Protein AF-0000000079917950 (afdb_homodimer)

Radius of gyration: 27.53 Å; Cα contacts (8 Å, |Δi|>4): 1557; chains: 2; bounding box: 59×82×68 Å

InterPro domains:
  IPR011251 Luciferase-like domain [PF00296] (41-325)
  IPR036661 Luciferase-like domain superfamily [G3DSA:3.20.20.30] (2-355)
  IPR036661 Luciferase-like domain superfamily [SSF51679] (33-352)
  IPR050172 SsuD/RutA monooxygenase [PTHR42847] (47-354)

Organism: NCBI:txid1990687

Foldseek 3Di:
DAAEEAEFDQLAFDLALDSLPHPGAPNHDPPDCDPVNPPPCPVPHNLNRSLLLLVLQVVLPHQAYEQEDDPNGDAQLVSQLSSLQSDQGHAYEGEDECVVDALQVVLLSVLVSCVNRVQRYAYEYDLDADCVVCVVVVHRQHDLVSLVSVLVSLVQNVQQQALAQFDPDDDAGCQGFDDDPNDGDGRGHDHGSRYNHDDHQYEYEDQDPSRLLSCLVRHQEYEYEQDPVGRVVSLVVSQVSNVVVVHDHAYAYEAEEQADQWLVVQVVSVVVNLCSLCVVCPVDDQCVQDDPQQKGQPVVSSVDPGRIHGGTYLLSNLVSLLVDPRHRYYHYYDGPSSVVSNCCSPRHVCSNPVPPNPPDPPPPPD/DAAEEAEFDQLAFDLALDSLPHPGQPNHDPDDCDPVNPPPCCVPHNLNRSLLLLVLQVVLPHQAYEQEDDPNGDQQLVSQLSSLQSDQGHAYEGEDECVVDALQVVLLSVLVSCVNRVQRYAYEYDLDAPCVRCVVVVHNQDDLVSLVSVLVSLVQNVQQQALAQFDPDDDAGCQGFDDDPNDGDGRGHDHGSRYNHDDHQYEYEDQDPSRLLSCLVRHQEYEYEQDPVGRVVSLVVSQVSNVVVVHDHAYAYEAEEQADQWLVVQVVSVVVNLCSLCVVCPVDDQCVQDDPQQKGQPVVSSVDPGRIHGGTYLLSNLVSLLVDPRHRYYHYYDGPSSVVSNCCSPRHVCSNPVPPNPPDPPPPPD

Nearest PDB structures (foldseek):
  7k64-assembly2_H  TM=8.954E-01  e=4.873E-28  Pseudomonas fluorescens Pf0-1
  7jv3-assembly2_E  TM=9.020E-01  e=1.172E-27  Pseudomonas fluorescens Pf0-1
  7jw9-assembly1_B  TM=8.111E-01  e=8.429E-29  Pseudomonas fluorescens Pf0-1
  7jv3-assembly2_H  TM=8.960E-01  e=1.105E-27  Pseudomonas fluorescens Pf0-1
  7k64-assembly2_F  TM=8.873E-01  e=3.166E-27  Pseudomonas fluorescens Pf0-1

Solvent-accessible surface area (backbone atoms only — not comparable to full-atom values): 37640 Å² total; per-residue (Å²): 123,69,45,36,30,36,56,53,61,46,61,33,40,29,87,48,60,51,60,65,65,9,63,42,23,63,62,21,64,87,64,78,82,44,91,81,38,68,72,62,73,70,70,54,37,39,60,51,46,45,50,51,41,50,50,39,38,47,74,29,63,37,52,23,35,30,25,45,65,40,78,58,22,41,35,14,67,63,48,31,52,51,46,40,72,74,45,87,74,41,26,35,27,29,24,44,45,69,73,48,31,32,37,47,47,54,41,43,49,43,30,41,46,23,63,71,40,73,59,32,44,27,36,27,56,42,74,75,80,54,60,66,61,32,24,14,51,44,35,83,74,51,76,72,50,33,56,55,41,49,52,52,37,54,50,48,26,56,57,33,44,30,61,58,71,38,66,74,68,76,88,61,33,69,66,32,67,45,84,57,97,81,50,47,25,47,29,12,38,40,31,28,53,38,29,55,46,79,77,57,53,31,32,31,56,54,70,46,70,68,40,32,55,50,28,33,74,65,25,46,28,36,35,31,51,51,47,98,86,45,46,60,70,47,50,51,50,28,53,53,52,7,46,76,69,77,40,76,60,45,33,29,39,41,32,44,48,43,66,28,92,37,43,67,57,21,48,51,52,50,52,53,51,46,44,68,62,33,72,82,55,78,77,60,62,75,71,76,41,53,53,73,77,34,26,31,57,50,34,43,73,55,69,42,93,46,41,28,26,36,43,15,14,31,67,52,38,22,52,40,64,61,63,58,72,92,52,45,29,34,35,34,38,46,75,31,48,55,63,43,32,46,48,37,36,74,59,24,51,43,70,54,32,47,81,74,58,47,79,62,82,71,72,74,78,125,126,70,45,35,28,36,58,53,62,45,59,33,39,31,89,48,60,51,57,64,65,8,62,41,23,63,60,20,66,85,64,79,84,44,88,80,38,66,72,59,71,72,69,52,39,40,60,51,48,45,49,51,40,51,51,39,39,47,74,28,62,35,51,25,34,32,24,45,65,40,78,58,22,42,36,13,66,62,49,30,52,51,46,41,70,74,45,89,75,42,26,36,27,29,25,44,46,70,72,49,32,32,37,46,47,54,42,43,49,44,32,39,45,23,62,71,40,74,58,33,44,27,36,27,54,48,71,75,57,56,72,66,57,28,24,14,50,45,36,83,73,50,78,72,49,29,55,54,40,49,52,52,38,54,51,49,26,56,57,33,45,30,60,57,71,39,65,72,68,75,88,62,32,69,66,32,68,45,84,58,97,81,51,48,26,48,30,12,36,40,30,28,51,38,28,58,45,81,78,57,52,30,33,31,58,52,70,48,70,68,40,31,53,50,30,33,76,64,25,46,30,36,37,32,51,52,48,98,86,46,45,60,68,46,51,51,52,29,53,52,53,7,46,77,68,76,40,76,59,46,30,29,40,41,32,42,48,42,68,27,93,37,44,67,57,20,47,51,50,48,53,53,51,46,46,67,62,32,73,81,55,78,78,62,64,76,71,75,39,54,53,73,77,36,28,31,58,51,34,42,73,56,69,42,94,46,40,30,26,36,41,15,15,32,66,50,39,22,53,40,64,62,61,56,73,92,52,45,29,34,36,35,39,45,76,30,49,54,61,41,34,47,49,36,36,74,58,25,52,43,69,54,33,47,82,75,57,49,79,62,83,72,71,74,79,123

pLDDT: mean 84.69, std 17.54, range [25.69, 98.75]

Structure (mmCIF, N/CA/C/O backbone):
data_AF-0000000079917950-model_v1
#
loop_
_entity.id
_entity.type
_entity.pdbx_description
1 polymer 'Alkanesulfonate monooxygenase'
#
loop_
_atom_site.group_PDB
_atom_site.id
_atom_site.type_symbol
_atom_site.label_atom_id
_atom_site.label_alt_id
_atom_site.label_comp_id
_atom_site.label_asym_id
_atom_site.label_entity_id
_atom_site.label_seq_id
_atom_site.pdbx_PDB_ins_code
_atom_site.Cartn_x
_atom_s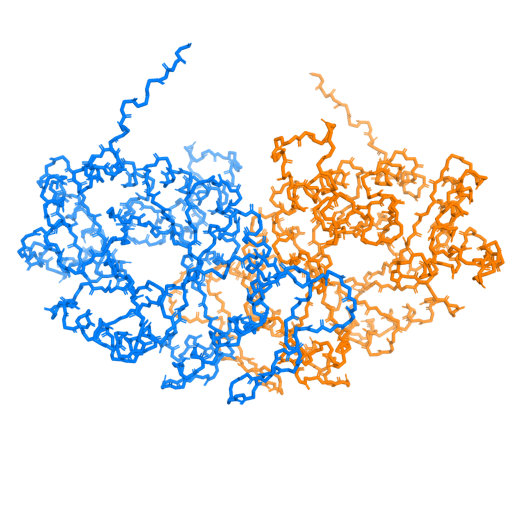ite.Cartn_y
_atom_site.Cartn_z
_atom_site.occupancy
_atom_site.B_iso_or_equiv
_atom_site.auth_seq_id
_atom_site.auth_comp_id
_atom_site.auth_asym_id
_atom_site.auth_atom_id
_atom_site.pdbx_PDB_model_num
ATOM 1 N N . MET A 1 1 ? 18.656 -26.391 -5.789 1 76.75 1 MET A N 1
ATOM 2 C CA . MET A 1 1 ? 17.656 -26.172 -4.746 1 76.75 1 MET A CA 1
ATOM 3 C C . MET A 1 1 ? 16.328 -25.734 -5.348 1 76.75 1 MET A C 1
ATOM 5 O O . MET A 1 1 ? 16.297 -24.891 -6.25 1 76.75 1 MET A O 1
ATOM 9 N N . THR A 1 2 ? 15.188 -26.438 -5.035 1 88.81 2 THR A N 1
ATOM 10 C CA . THR A 1 2 ? 13.844 -26.203 -5.547 1 88.81 2 THR A CA 1
ATOM 11 C C . THR A 1 2 ? 13.141 -25.109 -4.742 1 88.81 2 THR A C 1
ATOM 13 O O . THR A 1 2 ? 13.086 -25.172 -3.512 1 88.81 2 THR A O 1
ATOM 16 N N . ASP A 1 3 ? 12.742 -24.094 -5.391 1 94.31 3 ASP A N 1
ATOM 17 C CA . ASP A 1 3 ? 12.008 -23 -4.75 1 94.31 3 ASP A CA 1
ATOM 18 C C . ASP A 1 3 ? 10.523 -23.344 -4.625 1 94.31 3 ASP A C 1
ATOM 20 O O . ASP A 1 3 ? 9.898 -23.797 -5.59 1 94.31 3 ASP A O 1
ATOM 24 N N . PHE A 1 4 ? 10.039 -23.219 -3.414 1 96.69 4 PHE A N 1
ATOM 25 C CA . PHE A 1 4 ? 8.617 -23.453 -3.193 1 96.69 4 PHE A CA 1
ATOM 26 C C . PHE A 1 4 ? 7.918 -22.172 -2.746 1 96.69 4 PHE A C 1
ATOM 28 O O . PHE A 1 4 ? 8.289 -21.578 -1.734 1 96.69 4 PHE A O 1
ATOM 35 N N . TYR A 1 5 ? 6.945 -21.766 -3.5 1 97.94 5 TYR A N 1
ATOM 36 C CA . TYR A 1 5 ? 6.051 -20.672 -3.133 1 97.94 5 TYR A CA 1
ATOM 37 C C . TYR A 1 5 ? 4.652 -21.203 -2.826 1 97.94 5 TYR A C 1
ATOM 39 O O . TYR A 1 5 ? 4.258 -22.266 -3.311 1 97.94 5 TYR A O 1
ATOM 47 N N . TRP A 1 6 ? 3.961 -20.484 -2.018 1 97.12 6 TRP A N 1
ATOM 48 C CA . TRP A 1 6 ? 2.553 -20.766 -1.753 1 97.12 6 TRP A CA 1
ATOM 49 C C . TRP A 1 6 ? 1.69 -19.547 -2.08 1 97.12 6 TRP A C 1
ATOM 51 O O . TRP A 1 6 ? 2.006 -18.422 -1.677 1 97.12 6 TRP A O 1
ATOM 61 N N . GLU A 1 7 ? 0.696 -19.719 -2.807 1 94.75 7 GLU A N 1
ATOM 62 C CA . GLU A 1 7 ? -0.226 -18.625 -3.123 1 94.75 7 GLU A CA 1
ATOM 63 C C . GLU A 1 7 ? -1.218 -18.406 -1.986 1 94.75 7 GLU A C 1
ATOM 65 O O . GLU A 1 7 ? -1.92 -19.328 -1.572 1 94.75 7 GLU A O 1
ATOM 70 N N . LEU A 1 8 ? -1.348 -17.188 -1.521 1 90.44 8 LEU A N 1
ATOM 71 C CA . LEU A 1 8 ? -2.193 -16.859 -0.38 1 90.44 8 LEU A CA 1
ATOM 72 C C . LEU A 1 8 ? -3.65 -16.703 -0.807 1 90.44 8 LEU A C 1
ATOM 74 O O . LEU A 1 8 ? -3.934 -16.297 -1.935 1 90.44 8 LEU A O 1
ATOM 78 N N . PRO A 1 9 ? -4.551 -17.016 0.158 1 82.81 9 PRO A N 1
ATOM 79 C CA . PRO A 1 9 ? -5.977 -16.812 -0.12 1 82.81 9 PRO A CA 1
ATOM 80 C C . PRO A 1 9 ? -6.43 -15.375 0.115 1 82.81 9 PRO A C 1
ATOM 82 O O . PRO A 1 9 ? -6.812 -15.023 1.232 1 82.81 9 PRO A O 1
ATOM 85 N N . SER A 1 10 ? -6.566 -14.586 -0.843 1 71.56 10 SER A N 1
ATOM 86 C CA . SER A 1 10 ? -6.914 -13.188 -0.625 1 71.56 10 SER A CA 1
ATOM 87 C C . SER A 1 10 ? -8.422 -13.016 -0.449 1 71.56 10 SER A C 1
ATOM 89 O O . SER A 1 10 ? -8.883 -11.953 -0.034 1 71.56 10 SER A O 1
ATOM 91 N N . ARG A 1 11 ? -9.203 -14.078 -0.792 1 71.31 11 ARG A N 1
ATOM 92 C CA . ARG A 1 11 ? -10.656 -14.023 -0.654 1 71.31 11 ARG A CA 1
ATOM 93 C C . ARG A 1 11 ? -11.133 -14.93 0.476 1 71.31 11 ARG A C 1
ATOM 95 O O . ARG A 1 11 ? -12.227 -15.5 0.403 1 71.31 11 ARG A O 1
ATOM 102 N N . GLY A 1 12 ? -10.328 -15.117 1.297 1 65.44 12 GLY A N 1
ATOM 103 C CA . GLY A 1 12 ? -10.727 -16.031 2.357 1 65.44 12 GLY A CA 1
ATOM 104 C C . GLY A 1 12 ? -10.422 -17.484 2.043 1 65.44 12 GLY A C 1
ATOM 105 O O . GLY A 1 12 ? -9.781 -17.781 1.036 1 65.44 12 GLY A O 1
ATOM 106 N N . ASP A 1 13 ? -10.672 -18.312 3.008 1 66.62 13 ASP A N 1
ATOM 107 C CA . ASP A 1 13 ? -10.32 -19.719 2.902 1 66.62 13 ASP A CA 1
ATOM 108 C C . ASP A 1 13 ? -11.422 -20.609 3.48 1 66.62 13 ASP A C 1
ATOM 110 O O . ASP A 1 13 ? -12.352 -20.109 4.133 1 66.62 13 ASP A O 1
ATOM 114 N N . GLY A 1 14 ? -11.5 -21.703 2.943 1 58.06 14 GLY A N 1
ATOM 115 C CA . GLY A 1 14 ? -12.414 -22.672 3.527 1 58.06 14 GLY A CA 1
ATOM 116 C C . GLY A 1 14 ? -12.242 -24.062 2.965 1 58.06 14 GLY A C 1
ATOM 117 O O . GLY A 1 14 ? -11.414 -24.281 2.084 1 58.06 14 GLY A O 1
ATOM 118 N N . ARG A 1 15 ? -12.93 -24.922 3.586 1 52.91 15 ARG A N 1
ATOM 119 C CA . ARG A 1 15 ? -12.867 -26.328 3.205 1 52.91 15 ARG A CA 1
ATOM 120 C C . ARG A 1 15 ? -13.789 -26.609 2.025 1 52.91 15 ARG A C 1
ATOM 122 O O . ARG A 1 15 ? -13.68 -27.656 1.388 1 52.91 15 ARG A O 1
ATOM 129 N N . ARG A 1 16 ? -14.5 -25.469 1.722 1 54.5 16 ARG A N 1
ATOM 130 C CA . ARG A 1 16 ? -15.531 -25.688 0.707 1 54.5 16 ARG A CA 1
ATOM 131 C C . ARG A 1 16 ? -15.148 -25.016 -0.605 1 54.5 16 ARG A C 1
ATOM 133 O O . ARG A 1 16 ? -14.312 -24.109 -0.624 1 54.5 16 ARG A O 1
ATOM 140 N N . VAL A 1 17 ? -15.68 -25.469 -1.674 1 56.62 17 VAL A N 1
ATOM 141 C CA . VAL A 1 17 ? -15.391 -24.938 -3.004 1 56.62 17 VAL A CA 1
ATOM 142 C C . VAL A 1 17 ? -16.094 -23.594 -3.184 1 56.62 17 VAL A C 1
ATOM 144 O O . VAL A 1 17 ? -15.5 -22.656 -3.73 1 56.62 17 VAL A O 1
ATOM 147 N N . ALA A 1 18 ? -17.266 -23.578 -2.701 1 53.53 18 ALA A N 1
ATOM 148 C CA . ALA A 1 18 ? -18.062 -22.375 -2.877 1 53.53 18 ALA A CA 1
ATOM 149 C C . ALA A 1 18 ? -17.578 -21.25 -1.953 1 53.53 18 ALA A C 1
ATOM 151 O O . ALA A 1 18 ? -17.625 -21.391 -0.728 1 53.53 18 ALA A O 1
ATOM 152 N N . SER A 1 19 ? -17.062 -20.266 -2.525 1 55.78 19 SER A N 1
ATOM 153 C CA . SER A 1 19 ? -16.484 -19.156 -1.768 1 55.78 19 SER A CA 1
ATOM 154 C C . SER A 1 19 ? -17.469 -18.641 -0.72 1 55.78 19 SER A C 1
ATOM 156 O O . SER A 1 19 ? -17.062 -18.266 0.382 1 55.78 19 SER A O 1
ATOM 158 N N . GLY A 1 20 ? -18.703 -18.641 -1.132 1 53.09 20 GLY A N 1
ATOM 159 C CA . GLY A 1 20 ? -19.719 -18.172 -0.212 1 53.09 20 GLY A CA 1
ATOM 160 C C . GLY A 1 20 ? -19.812 -19 1.054 1 53.09 20 GLY A C 1
ATOM 161 O O . GLY A 1 20 ? -20.391 -18.547 2.053 1 53.09 20 GLY A O 1
ATOM 162 N N . LEU A 1 21 ? -19.172 -20.172 0.965 1 48.75 21 LEU A N 1
ATOM 163 C CA . LEU A 1 21 ? -19.25 -21.078 2.115 1 48.75 21 LEU A CA 1
ATOM 164 C C . LEU A 1 21 ? -17.984 -21 2.957 1 48.75 21 LEU A C 1
ATOM 166 O O . LEU A 1 21 ? -17.906 -21.625 4.016 1 48.75 21 LEU A O 1
ATOM 170 N N . ASN A 1 22 ? -17.156 -20.234 2.383 1 51.09 22 ASN A N 1
ATOM 171 C CA . ASN A 1 22 ? -15.906 -20.125 3.123 1 51.09 22 ASN A CA 1
ATOM 172 C C . ASN A 1 22 ? -16.031 -19.156 4.297 1 51.09 22 ASN A C 1
ATOM 174 O O . ASN A 1 22 ? -16.438 -18 4.113 1 51.09 22 ASN A O 1
ATOM 178 N N . THR A 1 23 ? -15.953 -19.609 5.492 1 50.75 23 THR A N 1
ATOM 179 C CA . THR A 1 23 ? -16.234 -18.812 6.684 1 50.75 23 THR A CA 1
ATOM 180 C C . THR A 1 23 ? -14.938 -18.312 7.309 1 50.75 23 THR A C 1
ATOM 182 O O . THR A 1 23 ? -14.961 -17.5 8.242 1 50.75 23 THR A O 1
ATOM 185 N N . ARG A 1 24 ? -13.961 -18.891 6.738 1 46.59 24 ARG A N 1
ATOM 186 C CA . ARG A 1 24 ? -12.734 -18.391 7.359 1 46.59 24 ARG A CA 1
ATOM 187 C C . ARG A 1 24 ? -12.273 -17.094 6.715 1 46.59 24 ARG A C 1
ATOM 189 O O . ARG A 1 24 ? -12.203 -17 5.488 1 46.59 24 ARG A O 1
ATOM 196 N N . GLY A 1 25 ? -12.133 -16.109 7.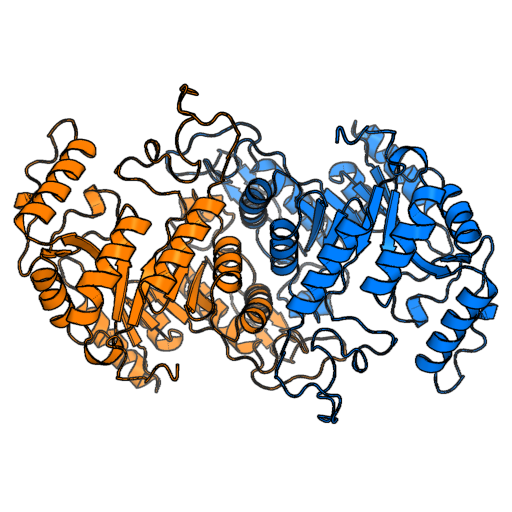438 1 47.72 25 GLY A N 1
ATOM 197 C CA . GLY A 1 25 ? -11.594 -14.836 6.988 1 47.72 25 GLY A CA 1
ATOM 198 C C . GLY A 1 25 ? -12.664 -13.805 6.688 1 47.72 25 GLY A C 1
ATOM 199 O O . GLY A 1 25 ? -12.375 -12.742 6.129 1 47.72 25 GLY A O 1
ATOM 200 N N . GLY A 1 26 ? -13.891 -14.055 7.129 1 47.03 26 GLY A N 1
ATOM 201 C CA . GLY A 1 26 ? -14.961 -13.062 7.16 1 47.03 26 GLY A CA 1
ATOM 202 C C . GLY A 1 26 ? -15.562 -12.789 5.793 1 47.03 26 GLY A C 1
ATOM 203 O O . GLY A 1 26 ? -16.203 -11.766 5.59 1 47.03 26 GLY A O 1
ATOM 204 N N . PHE A 1 27 ? -15.211 -13.469 4.723 1 42.38 27 PHE A N 1
ATOM 205 C CA . PHE A 1 27 ? -15.734 -13.188 3.391 1 42.38 27 PHE A CA 1
ATOM 206 C C . PHE A 1 27 ? -17.031 -13.953 3.143 1 42.38 27 PHE A C 1
ATOM 208 O O . PHE A 1 27 ? -17.703 -13.734 2.139 1 42.38 27 PHE A O 1
ATOM 215 N N . GLY A 1 28 ? -17.391 -14.852 3.934 1 46.38 28 GLY A N 1
ATOM 216 C CA . GLY A 1 28 ? -18.594 -15.641 3.707 1 46.38 28 GLY A CA 1
ATOM 217 C C . GLY A 1 28 ? -19.844 -14.984 4.246 1 46.38 28 GLY A C 1
ATOM 218 O O . GLY A 1 28 ? -19.781 -13.938 4.891 1 46.38 28 GLY A O 1
ATOM 219 N N . ALA A 1 29 ? -21.062 -15.32 3.645 1 46.97 29 ALA A N 1
ATOM 220 C CA . ALA A 1 29 ? -22.359 -14.836 4.109 1 46.97 29 ALA A CA 1
ATOM 221 C C . ALA A 1 29 ? -22.469 -14.922 5.629 1 46.97 29 ALA A C 1
ATOM 223 O O . ALA A 1 29 ? -21.812 -15.758 6.258 1 46.97 29 ALA A O 1
ATOM 224 N N . ASP A 1 30 ? -23.062 -13.836 6.242 1 45.75 30 ASP A N 1
ATOM 225 C CA . ASP A 1 30 ? -23.391 -13.805 7.668 1 45.75 30 ASP A CA 1
ATOM 226 C C . ASP A 1 30 ? -23.891 -15.164 8.148 1 45.75 30 ASP A C 1
ATOM 228 O O . ASP A 1 30 ? -24.859 -15.695 7.594 1 45.75 30 ASP A O 1
ATOM 232 N N . ARG A 1 31 ? -23.141 -15.961 8.617 1 42.53 31 ARG A N 1
ATOM 233 C CA . ARG A 1 31 ? -23.672 -17.172 9.219 1 42.53 31 ARG A CA 1
ATOM 234 C C . ARG A 1 31 ? -24.562 -16.859 10.414 1 42.53 31 ARG A C 1
ATOM 236 O O . ARG A 1 31 ? -24.328 -15.859 11.109 1 42.53 31 ARG A O 1
ATOM 243 N N . PRO A 1 32 ? -25.672 -17.547 10.445 1 40.41 32 PRO A N 1
ATOM 244 C CA . PRO A 1 32 ? -26.438 -17.469 11.695 1 40.41 32 PRO A CA 1
ATOM 245 C C . PRO A 1 32 ? -25.562 -17.703 12.93 1 40.41 32 PRO A C 1
ATOM 247 O O . PRO A 1 32 ? -24.609 -18.5 12.867 1 40.41 32 PRO A O 1
ATOM 250 N N . VAL A 1 33 ? -25.453 -16.75 13.844 1 38.66 33 VAL A N 1
ATOM 251 C CA . VAL A 1 33 ? -24.828 -16.906 15.156 1 38.66 33 VAL A CA 1
ATOM 252 C C . VAL A 1 33 ? -25.219 -18.234 15.773 1 38.66 33 VAL A C 1
ATOM 254 O O . VAL A 1 33 ? -26.406 -18.547 15.898 1 38.66 33 VAL A O 1
ATOM 257 N N . THR A 1 34 ? -24.531 -19.266 15.547 1 36.53 34 THR A N 1
ATOM 258 C CA . THR A 1 34 ? -24.797 -20.453 16.359 1 36.53 34 THR A CA 1
ATOM 259 C C . THR A 1 34 ? -24 -20.406 17.656 1 36.53 34 THR A C 1
ATOM 261 O O . THR A 1 34 ? -23.156 -19.516 17.844 1 36.53 34 THR A O 1
ATOM 264 N N . VAL A 1 35 ? -24.328 -21.344 18.734 1 36.53 35 VAL A N 1
ATOM 265 C CA . VAL A 1 35 ? -23.688 -21.469 20.047 1 36.53 35 VAL A CA 1
ATOM 266 C C . VAL A 1 35 ? -22.172 -21.531 19.859 1 36.53 35 VAL A C 1
ATOM 268 O O . VAL A 1 35 ? -21.422 -21.172 20.766 1 36.53 35 VAL A O 1
ATOM 271 N N . ALA A 1 36 ? -21.938 -22.234 18.969 1 35.25 36 ALA A N 1
ATOM 272 C CA . ALA A 1 36 ? -20.516 -22.453 18.719 1 35.25 36 ALA A CA 1
ATOM 273 C C . ALA A 1 36 ? -19.891 -21.25 18.062 1 35.25 36 ALA A C 1
ATOM 275 O O . ALA A 1 36 ? -18.672 -21.203 17.844 1 35.25 36 ALA A O 1
ATOM 276 N N . THR A 1 37 ? -20.828 -20.469 17.656 1 35.47 37 THR A N 1
ATOM 277 C CA . THR A 1 37 ? -20.344 -19.219 17.109 1 35.47 37 THR A CA 1
ATOM 278 C C . THR A 1 37 ? -19.719 -18.344 18.203 1 35.47 37 THR A C 1
ATOM 280 O O . THR A 1 37 ? -20.375 -18.016 19.188 1 35.47 37 THR A O 1
ATOM 283 N N . ASP A 1 38 ? -18.578 -18.703 18.656 1 35.53 38 ASP A N 1
ATOM 284 C CA . ASP A 1 38 ? -18 -17.75 19.594 1 35.53 38 ASP A CA 1
ATOM 285 C C . ASP A 1 38 ? -18.484 -16.328 19.297 1 35.53 38 ASP A C 1
ATOM 287 O O . ASP A 1 38 ? -18.25 -15.812 18.188 1 35.53 38 ASP A O 1
ATOM 291 N N . PRO A 1 39 ? -19.578 -16.031 20.125 1 33.56 39 PRO A N 1
ATOM 292 C CA . PRO A 1 39 ? -20.141 -14.688 19.969 1 33.56 39 PRO A CA 1
ATOM 293 C C . PRO A 1 39 ? -19.078 -13.586 20.047 1 33.56 39 PRO A C 1
ATOM 295 O O . PRO A 1 39 ? -19.375 -12.422 19.781 1 33.56 39 PRO A O 1
ATOM 298 N N . ARG A 1 40 ? -18.156 -13.961 21 1 34.28 40 ARG A N 1
ATOM 299 C CA . ARG A 1 40 ? -17.188 -12.875 21.094 1 34.28 40 ARG A CA 1
ATOM 300 C C . ARG A 1 40 ? -16.797 -12.367 19.703 1 34.28 40 ARG A C 1
ATOM 302 O O . ARG A 1 40 ? -16.547 -13.156 18.797 1 34.28 40 ARG A O 1
ATOM 309 N N . PRO A 1 41 ? -17.297 -11.367 19.375 1 33.72 41 PRO A N 1
ATOM 310 C CA . PRO A 1 41 ? -16.812 -10.828 18.109 1 33.72 41 PRO A CA 1
ATOM 311 C C . PRO A 1 41 ? -15.344 -11.172 17.844 1 33.72 41 PRO A C 1
ATOM 313 O O . PRO A 1 41 ? -14.445 -10.555 18.422 1 33.72 41 PRO A O 1
ATOM 316 N N . GLY A 1 42 ? -14.883 -12.219 18.375 1 37.34 42 GLY A N 1
ATOM 317 C CA . GLY A 1 42 ? -13.477 -12.359 18.016 1 37.34 42 GLY A CA 1
ATOM 318 C C . GLY A 1 42 ? -13.203 -12.031 16.562 1 37.34 42 GLY A C 1
ATOM 319 O O . GLY A 1 42 ? -13.102 -12.93 15.727 1 37.34 42 GLY A O 1
ATOM 320 N N . LYS A 1 43 ? -13.93 -11.133 15.969 1 41.91 43 LYS A N 1
ATOM 321 C CA . LYS A 1 43 ? -14.008 -10.617 14.602 1 41.91 43 LYS A CA 1
ATOM 322 C C . LYS A 1 43 ? -12.633 -10.57 13.953 1 41.91 43 LYS A C 1
ATOM 324 O O . LYS A 1 43 ? -11.922 -9.57 14.062 1 41.91 43 LYS A O 1
ATOM 329 N N . LEU A 1 44 ? -12.062 -11.734 14.273 1 49.09 44 LEU A N 1
ATOM 330 C CA . LEU A 1 44 ? -10.875 -11.789 13.43 1 49.09 44 LEU A CA 1
ATOM 331 C C . LEU A 1 44 ? -11.234 -11.539 11.969 1 49.09 44 LEU A C 1
ATOM 333 O O . LEU A 1 44 ? -12.172 -12.148 11.445 1 49.09 44 LEU A O 1
ATOM 337 N N . GLY A 1 45 ? -10.945 -10.562 11.523 1 60.03 45 GLY A N 1
ATOM 338 C CA . GLY A 1 45 ? -11.188 -10.156 10.148 1 60.03 45 GLY A CA 1
ATOM 339 C C . GLY A 1 45 ? -10.32 -10.906 9.148 1 60.03 45 GLY A C 1
ATOM 340 O O . GLY A 1 45 ? -9.516 -11.75 9.531 1 60.03 45 GLY A O 1
ATOM 341 N N . PRO A 1 46 ? -10.695 -10.977 8.023 1 64.75 46 PRO A N 1
ATOM 342 C CA . PRO A 1 46 ? -9.969 -11.602 6.914 1 64.75 46 PRO A CA 1
ATOM 343 C C . PRO A 1 46 ? -8.453 -11.453 7.039 1 64.75 46 PRO A C 1
ATOM 345 O O . PRO A 1 46 ? -7.715 -12.383 6.703 1 64.75 46 PRO A O 1
ATOM 348 N N . PHE A 1 47 ? -8.07 -10.508 7.754 1 70.5 47 PHE A N 1
ATOM 349 C CA . PHE A 1 47 ? -6.637 -10.266 7.84 1 70.5 47 PHE A CA 1
ATOM 350 C C . PHE A 1 47 ? -6.004 -11.117 8.93 1 70.5 47 PHE A C 1
ATOM 352 O O . PHE A 1 47 ? -4.84 -11.516 8.828 1 70.5 47 PHE A O 1
ATOM 359 N N . ASP A 1 48 ? -6.812 -11.438 9.922 1 71.56 48 ASP A N 1
ATOM 360 C CA . ASP A 1 48 ? -6.293 -12.312 10.969 1 71.56 48 ASP A CA 1
ATOM 361 C C . ASP A 1 48 ? -6.062 -13.727 10.438 1 71.56 48 ASP A C 1
ATOM 363 O O . ASP A 1 48 ? -5.062 -14.367 10.773 1 71.56 48 ASP A O 1
ATOM 367 N N . GLU A 1 49 ? -6.961 -14.133 9.656 1 75.75 49 GLU A N 1
ATOM 368 C CA . GLU A 1 49 ? -6.785 -15.438 9.023 1 75.75 49 GLU A CA 1
ATOM 369 C C . GLU A 1 49 ? -5.586 -15.438 8.078 1 75.75 49 GLU A C 1
ATOM 371 O O . GLU A 1 49 ? -4.797 -16.391 8.07 1 75.75 49 GLU A O 1
ATOM 376 N N . LEU A 1 50 ? -5.512 -14.422 7.32 1 82.31 50 LEU A N 1
ATOM 377 C CA . LEU A 1 50 ? -4.395 -14.297 6.395 1 82.31 50 LEU A CA 1
ATOM 378 C C . LEU A 1 50 ? -3.062 -14.297 7.141 1 82.31 50 LEU A C 1
ATOM 380 O O . LEU A 1 50 ? -2.094 -14.914 6.688 1 82.31 50 LEU A O 1
ATOM 384 N N . ALA A 1 51 ? -3.105 -13.672 8.273 1 81.75 51 ALA A N 1
ATOM 385 C CA . ALA A 1 51 ? -1.898 -13.648 9.094 1 81.75 51 ALA A CA 1
ATOM 386 C C . ALA A 1 51 ? -1.5 -15.055 9.531 1 81.75 51 ALA A C 1
ATOM 388 O O . ALA A 1 51 ? -0.316 -15.398 9.539 1 81.75 51 ALA A O 1
ATOM 389 N N . GLN A 1 52 ? -2.455 -15.836 9.836 1 83.56 52 GLN A N 1
ATOM 390 C CA . GLN A 1 52 ? -2.188 -17.219 10.242 1 83.56 52 GLN A CA 1
ATOM 391 C C . GLN A 1 52 ? -1.639 -18.031 9.07 1 83.56 52 GLN A C 1
ATOM 393 O O . GLN A 1 52 ? -0.716 -18.828 9.25 1 83.56 52 GLN A O 1
ATOM 398 N N . VAL A 1 53 ? -2.178 -17.797 7.949 1 89.31 53 VAL A N 1
ATOM 399 C CA . VAL A 1 53 ? -1.733 -18.531 6.766 1 89.31 53 VAL A CA 1
ATOM 400 C C . VAL A 1 53 ? -0.292 -18.141 6.434 1 89.31 53 VAL A C 1
ATOM 402 O O . VAL A 1 53 ? 0.528 -19.016 6.117 1 89.31 53 VAL A O 1
ATOM 405 N N . ILE A 1 54 ? -0.004 -16.906 6.547 1 90.44 54 ILE A N 1
ATOM 406 C CA . ILE A 1 54 ? 1.333 -16.391 6.27 1 90.44 54 ILE A CA 1
ATOM 407 C C . ILE A 1 54 ? 2.34 -17.031 7.223 1 90.44 54 ILE A C 1
ATOM 409 O O . ILE A 1 54 ? 3.395 -17.5 6.797 1 90.44 54 ILE A O 1
ATOM 413 N N . HIS A 1 55 ? 1.952 -17.094 8.445 1 87.94 55 HIS A N 1
ATOM 414 C CA . HIS A 1 55 ? 2.822 -17.703 9.453 1 87.94 55 HIS A CA 1
ATOM 415 C C . HIS A 1 55 ? 2.992 -19.188 9.203 1 87.94 55 HIS A C 1
ATOM 417 O O . HIS A 1 55 ? 4.105 -19.719 9.281 1 87.94 55 HIS A O 1
ATOM 423 N N . ALA A 1 56 ? 1.938 -19.812 8.891 1 89.38 56 ALA A N 1
ATOM 424 C CA . ALA A 1 56 ? 1.983 -21.234 8.586 1 89.38 56 ALA A CA 1
ATOM 425 C C . ALA A 1 56 ? 2.887 -21.516 7.391 1 89.38 56 ALA A C 1
ATOM 427 O O . ALA A 1 56 ? 3.604 -22.516 7.367 1 89.38 56 ALA A O 1
ATOM 428 N N . ALA A 1 57 ? 2.838 -20.656 6.438 1 93.25 57 ALA A N 1
ATOM 429 C CA . ALA A 1 57 ? 3.656 -20.828 5.242 1 93.25 57 ALA A CA 1
ATOM 430 C C . ALA A 1 57 ? 5.145 -20.797 5.586 1 93.25 57 ALA A C 1
ATOM 432 O O . ALA A 1 57 ? 5.902 -21.672 5.184 1 93.25 57 ALA A O 1
ATOM 433 N N . GLU A 1 58 ? 5.539 -19.844 6.324 1 91.25 58 GLU A N 1
ATOM 434 C CA . GLU A 1 58 ? 6.945 -19.75 6.703 1 91.25 58 GLU A CA 1
ATOM 435 C C . GLU A 1 58 ? 7.359 -20.953 7.566 1 91.25 58 GLU A C 1
ATOM 437 O O . GLU A 1 58 ? 8.422 -21.531 7.355 1 91.25 58 GLU A O 1
ATOM 442 N N . LEU A 1 59 ? 6.52 -21.312 8.461 1 86.94 59 LEU A N 1
ATOM 443 C CA . LEU A 1 59 ? 6.824 -22.422 9.367 1 86.94 59 LEU A CA 1
ATOM 444 C C . LEU A 1 59 ? 6.914 -23.734 8.609 1 86.94 59 LEU A C 1
ATOM 446 O O . LEU A 1 59 ? 7.684 -24.625 8.984 1 86.94 59 LEU A O 1
ATOM 450 N N . SER A 1 60 ? 6.129 -23.812 7.559 1 91.12 60 SER A N 1
ATOM 451 C CA . SER A 1 60 ? 6.082 -25.047 6.773 1 91.12 60 SER A CA 1
ATOM 452 C C . SER A 1 60 ? 7.289 -25.156 5.852 1 91.12 60 SER A C 1
ATOM 454 O O . SER A 1 60 ? 7.469 -26.188 5.18 1 91.12 60 SER A O 1
ATOM 456 N N . GLY A 1 61 ? 8.062 -24.094 5.73 1 89.94 61 GLY A N 1
ATOM 457 C CA . GLY A 1 61 ? 9.344 -24.172 5.039 1 89.94 61 GLY A CA 1
ATOM 458 C C . GLY A 1 61 ? 9.266 -23.734 3.586 1 89.94 61 GLY A C 1
ATOM 459 O O . GLY A 1 61 ? 10.172 -24.031 2.799 1 89.94 61 GLY A O 1
ATOM 460 N N . VAL A 1 62 ? 8.203 -23.109 3.215 1 94.69 62 VAL A N 1
ATOM 461 C CA . VAL A 1 62 ? 8.195 -22.562 1.861 1 94.69 62 VAL A CA 1
ATOM 462 C C . VAL A 1 62 ? 9.18 -21.391 1.769 1 94.69 62 VAL A C 1
ATOM 464 O O . VAL A 1 62 ? 9.461 -20.734 2.77 1 94.69 62 VAL A O 1
ATOM 467 N N . ASP A 1 63 ? 9.664 -21.156 0.61 1 95 63 ASP A N 1
ATOM 468 C CA . ASP A 1 63 ? 10.664 -20.125 0.386 1 95 63 ASP A CA 1
ATOM 469 C C . ASP A 1 63 ? 10.016 -18.75 0.227 1 95 63 ASP A C 1
ATOM 471 O O . ASP A 1 63 ? 10.656 -17.719 0.452 1 95 63 ASP A O 1
ATOM 475 N N . GLY A 1 64 ? 8.742 -18.75 -0.182 1 96.69 64 GLY A N 1
ATOM 476 C CA . GLY A 1 64 ? 8.023 -17.5 -0.349 1 96.69 64 GLY A CA 1
ATOM 477 C C . GLY A 1 64 ? 6.52 -17.688 -0.486 1 96.69 64 GLY A C 1
ATOM 478 O O . GLY A 1 64 ? 6.035 -18.828 -0.558 1 96.69 64 GLY A O 1
ATOM 479 N N . VAL A 1 65 ? 5.82 -16.594 -0.411 1 97.19 65 VAL A N 1
ATOM 480 C CA . VAL A 1 65 ? 4.379 -16.594 -0.632 1 97.19 65 VAL A CA 1
ATOM 481 C C . VAL A 1 65 ? 4.023 -15.57 -1.714 1 97.19 65 VAL A C 1
ATOM 483 O O . VAL A 1 65 ? 4.781 -14.633 -1.959 1 97.19 65 VAL A O 1
ATOM 486 N N . ILE A 1 66 ? 2.92 -15.836 -2.379 1 97.44 66 ILE A N 1
ATOM 487 C CA . ILE A 1 66 ? 2.369 -14.906 -3.354 1 97.44 66 ILE A CA 1
ATOM 488 C C . ILE A 1 66 ? 1.138 -14.219 -2.768 1 97.44 66 ILE A C 1
ATOM 490 O O . ILE A 1 66 ? 0.216 -14.883 -2.289 1 97.44 66 ILE A O 1
ATOM 494 N N . ALA A 1 67 ? 1.204 -12.914 -2.721 1 95.81 67 ALA A N 1
ATOM 495 C CA . ALA A 1 67 ? 0.008 -12.125 -2.451 1 95.81 67 ALA A CA 1
ATOM 496 C C . ALA A 1 67 ? -0.712 -11.758 -3.746 1 95.81 67 ALA A C 1
ATOM 498 O O . ALA A 1 67 ? -0.369 -10.773 -4.398 1 95.81 67 ALA A O 1
ATOM 499 N N . PRO A 1 68 ? -1.771 -12.523 -4.059 1 93.06 68 PRO A N 1
ATOM 500 C CA . PRO A 1 68 ? -2.375 -12.359 -5.383 1 93.06 68 PRO A CA 1
ATOM 501 C C . PRO A 1 68 ? -3.262 -11.125 -5.477 1 93.06 68 PRO A C 1
ATOM 503 O O . PRO A 1 68 ? -3.791 -10.656 -4.465 1 93.06 68 PRO A O 1
ATOM 506 N N . TYR A 1 69 ? -3.295 -10.57 -6.625 1 89.38 69 TYR A N 1
ATOM 507 C CA . TYR A 1 69 ? -4.324 -9.586 -6.93 1 89.38 69 TYR A CA 1
ATOM 508 C C . TYR A 1 69 ? -5.66 -10.266 -7.223 1 89.38 69 TYR A C 1
ATOM 510 O O . TYR A 1 69 ? -5.781 -11.016 -8.195 1 89.38 69 TYR A O 1
ATOM 518 N N . ASP A 1 70 ? -6.574 -10.062 -6.422 1 81.56 70 ASP A N 1
ATOM 519 C CA . ASP A 1 70 ? -7.941 -10.555 -6.578 1 81.56 70 ASP A CA 1
ATOM 520 C C . ASP A 1 70 ? -8.953 -9.43 -6.426 1 81.56 70 ASP A C 1
ATOM 522 O O . ASP A 1 70 ? -9.047 -8.805 -5.363 1 81.56 70 ASP A O 1
ATOM 526 N N . PRO A 1 71 ? -9.68 -9.109 -7.465 1 78.38 71 PRO A N 1
ATOM 527 C CA . PRO A 1 71 ? -10.656 -8.016 -7.391 1 78.38 71 PRO A CA 1
ATOM 528 C C . PRO A 1 71 ? -11.648 -8.18 -6.242 1 78.38 71 PRO A C 1
ATOM 530 O O . PRO A 1 71 ? -12.172 -7.195 -5.727 1 78.38 71 PRO A O 1
ATOM 533 N N . SER A 1 72 ? -11.836 -9.406 -5.816 1 76.81 72 SER A N 1
ATOM 534 C CA . SER A 1 72 ? -12.836 -9.664 -4.785 1 76.81 72 SER A CA 1
ATOM 535 C C . SER A 1 72 ? -12.18 -9.906 -3.43 1 76.81 72 SER A C 1
ATOM 537 O O . SER A 1 72 ? -12.875 -10.156 -2.439 1 76.81 72 SER A O 1
ATOM 539 N N . GLY A 1 73 ? -10.93 -9.883 -3.451 1 80.69 73 GLY A N 1
ATOM 540 C CA . GLY A 1 73 ? -10.211 -10.164 -2.223 1 80.69 73 GLY A CA 1
ATOM 541 C C . GLY A 1 73 ? -9.5 -8.953 -1.648 1 80.69 73 GLY A C 1
ATOM 542 O O . GLY A 1 73 ? -9.695 -7.832 -2.127 1 80.69 73 GLY A O 1
ATOM 543 N N . GLU A 1 74 ? -8.766 -9.148 -0.595 1 85.44 74 GLU A N 1
ATOM 544 C CA . GLU A 1 74 ? -7.961 -8.086 0.008 1 85.44 74 GLU A CA 1
ATOM 545 C C . GLU A 1 74 ? -6.914 -7.566 -0.971 1 85.44 74 GLU A C 1
ATOM 547 O O . GLU A 1 74 ? -6.48 -8.289 -1.871 1 85.44 74 GLU A O 1
ATOM 552 N N . GLU A 1 75 ? -6.605 -6.352 -0.766 1 89.5 75 GLU A N 1
ATOM 553 C CA . GLU A 1 75 ? -5.652 -5.719 -1.674 1 89.5 75 GLU A CA 1
ATOM 554 C C . GLU A 1 75 ? -4.246 -6.27 -1.472 1 89.5 75 GLU A C 1
ATOM 556 O O . GLU A 1 75 ? -3.775 -6.391 -0.338 1 89.5 75 GLU A O 1
ATOM 561 N N . SER A 1 76 ? -3.543 -6.523 -2.496 1 93.94 76 SER A N 1
ATOM 562 C CA . SER A 1 76 ? -2.324 -7.324 -2.492 1 93.94 76 SER A CA 1
ATOM 563 C C . SER A 1 76 ? -1.164 -6.566 -1.858 1 93.94 76 SER A C 1
ATOM 565 O O . SER A 1 76 ? -0.327 -7.16 -1.176 1 93.94 76 SER A O 1
ATOM 567 N N . TRP A 1 77 ? -0.996 -5.262 -2.092 1 94.75 77 TRP A N 1
ATOM 568 C CA . TRP A 1 77 ? 0.095 -4.5 -1.495 1 94.75 77 TRP A CA 1
ATOM 569 C C . TRP A 1 77 ? -0.021 -4.48 0.026 1 94.75 77 TRP A C 1
ATOM 571 O O . TRP A 1 77 ? 0.983 -4.59 0.733 1 94.75 77 TRP A O 1
ATOM 581 N N . VAL A 1 78 ? -1.226 -4.332 0.482 1 92.38 78 VAL A N 1
ATOM 582 C CA . VAL A 1 78 ? -1.453 -4.332 1.923 1 92.38 78 VAL A CA 1
ATOM 583 C C . VAL A 1 78 ? -1.135 -5.711 2.496 1 92.38 78 VAL A C 1
ATOM 585 O O . VAL A 1 78 ? -0.461 -5.824 3.523 1 92.38 78 VAL A O 1
ATOM 588 N N . VAL A 1 79 ? -1.548 -6.73 1.8 1 91.69 79 VAL A N 1
ATOM 589 C CA . VAL A 1 79 ? -1.299 -8.102 2.232 1 91.69 79 VAL A CA 1
ATOM 590 C C . VAL A 1 79 ? 0.203 -8.375 2.232 1 91.69 79 VAL A C 1
ATOM 592 O O . VAL A 1 79 ? 0.733 -8.953 3.184 1 91.69 79 VAL A O 1
ATOM 595 N N . ALA A 1 80 ? 0.821 -7.949 1.205 1 95.12 80 ALA A N 1
ATOM 596 C CA . ALA A 1 80 ? 2.258 -8.18 1.089 1 95.12 80 ALA A CA 1
ATOM 597 C C . ALA A 1 80 ? 3.02 -7.453 2.195 1 95.12 80 ALA A C 1
ATOM 599 O O . ALA A 1 80 ? 3.945 -8.016 2.791 1 95.12 80 ALA A O 1
ATOM 600 N N . ALA A 1 81 ? 2.674 -6.227 2.424 1 92.88 81 ALA A N 1
ATOM 601 C CA . ALA A 1 81 ? 3.326 -5.465 3.486 1 92.88 81 ALA A CA 1
ATOM 602 C C . ALA A 1 81 ? 3.158 -6.156 4.84 1 92.88 81 ALA A C 1
ATOM 604 O O . ALA A 1 81 ? 4.113 -6.254 5.613 1 92.88 81 ALA A O 1
ATOM 605 N N . ALA A 1 82 ? 1.988 -6.648 5.07 1 87.69 82 ALA A N 1
ATOM 606 C CA . ALA A 1 82 ? 1.725 -7.363 6.316 1 87.69 82 ALA A CA 1
ATOM 607 C C . ALA A 1 82 ? 2.553 -8.641 6.398 1 87.69 82 ALA A C 1
ATOM 609 O O . ALA A 1 82 ? 3.129 -8.953 7.445 1 87.69 82 ALA A O 1
ATOM 610 N N . ALA A 1 83 ? 2.604 -9.328 5.312 1 92 83 ALA A N 1
ATOM 611 C CA . ALA A 1 83 ? 3.357 -10.578 5.27 1 92 83 ALA A CA 1
ATOM 612 C C . ALA A 1 83 ? 4.84 -10.336 5.52 1 92 83 ALA A C 1
ATOM 614 O O . ALA A 1 83 ? 5.477 -11.062 6.285 1 92 83 ALA A O 1
ATOM 615 N N . LEU A 1 84 ? 5.355 -9.305 4.941 1 91.62 84 LEU A N 1
ATOM 616 C CA . LEU A 1 84 ? 6.77 -8.977 5.09 1 91.62 84 LEU A CA 1
ATOM 617 C C . LEU A 1 84 ? 7.086 -8.586 6.527 1 91.62 84 LEU A C 1
ATOM 619 O O . LEU A 1 84 ? 8.164 -8.891 7.035 1 91.62 84 LEU A O 1
ATOM 623 N N . ARG A 1 85 ? 6.199 -7.926 7.113 1 85.25 85 ARG A N 1
ATOM 624 C CA . ARG A 1 85 ? 6.414 -7.48 8.484 1 85.25 85 ARG A CA 1
ATOM 625 C C . ARG A 1 85 ? 6.301 -8.648 9.461 1 85.25 85 ARG A C 1
ATOM 627 O O . ARG A 1 85 ? 6.961 -8.656 10.508 1 85.25 85 ARG A O 1
ATOM 634 N N . GLN A 1 86 ? 5.539 -9.648 9.133 1 84.75 86 GLN A N 1
ATOM 635 C CA . GLN A 1 86 ? 5.211 -10.727 10.055 1 84.75 86 GLN A CA 1
ATOM 636 C C . GLN A 1 86 ? 6.191 -11.891 9.922 1 84.75 86 GLN A C 1
ATOM 638 O O . GLN A 1 86 ? 6.234 -12.773 10.781 1 84.75 86 GLN A O 1
ATOM 643 N N . THR A 1 87 ? 6.914 -11.867 8.828 1 88.56 87 THR A N 1
ATOM 644 C CA . THR A 1 87 ? 7.812 -12.984 8.578 1 88.56 87 THR A CA 1
ATOM 645 C C . THR A 1 87 ? 9.273 -12.531 8.633 1 88.56 87 THR A C 1
ATOM 647 O O . THR A 1 87 ? 9.555 -11.336 8.602 1 88.56 87 THR A O 1
ATOM 650 N N . ARG A 1 88 ? 10.125 -13.547 8.688 1 87.38 88 ARG A N 1
ATOM 651 C CA . ARG A 1 88 ? 11.547 -13.227 8.844 1 87.38 88 ARG A CA 1
ATOM 652 C C . ARG A 1 88 ? 12.352 -13.734 7.652 1 87.38 88 ARG A C 1
ATOM 654 O O . ARG A 1 88 ? 13.422 -13.211 7.348 1 87.38 88 ARG A O 1
ATOM 661 N N . HIS A 1 89 ? 11.82 -14.781 7.008 1 89.25 89 HIS A N 1
ATOM 662 C CA . HIS A 1 89 ? 12.672 -15.43 6.016 1 89.25 89 HIS A CA 1
ATOM 663 C C . HIS A 1 89 ? 11.961 -15.531 4.668 1 89.25 89 HIS A C 1
ATOM 665 O O . HIS A 1 89 ? 12.594 -15.422 3.619 1 89.25 89 HIS A O 1
ATOM 671 N N . ALA A 1 90 ? 10.68 -15.734 4.707 1 94.06 90 ALA A N 1
ATOM 672 C CA . ALA A 1 90 ? 9.938 -15.984 3.475 1 94.06 90 ALA A CA 1
ATOM 673 C C . ALA A 1 90 ? 9.914 -14.742 2.586 1 94.06 90 ALA A C 1
ATOM 675 O O . ALA A 1 90 ? 9.727 -13.625 3.076 1 94.06 90 ALA A O 1
ATOM 676 N N . ARG A 1 91 ? 10.164 -14.922 1.369 1 96.75 91 ARG A N 1
ATOM 677 C CA . ARG A 1 91 ? 9.953 -13.859 0.391 1 96.75 91 ARG A CA 1
ATOM 678 C C . ARG A 1 91 ? 8.461 -13.664 0.113 1 96.75 91 ARG A C 1
ATOM 680 O O . ARG A 1 91 ? 7.656 -14.555 0.365 1 96.75 91 ARG A O 1
ATOM 687 N N . VAL A 1 92 ? 8.148 -12.477 -0.315 1 97.44 92 VAL A N 1
ATOM 688 C CA . VAL A 1 92 ? 6.75 -12.18 -0.613 1 97.44 92 VAL A CA 1
ATOM 689 C C . VAL A 1 92 ? 6.641 -11.547 -2 1 97.44 92 VAL A C 1
ATOM 691 O O . VAL A 1 92 ? 7.18 -10.469 -2.242 1 97.44 92 VAL A O 1
ATOM 694 N N . ALA A 1 93 ? 5.969 -12.203 -2.91 1 98.25 93 ALA A N 1
ATOM 695 C CA . ALA A 1 93 ? 5.684 -11.656 -4.234 1 98.25 93 ALA A CA 1
ATOM 696 C C . ALA A 1 93 ? 4.32 -10.977 -4.262 1 98.25 93 ALA A C 1
ATOM 698 O O . ALA A 1 93 ? 3.285 -11.633 -4.133 1 98.25 93 ALA A O 1
ATOM 699 N N . VAL A 1 94 ? 4.32 -9.695 -4.43 1 97.75 94 VAL A N 1
ATOM 700 C CA . VAL A 1 94 ? 3.072 -8.945 -4.52 1 97.75 94 VAL A CA 1
ATOM 701 C C . VAL A 1 94 ? 2.602 -8.898 -5.973 1 97.75 94 VAL A C 1
ATOM 703 O O . VAL A 1 94 ? 3.35 -8.492 -6.863 1 97.75 94 VAL A O 1
ATOM 706 N N . GLU A 1 95 ? 1.395 -9.367 -6.184 1 97 95 GLU A N 1
ATOM 707 C CA . GLU A 1 95 ? 0.821 -9.305 -7.523 1 97 95 GLU A CA 1
ATOM 708 C C . GLU A 1 95 ? 0.041 -8.008 -7.73 1 97 95 GLU A C 1
ATOM 710 O O . GLU A 1 95 ? -0.774 -7.629 -6.887 1 97 95 GLU A O 1
ATOM 715 N N . PHE A 1 96 ? 0.297 -7.316 -8.867 1 94.19 96 PHE A N 1
ATOM 716 C CA . PHE A 1 96 ? -0.426 -6.082 -9.164 1 94.19 96 PHE A CA 1
ATOM 717 C C . PHE A 1 96 ? -0.408 -5.789 -10.664 1 94.19 96 PHE A C 1
ATOM 719 O O . PHE A 1 96 ? 0.423 -6.328 -11.398 1 94.19 96 PHE A O 1
ATOM 726 N N . HIS A 1 97 ? -1.39 -4.992 -11.086 1 92.19 97 HIS A N 1
ATOM 727 C CA . HIS A 1 97 ? -1.48 -4.535 -12.469 1 92.19 97 HIS A CA 1
ATOM 728 C C . HIS A 1 97 ? -0.71 -3.236 -12.672 1 92.19 97 HIS A C 1
ATOM 730 O O . HIS A 1 97 ? -0.728 -2.357 -11.812 1 92.19 97 HIS A O 1
ATOM 736 N N . PRO A 1 98 ? -0.112 -3.082 -13.852 1 91.38 98 PRO A N 1
ATOM 737 C CA . PRO A 1 98 ? 0.562 -1.811 -14.125 1 91.38 98 PRO A CA 1
ATOM 738 C C . PRO A 1 98 ? -0.375 -0.61 -14.008 1 91.38 98 PRO A C 1
ATOM 740 O O . PRO A 1 98 ? 0.08 0.512 -13.773 1 91.38 98 PRO A O 1
ATOM 743 N N . ALA A 1 99 ? -1.655 -0.842 -14.164 1 84.81 99 ALA A N 1
ATOM 744 C CA . ALA A 1 99 ? -2.629 0.246 -14.102 1 84.81 99 ALA A CA 1
ATOM 745 C C . ALA A 1 99 ? -2.854 0.697 -12.656 1 84.81 99 ALA A C 1
ATOM 747 O O . ALA A 1 99 ? -3.525 1.701 -12.414 1 84.81 99 ALA A O 1
ATOM 748 N N . PHE A 1 100 ? -2.371 0.011 -11.75 1 80.56 100 PHE A N 1
ATOM 749 C CA . PHE A 1 100 ? -2.48 0.346 -10.336 1 80.56 100 PHE A CA 1
ATOM 750 C C . PHE A 1 100 ? -1.957 1.753 -10.07 1 80.56 100 PHE A C 1
ATOM 752 O O . PHE A 1 100 ? -2.557 2.508 -9.297 1 80.56 100 PHE A O 1
ATOM 759 N N . GLY A 1 101 ? -0.832 2.08 -10.695 1 84.69 101 GLY A N 1
ATOM 760 C CA . GLY A 1 101 ? -0.123 3.336 -10.516 1 84.69 101 GLY A CA 1
ATOM 761 C C . GLY A 1 101 ? 1.009 3.535 -11.5 1 84.69 101 GLY A C 1
ATOM 762 O O . GLY A 1 101 ? 1.085 2.836 -12.516 1 84.69 101 GLY A O 1
ATOM 763 N N . THR A 1 102 ? 1.795 4.555 -11.172 1 89.88 102 THR A N 1
ATOM 764 C CA . THR A 1 102 ? 2.965 4.77 -12.016 1 89.88 102 THR A CA 1
ATOM 765 C C . THR A 1 102 ? 4.113 3.861 -11.594 1 89.88 102 THR A C 1
ATOM 767 O O . THR A 1 102 ? 4.191 3.451 -10.438 1 89.88 102 THR A O 1
ATOM 770 N N . PRO A 1 103 ? 4.984 3.523 -12.531 1 94.38 103 PRO A N 1
ATOM 771 C CA . PRO A 1 103 ? 6.141 2.703 -12.172 1 94.38 103 PRO A CA 1
ATOM 772 C C . PRO A 1 103 ? 7.02 3.359 -11.109 1 94.38 103 PRO A C 1
ATOM 774 O O . PRO A 1 103 ? 7.648 2.664 -10.305 1 94.38 103 PRO A O 1
ATOM 777 N N . VAL A 1 104 ? 7.016 4.688 -11.055 1 91.12 104 VAL A N 1
ATOM 778 C CA . VAL A 1 104 ? 7.832 5.402 -10.078 1 91.12 104 VAL A CA 1
ATOM 779 C C . VAL A 1 104 ? 7.25 5.207 -8.68 1 91.12 104 VAL A C 1
ATOM 781 O O . VAL A 1 104 ? 7.992 4.977 -7.723 1 91.12 104 VAL A O 1
ATOM 784 N N . TYR A 1 105 ? 5.957 5.25 -8.602 1 90.25 105 TYR A N 1
ATOM 785 C CA . TYR A 1 105 ? 5.312 5.043 -7.312 1 90.25 105 TYR A CA 1
ATOM 786 C C . TYR A 1 105 ? 5.453 3.594 -6.859 1 90.25 105 TYR A C 1
ATOM 788 O O . TYR A 1 105 ? 5.656 3.324 -5.672 1 90.25 105 TYR A O 1
ATOM 796 N N . ALA A 1 106 ? 5.309 2.67 -7.77 1 93.56 106 ALA A N 1
ATOM 797 C CA . ALA A 1 106 ? 5.547 1.271 -7.43 1 93.56 106 ALA A CA 1
ATOM 798 C C . ALA A 1 106 ? 6.961 1.067 -6.895 1 93.56 106 ALA A C 1
ATOM 800 O O . ALA A 1 106 ? 7.164 0.32 -5.934 1 93.56 106 ALA A O 1
ATOM 801 N N . ALA A 1 107 ? 7.898 1.723 -7.523 1 92.38 107 ALA A N 1
ATOM 802 C CA . ALA A 1 107 ? 9.281 1.653 -7.062 1 92.38 107 ALA A CA 1
ATOM 803 C C . ALA A 1 107 ? 9.422 2.221 -5.652 1 92.38 107 ALA A C 1
ATOM 805 O O . ALA A 1 107 ? 10.125 1.652 -4.816 1 92.38 107 ALA A O 1
ATOM 806 N N . LYS A 1 108 ? 8.734 3.26 -5.398 1 89.5 108 LYS A N 1
ATOM 807 C CA . LYS A 1 108 ? 8.828 3.879 -4.078 1 89.5 108 LYS A CA 1
ATOM 808 C C . LYS A 1 108 ? 8.258 2.965 -3 1 89.5 108 LYS A C 1
ATOM 810 O O . LYS A 1 108 ? 8.883 2.76 -1.957 1 89.5 108 LYS A O 1
ATOM 815 N N . MET A 1 109 ? 7.094 2.463 -3.238 1 92.12 109 MET A N 1
ATOM 816 C CA . MET A 1 109 ? 6.5 1.508 -2.305 1 92.12 109 MET A CA 1
ATOM 817 C C . MET A 1 109 ? 7.441 0.334 -2.059 1 92.12 109 MET A C 1
ATOM 819 O O . MET A 1 109 ? 7.621 -0.094 -0.917 1 92.12 109 MET A O 1
ATOM 823 N N . SER A 1 110 ? 8.055 -0.059 -3.088 1 93.69 110 SER A N 1
ATOM 824 C CA . SER A 1 110 ? 8.938 -1.216 -3.021 1 93.69 110 SER A CA 1
ATOM 825 C C . SER A 1 110 ? 10.203 -0.9 -2.225 1 93.69 110 SER A C 1
ATOM 827 O O . SER A 1 110 ? 10.711 -1.752 -1.491 1 93.69 110 SER A O 1
ATOM 829 N N . ALA A 1 111 ? 10.688 0.263 -2.406 1 88.19 111 ALA A N 1
ATOM 830 C CA . ALA A 1 111 ? 11.875 0.652 -1.652 1 88.19 111 ALA A CA 1
ATOM 831 C C . ALA A 1 111 ? 11.625 0.574 -0.149 1 88.19 111 ALA A C 1
ATOM 833 O O . ALA A 1 111 ? 12.445 0.041 0.599 1 88.19 111 ALA A O 1
ATOM 834 N N . THR A 1 112 ? 10.516 1.102 0.256 1 87.94 112 THR A N 1
ATOM 835 C CA . THR A 1 112 ? 10.148 1.05 1.667 1 87.94 112 THR A CA 1
ATOM 836 C C . THR A 1 112 ? 10 -0.395 2.133 1 87.94 112 THR A C 1
ATOM 838 O O . THR A 1 112 ? 10.5 -0.766 3.195 1 87.94 112 THR A O 1
ATOM 841 N N . LEU A 1 113 ? 9.406 -1.23 1.354 1 92 113 LEU A N 1
ATOM 842 C CA . LEU A 1 113 ? 9.156 -2.613 1.744 1 92 113 LEU A CA 1
ATOM 843 C C . LEU A 1 113 ? 10.445 -3.432 1.7 1 92 113 LEU A C 1
ATOM 845 O O . LEU A 1 113 ? 10.633 -4.344 2.508 1 92 113 LEU A O 1
ATOM 849 N N . GLN A 1 114 ? 11.344 -3.137 0.751 1 89.69 114 GLN A N 1
ATOM 850 C CA . GLN A 1 114 ? 12.656 -3.781 0.716 1 89.69 114 GLN A CA 1
ATOM 851 C C . GLN A 1 114 ? 13.461 -3.453 1.968 1 89.69 114 GLN A C 1
ATOM 853 O O . GLN A 1 114 ? 14.086 -4.336 2.561 1 89.69 114 GLN A O 1
ATOM 858 N N . ARG A 1 115 ? 13.375 -2.268 2.316 1 82.94 115 ARG A N 1
ATOM 859 C CA . ARG A 1 115 ? 14.086 -1.853 3.521 1 82.94 115 ARG A CA 1
ATOM 860 C C . ARG A 1 115 ? 13.5 -2.512 4.762 1 82.94 115 ARG A C 1
ATOM 862 O O . ARG A 1 115 ? 14.234 -2.992 5.625 1 82.94 115 ARG A O 1
ATOM 869 N N . LEU A 1 116 ? 12.281 -2.553 4.777 1 81.62 116 LEU A N 1
ATOM 870 C CA . LEU A 1 116 ? 11.555 -3.115 5.914 1 81.62 116 LEU A CA 1
ATOM 871 C C . LEU A 1 116 ? 11.82 -4.613 6.035 1 81.62 116 LEU A C 1
ATOM 873 O O . LEU A 1 116 ? 11.883 -5.148 7.145 1 81.62 116 LEU A O 1
ATOM 877 N N . SER A 1 117 ? 12.047 -5.273 4.949 1 86.94 117 SER A N 1
ATOM 878 C CA . SER A 1 117 ? 12.062 -6.73 4.945 1 86.94 117 SER A CA 1
ATOM 879 C C . SER A 1 117 ? 13.477 -7.266 4.723 1 86.94 117 SER A C 1
ATOM 881 O O . SER A 1 117 ? 13.703 -8.477 4.75 1 86.94 117 SER A O 1
ATOM 883 N N . GLY A 1 118 ? 14.398 -6.371 4.473 1 84.06 118 GLY A N 1
ATOM 884 C CA . GLY A 1 118 ? 15.742 -6.812 4.141 1 84.06 118 GLY A CA 1
ATOM 885 C C . GLY A 1 118 ? 15.844 -7.426 2.756 1 84.06 118 GLY A C 1
ATOM 886 O O . GLY A 1 118 ? 16.578 -8.391 2.551 1 84.06 118 GLY A O 1
ATOM 887 N N . GLY A 1 119 ? 14.961 -6.961 1.866 1 89.81 119 GLY A N 1
ATOM 888 C CA . GLY A 1 119 ? 15.102 -7.344 0.47 1 89.81 119 GLY A CA 1
ATOM 889 C C . GLY A 1 119 ? 14.266 -8.547 0.095 1 89.81 119 GLY A C 1
ATOM 890 O O . GLY A 1 119 ? 14.578 -9.258 -0.867 1 89.81 119 GLY A O 1
ATOM 891 N N . ARG A 1 120 ? 13.203 -8.828 0.809 1 94.12 120 ARG A N 1
ATOM 892 C CA . ARG A 1 120 ? 12.438 -10.055 0.591 1 94.12 120 ARG A CA 1
ATOM 893 C C . ARG A 1 120 ? 11.227 -9.797 -0.291 1 94.12 120 ARG A C 1
ATOM 895 O O . ARG A 1 120 ? 10.477 -10.719 -0.624 1 94.12 120 ARG A O 1
ATOM 902 N N . LEU A 1 121 ? 11.055 -8.531 -0.717 1 96.75 121 LEU A N 1
ATOM 903 C CA . LEU A 1 121 ? 9.938 -8.227 -1.604 1 96.75 121 LEU A CA 1
ATOM 904 C C . LEU A 1 121 ? 10.234 -8.688 -3.029 1 96.75 121 LEU A C 1
ATOM 906 O O . LEU A 1 121 ? 11.344 -8.484 -3.531 1 96.75 121 LEU A O 1
ATOM 910 N N . GLU A 1 122 ? 9.266 -9.273 -3.639 1 98.12 122 GLU A N 1
ATOM 911 C CA . GLU A 1 122 ? 9.273 -9.594 -5.062 1 98.12 122 GLU A CA 1
ATOM 912 C C . GLU A 1 122 ? 8.023 -9.055 -5.758 1 98.12 122 GLU A C 1
ATOM 914 O O . GLU A 1 122 ? 7.055 -8.68 -5.098 1 98.12 122 GLU A O 1
ATOM 919 N N . TRP A 1 123 ? 8.117 -8.844 -7.055 1 98.38 123 TRP A N 1
ATOM 920 C CA . TRP A 1 123 ? 6.984 -8.414 -7.871 1 98.38 123 TRP A CA 1
ATOM 921 C C . TRP A 1 123 ? 6.426 -9.586 -8.68 1 98.38 123 TRP A C 1
ATOM 923 O O . TRP A 1 123 ? 7.18 -10.391 -9.219 1 98.38 123 TRP A O 1
ATOM 933 N N . ARG A 1 124 ? 5.156 -9.727 -8.734 1 98.19 124 ARG A N 1
ATOM 934 C CA . ARG A 1 124 ? 4.484 -10.461 -9.797 1 98.19 124 ARG A CA 1
ATOM 935 C C . ARG A 1 124 ? 3.555 -9.547 -10.586 1 98.19 124 ARG A C 1
ATOM 937 O O . ARG A 1 124 ? 2.457 -9.219 -10.133 1 98.19 124 ARG A O 1
ATOM 944 N N . LEU A 1 125 ? 4.047 -9.156 -11.727 1 97.25 125 LEU A N 1
ATOM 945 C CA . LEU A 1 125 ? 3.279 -8.219 -12.539 1 97.25 125 LEU A CA 1
ATOM 946 C C . LEU A 1 125 ? 2.191 -8.945 -13.32 1 97.25 125 LEU A C 1
ATOM 948 O O . LEU A 1 125 ? 2.486 -9.828 -14.133 1 97.25 125 LEU A O 1
ATOM 952 N N . LYS A 1 126 ? 0.988 -8.602 -13.055 1 93.94 126 LYS A N 1
ATOM 953 C CA . LYS A 1 126 ? -0.155 -9.172 -13.758 1 93.94 126 LYS A CA 1
ATOM 954 C C . LYS A 1 126 ? -0.489 -8.375 -15.008 1 93.94 126 LYS A C 1
ATOM 956 O O . LYS A 1 126 ? -0.937 -7.227 -14.922 1 93.94 126 LYS A O 1
ATOM 961 N N . VAL A 1 127 ? -0.286 -8.906 -16.188 1 91.25 127 VAL A N 1
ATOM 962 C CA . VAL A 1 127 ? -0.563 -8.203 -17.438 1 91.25 127 VAL A CA 1
ATOM 963 C C . VAL A 1 127 ? -1.968 -8.547 -17.922 1 91.25 127 VAL A C 1
ATOM 965 O O . VAL A 1 127 ? -2.252 -9.703 -18.25 1 91.25 127 VAL A O 1
ATOM 968 N N . GLY A 1 128 ? -2.994 -8.094 -17.156 1 69.88 128 GLY A N 1
ATOM 969 C CA . GLY A 1 128 ? -4.43 -8.312 -17.234 1 69.88 128 GLY A CA 1
ATOM 970 C C . GLY A 1 128 ? -4.898 -8.688 -18.625 1 69.88 128 GLY A C 1
ATOM 971 O O . GLY A 1 128 ? -4.32 -8.242 -19.625 1 69.88 128 GLY A O 1
ATOM 972 N N . THR A 1 129 ? -5.883 -9.469 -18.625 1 67.12 129 THR A N 1
ATOM 973 C CA . THR A 1 129 ? -6.344 -9.953 -19.922 1 67.12 129 THR A CA 1
ATOM 974 C C . THR A 1 129 ? -7.801 -9.57 -20.156 1 67.12 129 THR A C 1
ATOM 976 O O . THR A 1 129 ? -8.227 -9.398 -21.297 1 67.12 129 THR A O 1
ATOM 979 N N . ASP A 1 130 ? -8.555 -9.234 -19.094 1 79.5 130 ASP A N 1
ATOM 980 C CA . ASP A 1 130 ? -9.984 -9.023 -19.344 1 79.5 130 ASP A CA 1
ATOM 981 C C . ASP A 1 130 ? -10.305 -7.543 -19.516 1 79.5 130 ASP A C 1
ATOM 983 O O . ASP A 1 130 ? -10.188 -6.77 -18.562 1 79.5 130 ASP A O 1
ATOM 987 N N . PRO A 1 131 ? -10.742 -7.176 -20.719 1 83.38 131 PRO A N 1
ATOM 988 C CA . PRO A 1 131 ? -10.969 -5.754 -21 1 83.38 131 PRO A CA 1
ATOM 989 C C . PRO A 1 131 ? -12.047 -5.145 -20.109 1 83.38 131 PRO A C 1
ATOM 991 O O . PRO A 1 131 ? -11.945 -3.98 -19.719 1 83.38 131 PRO A O 1
ATOM 994 N N . ALA A 1 132 ? -13.078 -5.898 -19.859 1 83.44 132 ALA A N 1
ATOM 995 C CA . ALA A 1 132 ? -14.141 -5.383 -19.016 1 83.44 132 ALA A CA 1
ATOM 996 C C . ALA A 1 132 ? -13.633 -5.113 -17.594 1 83.44 132 ALA A C 1
ATOM 998 O O . ALA A 1 132 ? -13.969 -4.094 -16.984 1 83.44 132 ALA A O 1
ATOM 999 N N . ASP A 1 133 ? -12.852 -5.969 -17.141 1 82.25 133 ASP A N 1
ATOM 1000 C CA . ASP A 1 133 ? -12.242 -5.789 -15.82 1 82.25 133 ASP A CA 1
ATOM 1001 C C . ASP A 1 133 ? -11.336 -4.559 -15.805 1 82.25 133 ASP A C 1
ATOM 1003 O O . ASP A 1 133 ? -11.344 -3.791 -14.836 1 82.25 133 ASP A O 1
ATOM 1007 N N . ALA A 1 134 ? -10.641 -4.387 -16.844 1 85.31 134 ALA A N 1
ATOM 1008 C CA . ALA A 1 134 ? -9.734 -3.244 -16.953 1 85.31 134 ALA A CA 1
ATOM 1009 C C . ALA A 1 134 ? -10.516 -1.931 -16.953 1 85.31 134 ALA A C 1
ATOM 1011 O O . ALA A 1 134 ? -10.164 -0.991 -16.234 1 85.31 134 ALA A O 1
ATOM 1012 N N . ARG A 1 135 ? -11.547 -1.905 -17.641 1 86.69 135 ARG A N 1
ATOM 1013 C CA . ARG A 1 135 ? -12.352 -0.694 -17.734 1 86.69 135 ARG A CA 1
ATOM 1014 C C . ARG A 1 135 ? -12.992 -0.344 -16.391 1 86.69 135 ARG A C 1
ATOM 1016 O O . ARG A 1 135 ? -13.133 0.833 -16.062 1 86.69 135 ARG A O 1
ATOM 1023 N N . ALA A 1 136 ? -13.336 -1.382 -15.703 1 86.5 136 ALA A N 1
ATOM 1024 C CA . ALA A 1 136 ? -13.953 -1.191 -14.398 1 86.5 136 ALA A CA 1
ATOM 1025 C C . ALA A 1 136 ? -12.977 -0.551 -13.414 1 86.5 136 ALA A C 1
ATOM 1027 O O . ALA A 1 136 ? -13.391 0.038 -12.414 1 86.5 136 ALA A O 1
ATOM 1028 N N . ARG A 1 137 ? -11.719 -0.629 -13.781 1 86.31 137 ARG A N 1
ATOM 1029 C CA . ARG A 1 137 ? -10.688 -0.042 -12.93 1 86.31 137 ARG A CA 1
ATOM 1030 C C . ARG A 1 137 ? -10.164 1.264 -13.523 1 86.31 137 ARG A C 1
ATOM 1032 O O . ARG A 1 137 ? -9.219 1.858 -13 1 86.31 137 ARG A O 1
ATOM 1039 N N . GLY A 1 138 ? -10.711 1.633 -14.633 1 86.44 138 GLY A N 1
ATOM 1040 C CA . GLY A 1 138 ? -10.32 2.869 -15.289 1 86.44 138 GLY A CA 1
ATOM 1041 C C . GLY A 1 138 ? -9.164 2.693 -16.25 1 86.44 138 GLY A C 1
ATOM 1042 O O . GLY A 1 138 ? -8.4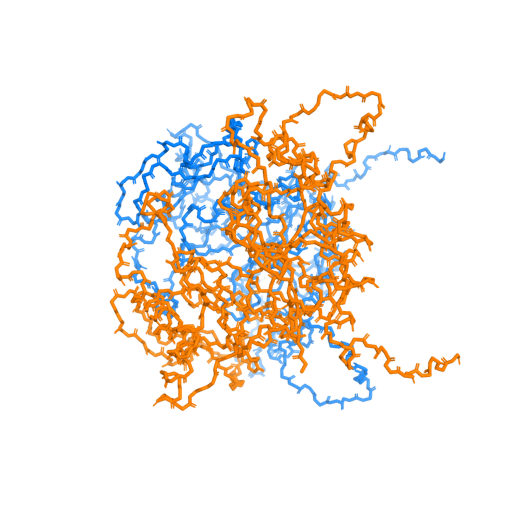53 3.65 -16.562 1 86.44 138 GLY A O 1
ATOM 1043 N N . ASP A 1 139 ? -8.922 1.487 -16.625 1 88.19 139 ASP A N 1
ATOM 1044 C CA . ASP A 1 139 ? -7.84 1.178 -17.562 1 88.19 139 ASP A CA 1
ATOM 1045 C C . ASP A 1 139 ? -8.375 0.921 -18.969 1 88.19 139 ASP A C 1
ATOM 1047 O O . ASP A 1 139 ? -9.164 -0.004 -19.172 1 88.19 139 ASP A O 1
ATOM 1051 N N . ARG A 1 140 ? -7.863 1.636 -19.922 1 86.31 140 ARG A N 1
ATOM 1052 C CA . ARG A 1 140 ? -8.375 1.531 -21.281 1 86.31 140 ARG A CA 1
ATOM 1053 C C . ARG A 1 140 ? -7.387 0.803 -22.188 1 86.31 140 ARG A C 1
ATOM 1055 O O . ARG A 1 140 ? -7.641 0.632 -23.375 1 86.31 140 ARG A O 1
ATOM 1062 N N . VAL A 1 141 ? -6.27 0.455 -21.641 1 88.88 141 VAL A N 1
ATOM 1063 C CA . VAL A 1 141 ? -5.258 -0.227 -22.453 1 88.88 141 VAL A CA 1
ATOM 1064 C C . VAL A 1 141 ? -5.668 -1.681 -22.672 1 88.88 141 VAL A C 1
ATOM 1066 O O . VAL A 1 141 ? -5.926 -2.412 -21.719 1 88.88 141 VAL A O 1
ATOM 1069 N N . THR A 1 142 ? -5.762 -2.111 -23.922 1 84.25 142 THR A N 1
ATOM 1070 C CA . THR A 1 142 ? -6.234 -3.453 -24.234 1 84.25 142 THR A CA 1
ATOM 1071 C C . THR A 1 142 ? -5.301 -4.129 -25.234 1 84.25 142 THR A C 1
ATOM 1073 O O . THR A 1 142 ? -4.375 -3.5 -25.75 1 84.25 142 THR A O 1
ATOM 1076 N N . GLY A 1 143 ? -5.531 -5.48 -25.391 1 82.56 143 GLY A N 1
ATOM 1077 C CA . GLY A 1 143 ? -4.844 -6.242 -26.406 1 82.56 143 GLY A CA 1
ATOM 1078 C C . GLY A 1 143 ? -3.336 -6.27 -26.234 1 82.56 143 GLY A C 1
ATOM 1079 O O . GLY A 1 143 ? -2.844 -6.516 -25.125 1 82.56 143 GLY A O 1
ATOM 1080 N N . ARG A 1 144 ? -2.607 -6.078 -27.328 1 84.38 144 ARG A N 1
ATOM 1081 C CA . ARG A 1 144 ? -1.151 -6.156 -27.328 1 84.38 144 ARG A CA 1
ATOM 1082 C C . ARG A 1 144 ? -0.54 -4.988 -26.562 1 84.38 144 ARG A C 1
ATOM 1084 O O . ARG A 1 144 ? 0.579 -5.086 -26.047 1 84.38 144 ARG A O 1
ATOM 1091 N N . ASN A 1 145 ? -1.281 -3.953 -26.484 1 92.06 145 ASN A N 1
ATOM 1092 C CA . ASN A 1 145 ? -0.768 -2.762 -25.812 1 92.06 145 ASN A CA 1
ATOM 1093 C C . ASN A 1 145 ? -0.55 -3.002 -24.328 1 92.06 145 ASN A C 1
ATOM 1095 O O . ASN A 1 145 ? 0.22 -2.285 -23.688 1 92.06 145 ASN A O 1
ATOM 1099 N N . ARG A 1 146 ? -1.234 -4.055 -23.797 1 93.31 146 ARG A N 1
ATOM 1100 C CA . ARG A 1 146 ? -1.025 -4.395 -22.391 1 93.31 146 ARG A CA 1
ATOM 1101 C C . ARG A 1 146 ? 0.415 -4.832 -22.156 1 93.31 146 ARG A C 1
ATOM 1103 O O . ARG A 1 146 ? 1.015 -4.461 -21.141 1 93.31 146 ARG A O 1
ATOM 1110 N N . TYR A 1 147 ? 0.947 -5.555 -23.094 1 95.19 147 TYR A N 1
ATOM 1111 C CA . TYR A 1 147 ? 2.32 -6.023 -22.953 1 95.19 147 TYR A CA 1
ATOM 1112 C C . TYR A 1 147 ? 3.314 -4.906 -23.234 1 95.19 147 TYR A C 1
ATOM 1114 O O . TYR A 1 147 ? 4.375 -4.836 -22.609 1 95.19 147 TYR A O 1
ATOM 1122 N N . ALA A 1 148 ? 2.959 -4.016 -24.203 1 96 148 ALA A N 1
ATOM 1123 C CA . ALA A 1 148 ? 3.799 -2.848 -24.453 1 96 148 ALA A CA 1
ATOM 1124 C C . ALA A 1 148 ? 3.883 -1.957 -23.203 1 96 148 ALA A C 1
ATOM 1126 O O . ALA A 1 148 ? 4.961 -1.469 -22.859 1 96 148 ALA A O 1
ATOM 1127 N N . ARG A 1 149 ? 2.77 -1.776 -22.578 1 95.75 149 ARG A N 1
ATOM 1128 C CA . ARG A 1 149 ? 2.744 -0.988 -21.359 1 95.75 149 ARG A CA 1
ATOM 1129 C C . ARG A 1 149 ? 3.568 -1.653 -20.25 1 95.75 149 ARG A C 1
ATOM 1131 O O . ARG A 1 149 ? 4.297 -0.98 -19.531 1 95.75 149 ARG A O 1
ATOM 1138 N N . ALA A 1 150 ? 3.359 -2.979 -20.109 1 97.06 150 ALA A N 1
ATOM 1139 C CA . ALA A 1 150 ? 4.125 -3.717 -19.109 1 97.06 150 ALA A CA 1
ATOM 1140 C C . ALA A 1 150 ? 5.625 -3.58 -19.359 1 97.06 150 ALA A C 1
ATOM 1142 O O . ALA A 1 150 ? 6.406 -3.434 -18.406 1 97.06 150 ALA A O 1
ATOM 1143 N N . ASP A 1 151 ? 6.027 -3.654 -20.609 1 97.75 151 ASP A N 1
ATOM 1144 C CA . ASP A 1 151 ? 7.422 -3.465 -21 1 97.75 151 ASP A CA 1
ATOM 1145 C C . ASP A 1 151 ? 7.938 -2.102 -20.531 1 97.75 151 ASP A C 1
ATOM 1147 O O . ASP A 1 151 ? 8.969 -2.014 -19.875 1 97.75 151 ASP A O 1
ATOM 1151 N N . GLU A 1 152 ? 7.223 -1.026 -20.844 1 97.5 152 GLU A N 1
ATOM 1152 C CA . GLU A 1 152 ? 7.621 0.318 -20.438 1 97.5 152 GLU A CA 1
ATOM 1153 C C . GLU A 1 152 ? 7.621 0.456 -18.922 1 97.5 152 GLU A C 1
ATOM 1155 O O . GLU A 1 152 ? 8.5 1.104 -18.344 1 97.5 152 GLU A O 1
ATOM 1160 N N . PHE A 1 153 ? 6.574 -0.121 -18.281 1 97.06 153 PHE A N 1
ATOM 1161 C CA . PHE A 1 153 ? 6.449 -0.052 -16.828 1 97.06 153 PHE A CA 1
ATOM 1162 C C . PHE A 1 153 ? 7.707 -0.588 -16.156 1 97.06 153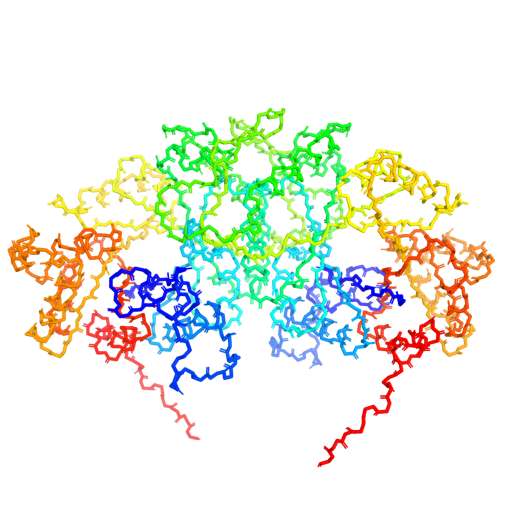 PHE A C 1
ATOM 1164 O O . PHE A 1 153 ? 8.297 0.084 -15.305 1 97.06 153 PHE A O 1
ATOM 1171 N N . LEU A 1 154 ? 8.102 -1.74 -16.547 1 98 154 LEU A N 1
ATOM 1172 C CA . LEU A 1 154 ? 9.266 -2.389 -15.945 1 98 154 LEU A CA 1
ATOM 1173 C C . LEU A 1 154 ? 10.547 -1.642 -16.297 1 98 154 LEU A C 1
ATOM 1175 O O . LEU A 1 154 ? 11.453 -1.537 -15.469 1 98 154 LEU A O 1
ATOM 1179 N N . THR A 1 155 ? 10.625 -1.129 -17.516 1 97.12 155 THR A N 1
ATOM 1180 C CA . THR A 1 155 ? 11.773 -0.336 -17.938 1 97.12 155 THR A CA 1
ATOM 1181 C C . THR A 1 155 ? 11.93 0.902 -17.047 1 97.12 155 THR A C 1
ATOM 1183 O O . THR A 1 155 ? 13.016 1.181 -16.547 1 97.12 155 THR A O 1
ATOM 1186 N N . VAL A 1 156 ? 10.867 1.599 -16.812 1 95.75 156 VAL A N 1
ATOM 1187 C CA . VAL A 1 156 ? 10.906 2.83 -16.031 1 95.75 156 VAL A CA 1
ATOM 1188 C C . VAL A 1 156 ? 11.188 2.506 -14.562 1 95.75 156 VAL A C 1
ATOM 1190 O O . VAL A 1 156 ? 12.008 3.162 -13.922 1 95.75 156 VAL A O 1
ATOM 1193 N N . ALA A 1 157 ? 10.477 1.515 -14.023 1 94.81 157 ALA A N 1
ATOM 1194 C CA . ALA A 1 157 ? 10.672 1.151 -12.625 1 94.81 157 ALA A CA 1
ATOM 1195 C C . ALA A 1 157 ? 12.133 0.816 -12.344 1 94.81 157 ALA A C 1
ATOM 1197 O O . ALA A 1 157 ? 12.703 1.272 -11.344 1 94.81 157 ALA A O 1
ATOM 1198 N N . ARG A 1 158 ? 12.781 0.03 -13.18 1 93.44 158 ARG A N 1
ATOM 1199 C CA . ARG A 1 158 ? 14.188 -0.325 -13.023 1 93.44 158 ARG A CA 1
ATOM 1200 C C . ARG A 1 158 ? 15.086 0.884 -13.258 1 93.44 158 ARG A C 1
ATOM 1202 O O . ARG A 1 158 ? 16.109 1.037 -12.594 1 93.44 158 ARG A O 1
ATOM 1209 N N . GLY A 1 159 ? 14.672 1.705 -14.164 1 91.62 159 GLY A N 1
ATOM 1210 C CA . GLY A 1 159 ? 15.461 2.881 -14.492 1 91.62 159 GLY A CA 1
ATOM 1211 C C . GLY A 1 159 ? 15.555 3.877 -13.359 1 91.62 159 GLY A C 1
ATOM 1212 O O . GLY A 1 159 ? 16.609 4.484 -13.141 1 91.62 159 GLY A O 1
ATOM 1213 N N . VAL A 1 160 ? 14.453 4 -12.68 1 89.75 160 VAL A N 1
ATOM 1214 C CA . VAL A 1 160 ? 14.438 5.004 -11.617 1 89.75 160 VAL A CA 1
ATOM 1215 C C . VAL A 1 160 ? 15.07 4.43 -10.352 1 89.75 160 VAL A C 1
ATOM 1217 O O . VAL A 1 160 ? 15.32 5.164 -9.391 1 89.75 160 VAL A O 1
ATOM 1220 N N . TRP A 1 161 ? 15.219 3.104 -10.438 1 88.06 161 TRP A N 1
ATOM 1221 C CA . TRP A 1 161 ? 15.797 2.422 -9.289 1 88.06 161 TRP A CA 1
ATOM 1222 C C . TRP A 1 161 ? 17.312 2.598 -9.25 1 88.06 161 TRP A C 1
ATOM 1224 O O . TRP A 1 161 ? 17.969 2.553 -10.289 1 88.06 161 TRP A O 1
ATOM 1234 N N . ASN A 1 162 ? 17.875 3.164 -8.156 1 72.44 162 ASN A N 1
ATOM 1235 C CA . ASN A 1 162 ? 19.312 3.369 -8.062 1 72.44 162 ASN A CA 1
ATOM 1236 C C . ASN A 1 162 ? 19.969 2.342 -7.141 1 72.44 162 ASN A C 1
ATOM 1238 O O . ASN A 1 162 ? 19.75 2.367 -5.93 1 72.44 162 ASN A O 1
ATOM 1242 N N . ASP A 1 163 ? 20.656 1.567 -7.816 1 64.38 163 ASP A N 1
ATOM 1243 C CA . ASP A 1 163 ? 21.391 0.601 -7.012 1 64.38 163 ASP A CA 1
ATOM 1244 C C . ASP A 1 163 ? 22.5 1.286 -6.211 1 64.38 163 ASP A C 1
ATOM 1246 O O . ASP A 1 163 ? 22.844 0.841 -5.117 1 64.38 163 ASP A O 1
ATOM 1250 N N . SER A 1 164 ? 22.938 2.398 -6.871 1 63.56 164 SER A N 1
ATOM 1251 C CA . SER A 1 164 ? 23.953 3.152 -6.133 1 63.56 164 SER A CA 1
ATOM 1252 C C . SER A 1 164 ? 23.312 4.191 -5.223 1 63.56 164 SER A C 1
ATOM 1254 O O . SER A 1 164 ? 22.297 4.793 -5.578 1 63.56 164 SER A O 1
ATOM 1256 N N . GLU A 1 165 ? 23.844 4.242 -4.051 1 62.81 165 GLU A N 1
ATOM 1257 C CA . GLU A 1 165 ? 23.328 5.176 -3.057 1 62.81 165 GLU A CA 1
ATOM 1258 C C . GLU A 1 165 ? 23.391 6.613 -3.562 1 62.81 165 GLU A C 1
ATOM 1260 O O . GLU A 1 165 ? 24.438 7.066 -4.031 1 62.81 165 GLU A O 1
ATOM 1265 N N . VAL A 1 166 ? 22.25 7.113 -3.811 1 62.47 166 VAL A N 1
ATOM 1266 C CA . VAL A 1 166 ? 22.156 8.547 -4.062 1 62.47 166 VAL A CA 1
ATOM 1267 C C . VAL A 1 166 ? 21.797 9.281 -2.771 1 62.47 166 VAL A C 1
ATOM 1269 O O . VAL A 1 166 ? 20.812 8.938 -2.111 1 62.47 166 VAL A O 1
ATOM 1272 N N . LEU A 1 167 ? 22.734 10.047 -2.193 1 59.41 167 LEU A N 1
ATOM 1273 C CA . LEU A 1 167 ? 22.562 10.734 -0.919 1 59.41 167 LEU A CA 1
ATOM 1274 C C . LEU A 1 167 ? 21.281 11.555 -0.902 1 59.41 167 LEU A C 1
ATOM 1276 O O . LEU A 1 167 ? 20.859 12.078 -1.937 1 59.41 167 LEU A O 1
ATOM 1280 N N . PRO A 1 168 ? 20.75 11.43 0.36 1 56.81 168 PRO A N 1
ATOM 1281 C CA . PRO A 1 168 ? 19.594 12.312 0.565 1 56.81 168 PRO A CA 1
ATOM 1282 C C . PRO A 1 168 ? 19.953 13.789 0.449 1 56.81 168 PRO A C 1
ATOM 1284 O O . PRO A 1 168 ? 21.109 14.172 0.659 1 56.81 168 PRO A O 1
ATOM 1287 N N . GLY A 1 169 ? 19.531 14.562 -0.423 1 54.16 169 GLY A N 1
ATOM 1288 C CA . GLY A 1 169 ? 19.797 15.984 -0.592 1 54.16 169 GLY A CA 1
ATOM 1289 C C . GLY A 1 169 ? 19.484 16.484 -1.989 1 54.16 169 GLY A C 1
ATOM 1290 O O . GLY A 1 169 ? 19.516 15.719 -2.953 1 54.16 169 GLY A O 1
ATOM 1291 N N . GLY A 1 170 ? 19.016 17.578 -1.962 1 54.53 170 GLY A N 1
ATOM 1292 C CA . GLY A 1 170 ? 18.641 18.266 -3.182 1 54.53 170 GLY A CA 1
ATOM 1293 C C . GLY A 1 170 ? 17.266 17.875 -3.68 1 54.53 170 GLY A C 1
ATOM 1294 O O . GLY A 1 170 ? 16.641 16.938 -3.154 1 54.53 170 GLY A O 1
ATOM 1295 N N . PHE A 1 171 ? 16.672 18.734 -4.242 1 57.25 171 PHE A N 1
ATOM 1296 C CA . PHE A 1 171 ? 15.406 18.547 -4.926 1 57.25 171 PHE A CA 1
ATOM 1297 C C . PHE A 1 171 ? 15.602 17.812 -6.246 1 57.25 171 PHE A C 1
ATOM 1299 O O . PHE A 1 171 ? 16.688 17.844 -6.824 1 57.25 171 PHE A O 1
ATOM 1306 N N . GLY A 1 172 ? 14.875 16.812 -6.48 1 63.69 172 GLY A N 1
ATOM 1307 C CA . GLY A 1 172 ? 14.867 16.203 -7.801 1 63.69 172 GLY A CA 1
ATOM 1308 C C . GLY A 1 172 ? 14.938 14.688 -7.762 1 63.69 172 GLY A C 1
ATOM 1309 O O . GLY A 1 172 ? 14.812 14.086 -6.691 1 63.69 172 GLY A O 1
ATOM 1310 N N . GLY A 1 173 ? 14.938 14.164 -8.859 1 73.75 173 GLY A N 1
ATOM 1311 C CA . GLY A 1 173 ? 15.023 12.727 -9.07 1 73.75 173 GLY A CA 1
ATOM 1312 C C . GLY A 1 173 ? 16.453 12.242 -9.305 1 73.75 173 GLY A C 1
ATOM 1313 O O . GLY A 1 173 ? 17.391 12.719 -8.672 1 73.75 173 GLY A O 1
ATOM 1314 N N . THR A 1 174 ? 16.688 11.219 -9.992 1 76.38 174 THR A N 1
ATOM 1315 C CA . THR A 1 174 ? 17.969 10.539 -10.211 1 76.38 174 THR A CA 1
ATOM 1316 C C . THR A 1 174 ? 18.547 10.914 -11.57 1 76.38 174 THR A C 1
ATOM 1318 O O . THR A 1 174 ? 19.625 10.43 -11.938 1 76.38 174 THR A O 1
ATOM 1321 N N . GLY A 1 175 ? 17.906 11.758 -12.289 1 82.88 175 GLY A N 1
ATOM 1322 C CA . GLY A 1 175 ? 18.328 12.133 -13.625 1 82.88 175 GLY A CA 1
ATOM 1323 C C . GLY A 1 175 ? 17.828 11.188 -14.695 1 82.88 175 GLY A C 1
ATOM 1324 O O . GLY A 1 175 ? 18.094 11.391 -15.883 1 82.88 175 GLY A O 1
ATOM 1325 N N . TYR A 1 176 ? 17.109 10.172 -14.328 1 90.69 176 TYR A N 1
ATOM 1326 C CA . TYR A 1 176 ? 16.578 9.211 -15.289 1 90.69 176 TYR A CA 1
ATOM 1327 C C . TYR A 1 176 ? 15.445 9.82 -16.109 1 90.69 176 TYR A C 1
ATOM 1329 O O . TYR A 1 176 ? 14.508 10.391 -15.547 1 90.69 176 TYR A O 1
ATOM 1337 N N . ASP A 1 177 ? 15.586 9.688 -17.469 1 94.5 177 ASP A N 1
ATOM 1338 C CA . ASP A 1 177 ? 14.555 10.164 -18.375 1 94.5 177 ASP A CA 1
ATOM 1339 C C . ASP A 1 177 ? 13.992 9.023 -19.219 1 94.5 177 ASP A C 1
ATOM 1341 O O . ASP A 1 177 ? 14.734 8.125 -19.625 1 94.5 177 ASP A O 1
ATOM 1345 N N . PHE A 1 178 ? 12.758 9.062 -19.438 1 96.38 178 PHE A N 1
ATOM 1346 C CA . PHE A 1 178 ? 12.078 8.102 -20.297 1 96.38 178 PHE A CA 1
ATOM 1347 C C . PHE A 1 178 ? 10.891 8.742 -21 1 96.38 178 PHE A C 1
ATOM 1349 O O . PHE A 1 178 ? 10.039 9.352 -20.359 1 96.38 178 PHE A O 1
ATOM 1356 N N . ALA A 1 179 ? 10.844 8.609 -22.281 1 96.75 179 ALA A N 1
ATOM 1357 C CA . ALA A 1 179 ? 9.734 9.094 -23.109 1 96.75 179 ALA A CA 1
ATOM 1358 C C . ALA A 1 179 ? 9.133 7.965 -23.938 1 96.75 179 ALA A C 1
ATOM 1360 O O . ALA A 1 179 ? 9.617 7.652 -25.031 1 96.75 179 ALA A O 1
ATOM 1361 N N . GLY A 1 180 ? 8.117 7.391 -23.344 1 96.25 180 GLY A N 1
ATOM 1362 C CA . GLY A 1 180 ? 7.461 6.297 -24.047 1 96.25 180 GLY A CA 1
ATOM 1363 C C . GLY A 1 180 ? 6.023 6.602 -24.422 1 96.25 180 GLY A C 1
ATOM 1364 O O . GLY A 1 180 ? 5.586 7.754 -24.344 1 96.25 180 GLY A O 1
ATOM 1365 N N . ASN A 1 181 ? 5.285 5.598 -24.922 1 94.94 181 ASN A N 1
ATOM 1366 C CA . ASN A 1 181 ? 3.881 5.727 -25.312 1 94.94 181 ASN A CA 1
ATOM 1367 C C . ASN A 1 181 ? 2.969 5.742 -24.078 1 94.94 181 ASN A C 1
ATOM 1369 O O . ASN A 1 181 ? 1.904 6.363 -24.109 1 94.94 181 ASN A O 1
ATOM 1373 N N . HIS A 1 182 ? 3.396 5.059 -22.984 1 93.56 182 HIS A N 1
ATOM 1374 C CA . HIS A 1 182 ? 2.537 4.887 -21.812 1 93.56 182 HIS A CA 1
ATOM 1375 C C . HIS A 1 182 ? 3.049 5.695 -20.625 1 93.56 182 HIS A C 1
ATOM 1377 O O . HIS A 1 182 ? 2.27 6.098 -19.766 1 93.56 182 HIS A O 1
ATOM 1383 N N . TYR A 1 183 ? 4.32 5.902 -20.609 1 94.25 183 TYR A N 1
ATOM 1384 C CA . TYR A 1 183 ? 4.918 6.625 -19.484 1 94.25 183 TYR A CA 1
ATOM 1385 C C . TYR A 1 183 ? 5.902 7.676 -19.984 1 94.25 183 TYR A C 1
ATOM 1387 O O . TYR A 1 183 ? 6.57 7.48 -21 1 94.25 183 TYR A O 1
ATOM 1395 N N . ASP A 1 184 ? 5.953 8.773 -19.25 1 93.69 184 ASP A N 1
ATOM 1396 C CA . ASP A 1 184 ? 6.859 9.891 -19.469 1 93.69 184 ASP A CA 1
ATOM 1397 C C . ASP A 1 184 ? 7.434 10.414 -18.156 1 93.69 184 ASP A C 1
ATOM 1399 O O . ASP A 1 184 ? 6.695 10.938 -17.328 1 93.69 184 ASP A O 1
ATOM 1403 N N . VAL A 1 185 ? 8.727 10.242 -18 1 92.81 185 VAL A N 1
ATOM 1404 C CA . VAL A 1 185 ? 9.391 10.594 -16.75 1 92.81 185 VAL A CA 1
ATOM 1405 C C . VAL A 1 185 ? 10.617 11.461 -17.031 1 92.81 185 VAL A C 1
ATOM 1407 O O . VAL A 1 185 ? 11.43 11.133 -17.906 1 92.81 185 VAL A O 1
ATOM 1410 N N . ILE A 1 186 ? 10.688 12.625 -16.375 1 92.12 186 ILE A N 1
ATOM 1411 C CA . ILE A 1 186 ? 11.836 13.516 -16.453 1 92.12 186 ILE A CA 1
ATOM 1412 C C . ILE A 1 186 ? 12.484 13.648 -15.078 1 92.12 186 ILE A C 1
ATOM 1414 O O . ILE A 1 186 ? 11.82 14.016 -14.102 1 92.12 186 ILE A O 1
ATOM 1418 N N . ASP A 1 187 ? 13.734 13.305 -15.008 1 89.25 187 ASP A N 1
ATOM 1419 C CA . ASP A 1 187 ? 14.43 13.297 -13.727 1 89.25 187 ASP A CA 1
ATOM 1420 C C . ASP A 1 187 ? 13.75 12.352 -12.734 1 89.25 187 ASP A C 1
ATOM 1422 O O . ASP A 1 187 ? 13.422 12.75 -11.617 1 89.25 187 ASP A O 1
ATOM 1426 N N . GLY A 1 188 ? 13.602 11.188 -13.281 1 86.12 188 GLY A N 1
ATOM 1427 C CA . GLY A 1 188 ? 12.758 10.234 -12.578 1 86.12 188 GLY A CA 1
ATOM 1428 C C . GLY A 1 188 ? 13.406 9.656 -11.336 1 86.12 188 GLY A C 1
ATOM 1429 O O . GLY A 1 188 ? 14.625 9.469 -11.305 1 86.12 188 GLY A O 1
ATOM 1430 N N . GLY A 1 189 ? 12.477 9.328 -10.344 1 80.31 189 GLY A N 1
ATOM 1431 C CA . GLY A 1 189 ? 12.922 8.617 -9.156 1 80.31 189 GLY A CA 1
ATOM 1432 C C . GLY A 1 189 ? 12.906 9.477 -7.906 1 80.31 189 GLY A C 1
ATOM 1433 O O . GLY A 1 189 ? 12.172 10.461 -7.836 1 80.31 189 GLY A O 1
ATOM 1434 N N . PHE A 1 190 ? 13.461 8.82 -6.867 1 75.5 190 PHE A N 1
ATOM 1435 C CA . PHE A 1 190 ? 13.57 9.492 -5.578 1 75.5 190 PHE A CA 1
ATOM 1436 C C . PHE A 1 190 ? 15.008 9.461 -5.07 1 75.5 190 PHE A C 1
ATOM 1438 O O . PHE A 1 190 ? 15.695 8.445 -5.211 1 75.5 190 PHE A O 1
ATOM 1445 N N . ARG A 1 191 ? 15.359 10.484 -4.598 1 72.56 191 ARG A N 1
ATOM 1446 C CA . ARG A 1 191 ? 16.688 10.516 -4.004 1 72.56 191 ARG A CA 1
ATOM 1447 C C . ARG A 1 191 ? 16.672 9.906 -2.605 1 72.56 191 ARG A C 1
ATOM 1449 O O . ARG A 1 191 ? 15.727 10.109 -1.844 1 72.56 191 ARG A O 1
ATOM 1456 N N . GLY A 1 192 ? 17.672 9.164 -2.238 1 70.75 192 GLY A N 1
ATOM 1457 C CA . GLY A 1 192 ? 17.875 8.609 -0.91 1 70.75 192 GLY A CA 1
ATOM 1458 C C . GLY A 1 192 ? 17.188 7.273 -0.712 1 70.75 192 GLY A C 1
ATOM 1459 O O . GLY A 1 192 ? 17.844 6.238 -0.603 1 70.75 192 GLY A O 1
ATOM 1460 N N . ILE A 1 193 ? 15.883 7.215 -0.828 1 65 193 ILE A N 1
ATOM 1461 C CA . ILE A 1 193 ? 15.125 6.055 -0.373 1 65 193 ILE A CA 1
ATOM 1462 C C . ILE A 1 193 ? 15.352 4.883 -1.324 1 65 193 ILE A C 1
ATOM 1464 O O . ILE A 1 193 ? 15.406 3.727 -0.894 1 65 193 ILE A O 1
ATOM 1468 N N . LEU A 1 194 ? 15.453 5.16 -2.512 1 62.66 194 LEU A N 1
ATOM 1469 C CA . LEU A 1 194 ? 15.578 4.098 -3.504 1 62.66 194 LEU A CA 1
ATOM 1470 C C . LEU A 1 194 ? 17.031 3.639 -3.635 1 62.66 194 LEU A C 1
ATOM 1472 O O . LEU A 1 194 ? 17.312 2.695 -4.371 1 62.66 194 LEU A O 1
ATOM 1476 N N . SER A 1 195 ? 17.828 4.113 -2.787 1 64.06 195 SER A N 1
ATOM 1477 C CA . SER A 1 195 ? 19.25 3.914 -3.043 1 64.06 195 SER A CA 1
ATOM 1478 C C . SER A 1 195 ? 19.797 2.742 -2.234 1 64.06 195 SER A C 1
ATOM 1480 O O . SER A 1 195 ? 19.422 2.543 -1.08 1 64.06 195 SER A O 1
ATOM 1482 N N . GLY A 1 196 ? 20.5 1.896 -2.961 1 70.19 196 GLY A N 1
ATOM 1483 C CA . GLY A 1 196 ? 21.359 0.886 -2.361 1 70.19 196 GLY A CA 1
ATOM 1484 C C . GLY A 1 196 ? 20.641 -0.425 -2.102 1 70.19 196 GLY A C 1
ATOM 1485 O O . GLY A 1 196 ? 21.219 -1.347 -1.517 1 70.19 196 GLY A O 1
ATOM 1486 N N . LEU A 1 197 ? 19.438 -0.513 -2.459 1 75.06 197 LEU A N 1
ATOM 1487 C CA . LEU A 1 197 ? 18.719 -1.766 -2.312 1 75.06 197 LEU A CA 1
ATOM 1488 C C . LEU A 1 197 ? 18.531 -2.447 -3.664 1 75.06 197 LEU A C 1
ATOM 1490 O O . LEU A 1 197 ? 18.422 -1.775 -4.695 1 75.06 197 LEU A O 1
ATOM 1494 N N . PRO A 1 198 ? 18.625 -3.721 -3.621 1 85.12 198 PRO A N 1
ATOM 1495 C CA . PRO A 1 198 ? 18.344 -4.371 -4.906 1 85.12 198 PRO A CA 1
ATOM 1496 C C . PRO A 1 198 ? 16.906 -4.18 -5.363 1 85.12 198 PRO A C 1
ATOM 1498 O O . PRO A 1 198 ? 15.992 -4.129 -4.539 1 85.12 198 PRO A O 1
ATOM 1501 N N . PHE A 1 199 ? 16.703 -4.074 -6.66 1 92.88 199 PHE A N 1
ATOM 1502 C CA . PHE A 1 199 ? 15.359 -4.078 -7.223 1 92.88 199 PHE A CA 1
ATOM 1503 C C . PHE A 1 199 ? 14.656 -5.398 -6.934 1 92.88 199 PHE A C 1
ATOM 1505 O O . PHE A 1 199 ? 15.281 -6.461 -6.973 1 92.88 199 PHE A O 1
ATOM 1512 N N . PRO A 1 200 ? 13.391 -5.359 -6.676 1 95.81 200 PRO A N 1
ATOM 1513 C CA . PRO A 1 200 ? 12.68 -6.613 -6.41 1 95.81 200 PRO A CA 1
ATOM 1514 C C . PRO A 1 200 ? 12.789 -7.609 -7.562 1 95.81 200 PRO A C 1
ATOM 1516 O O . PRO A 1 200 ? 12.758 -7.215 -8.727 1 95.81 200 PRO A O 1
ATOM 1519 N N . VAL A 1 201 ? 12.938 -8.891 -7.207 1 97.69 201 VAL A N 1
ATOM 1520 C CA . VAL A 1 201 ? 12.867 -9.953 -8.203 1 97.69 201 VAL A CA 1
ATOM 1521 C C . VAL A 1 201 ? 11.523 -9.906 -8.914 1 97.69 201 VAL A C 1
ATOM 1523 O O . VAL A 1 201 ? 10.477 -9.797 -8.273 1 97.69 201 VAL A O 1
ATOM 1526 N N . VAL A 1 202 ? 11.539 -9.961 -10.211 1 98.62 202 VAL A N 1
ATOM 1527 C CA . VAL A 1 202 ? 10.32 -9.805 -11 1 98.62 202 VAL A CA 1
ATOM 1528 C C . VAL A 1 202 ? 9.859 -11.164 -11.508 1 98.62 202 VAL A C 1
ATOM 1530 O O . VAL A 1 202 ? 10.555 -11.812 -12.289 1 98.62 202 VAL A O 1
ATOM 1533 N N . HIS A 1 203 ? 8.648 -11.531 -11.078 1 98.75 203 HIS A N 1
ATOM 1534 C CA . HIS A 1 203 ? 7.938 -12.68 -11.625 1 98.75 203 HIS A CA 1
ATOM 1535 C C . HIS A 1 203 ? 6.984 -12.258 -12.734 1 98.75 203 HIS A C 1
ATOM 1537 O O . HIS A 1 203 ? 6.297 -11.234 -12.617 1 98.75 203 HIS A O 1
ATOM 1543 N N . LEU A 1 204 ? 7.008 -12.961 -13.789 1 98.44 204 LEU A N 1
ATOM 1544 C CA . LEU A 1 204 ? 5.984 -12.875 -14.82 1 98.44 204 LEU A CA 1
ATOM 1545 C C . LEU A 1 204 ? 5.328 -14.234 -15.047 1 98.44 204 LEU A C 1
ATOM 1547 O O . LEU A 1 204 ? 5.824 -15.258 -14.562 1 98.44 204 LEU A O 1
ATOM 1551 N N . THR A 1 205 ? 4.176 -14.203 -15.672 1 97.12 205 THR A N 1
ATOM 1552 C CA . THR A 1 205 ? 3.396 -15.438 -15.781 1 97.12 205 THR A CA 1
ATOM 1553 C C . THR A 1 205 ? 2.838 -15.602 -17.188 1 97.12 205 THR A C 1
ATOM 1555 O O . THR A 1 205 ? 2.768 -14.641 -17.953 1 97.12 205 THR A O 1
ATOM 1558 N N . GLY A 1 206 ? 2.49 -16.844 -17.516 1 94.69 206 GLY A N 1
ATOM 1559 C CA . GLY A 1 206 ? 1.764 -17.141 -18.734 1 94.69 206 GLY A CA 1
ATOM 1560 C C . GLY A 1 206 ? 2.535 -18.031 -19.688 1 94.69 206 GLY A C 1
ATOM 1561 O O . GLY A 1 206 ? 3.766 -18.078 -19.641 1 94.69 206 GLY A O 1
ATOM 1562 N N . ASN A 1 207 ? 1.758 -18.672 -20.594 1 94.81 207 ASN A N 1
ATOM 1563 C CA . ASN A 1 207 ? 2.375 -19.578 -21.562 1 94.81 207 ASN A CA 1
ATOM 1564 C C . ASN A 1 207 ? 2.441 -18.953 -22.953 1 94.81 207 ASN A C 1
ATOM 1566 O O . ASN A 1 207 ? 3.102 -19.5 -23.844 1 94.81 207 ASN A O 1
ATOM 1570 N N . SER A 1 208 ? 1.839 -17.812 -23.188 1 93 208 SER A N 1
ATOM 1571 C CA . SER A 1 208 ? 1.721 -17.219 -24.516 1 93 208 SER A CA 1
ATOM 1572 C C . SER A 1 208 ? 3.061 -16.672 -25 1 93 208 SER A C 1
ATOM 1574 O O . SER A 1 208 ? 3.963 -16.422 -24.188 1 93 208 SER A O 1
ATOM 1576 N N . ASP A 1 209 ? 3.113 -16.5 -26.25 1 95.12 209 ASP A N 1
ATOM 1577 C CA . ASP A 1 209 ? 4.324 -15.953 -26.859 1 95.12 209 ASP A CA 1
ATOM 1578 C C . ASP A 1 209 ? 4.621 -14.547 -26.328 1 95.12 209 ASP A C 1
ATOM 1580 O O . ASP A 1 209 ? 5.781 -14.203 -26.094 1 95.12 209 ASP A O 1
ATOM 1584 N N . GLU A 1 210 ? 3.625 -13.734 -26.141 1 94.69 210 GLU A N 1
ATOM 1585 C CA . GLU A 1 210 ? 3.797 -12.375 -25.625 1 94.69 210 GLU A CA 1
ATOM 1586 C C . GLU A 1 210 ? 4.355 -12.383 -24.219 1 94.69 210 GLU A C 1
ATOM 1588 O O . GLU A 1 210 ? 5.238 -11.594 -23.875 1 94.69 210 GLU A O 1
ATOM 1593 N N . ALA A 1 211 ? 3.811 -13.258 -23.422 1 96 211 ALA A N 1
ATOM 1594 C CA . ALA A 1 211 ? 4.277 -13.383 -22.047 1 96 211 ALA A CA 1
ATOM 1595 C C . ALA A 1 211 ? 5.734 -13.82 -21.984 1 96 211 ALA A C 1
ATOM 1597 O O . ALA A 1 211 ? 6.531 -13.273 -21.219 1 96 211 ALA A O 1
ATOM 1598 N N . VAL A 1 212 ? 6.059 -14.773 -22.828 1 97.44 212 VAL A N 1
ATOM 1599 C CA . VAL A 1 212 ? 7.41 -15.32 -22.891 1 97.44 212 VAL A CA 1
ATOM 1600 C C . VAL A 1 212 ? 8.383 -14.25 -23.375 1 97.44 212 VAL A C 1
ATOM 1602 O O . VAL A 1 212 ? 9.477 -14.102 -22.828 1 97.44 212 VAL A O 1
ATOM 1605 N N . ARG A 1 213 ? 8 -13.516 -24.344 1 97.31 213 ARG A N 1
ATOM 1606 C CA . ARG A 1 213 ? 8.836 -12.445 -24.859 1 97.31 213 ARG A CA 1
ATOM 1607 C C . ARG A 1 213 ? 9.102 -11.383 -23.797 1 97.31 213 ARG A C 1
ATOM 1609 O O . ARG A 1 213 ? 10.234 -10.922 -23.641 1 97.31 213 ARG A O 1
ATOM 1616 N N . LEU A 1 214 ? 8.055 -10.992 -23.094 1 97.94 214 LEU A N 1
ATOM 1617 C CA . LEU A 1 214 ? 8.219 -10.016 -22.016 1 97.94 214 LEU A CA 1
ATOM 1618 C C . LEU A 1 214 ? 9.156 -10.539 -20.938 1 97.94 214 LEU A C 1
ATOM 1620 O O . LEU A 1 214 ? 10.016 -9.805 -20.438 1 97.94 214 LEU A O 1
ATOM 1624 N N . SER A 1 215 ? 8.977 -11.789 -20.594 1 98.44 215 SER A N 1
ATOM 1625 C CA . SER A 1 215 ? 9.781 -12.383 -19.547 1 98.44 215 SER A CA 1
ATOM 1626 C C . SER A 1 215 ? 11.242 -12.508 -19.969 1 98.44 215 SER A C 1
ATOM 1628 O O . SER A 1 215 ? 12.148 -12.336 -19.156 1 98.44 215 SER A O 1
ATOM 1630 N N . ALA A 1 216 ? 11.477 -12.852 -21.172 1 98.69 216 ALA A N 1
ATOM 1631 C CA . ALA A 1 216 ? 12.844 -12.938 -21.672 1 98.69 216 ALA A CA 1
ATOM 1632 C C . ALA A 1 216 ? 13.578 -11.609 -21.484 1 98.69 216 ALA A C 1
ATOM 1634 O O . ALA A 1 216 ? 14.773 -11.594 -21.188 1 98.69 216 ALA A O 1
ATOM 1635 N N . LYS A 1 217 ? 12.859 -10.578 -21.625 1 98.25 217 LYS A N 1
ATOM 1636 C CA . LYS A 1 217 ? 13.453 -9.242 -21.547 1 98.25 217 LYS A CA 1
ATOM 1637 C C . LYS A 1 217 ? 13.523 -8.758 -20.094 1 98.25 217 LYS A C 1
ATOM 1639 O O . LYS A 1 217 ? 14.5 -8.117 -19.703 1 98.25 217 LYS A O 1
ATOM 1644 N N . HIS A 1 218 ? 12.477 -9.07 -19.266 1 98.19 218 HIS A N 1
ATOM 1645 C CA . HIS A 1 218 ? 12.359 -8.383 -17.984 1 98.19 218 HIS A CA 1
ATOM 1646 C C . HIS A 1 218 ? 12.305 -9.367 -16.828 1 98.19 218 HIS A C 1
ATOM 1648 O O . HIS A 1 218 ? 12.578 -9.008 -15.68 1 98.19 218 HIS A O 1
ATOM 1654 N N . GLY A 1 219 ? 11.875 -10.57 -17.031 1 98.56 219 GLY A N 1
ATOM 1655 C CA . GLY A 1 219 ? 11.594 -11.508 -15.953 1 98.56 219 GLY A CA 1
ATOM 1656 C C . GLY A 1 219 ? 12.844 -12.055 -15.289 1 98.56 219 GLY A C 1
ATOM 1657 O O . GLY A 1 219 ? 13.836 -12.336 -15.969 1 98.56 219 GLY A O 1
ATOM 1658 N N . ASP A 1 220 ? 12.82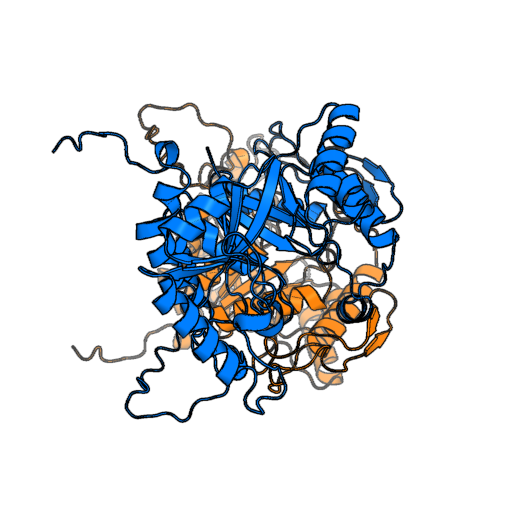 -12.102 -13.977 1 98.5 220 ASP A N 1
ATOM 1659 C CA . ASP A 1 220 ? 13.82 -12.875 -13.25 1 98.5 220 ASP A CA 1
ATOM 1660 C C . ASP A 1 220 ? 13.344 -14.305 -13.016 1 98.5 220 ASP A C 1
ATOM 1662 O O . ASP A 1 220 ? 14.156 -15.234 -12.961 1 98.5 220 ASP A O 1
ATOM 1666 N N . VAL A 1 221 ? 12.094 -14.414 -12.852 1 98.69 221 VAL A N 1
ATOM 1667 C CA . VAL A 1 221 ? 11.398 -15.688 -12.68 1 98.69 221 VAL A CA 1
ATOM 1668 C C . VAL A 1 221 ? 10.156 -15.719 -13.562 1 98.69 221 VAL A C 1
ATOM 1670 O O . VAL A 1 221 ? 9.438 -14.719 -13.68 1 98.69 221 VAL A O 1
ATOM 1673 N N . HIS A 1 222 ? 9.898 -16.797 -14.234 1 98.75 222 HIS A N 1
ATOM 1674 C CA . HIS A 1 222 ? 8.664 -16.969 -14.992 1 98.75 222 HIS A CA 1
ATOM 1675 C C . HIS A 1 222 ? 7.852 -18.156 -14.469 1 98.75 222 HIS A C 1
ATOM 1677 O O . HIS A 1 222 ? 8.398 -19.234 -14.25 1 98.75 222 HIS A O 1
ATOM 1683 N N . GLN A 1 223 ? 6.582 -17.922 -14.273 1 98.5 223 GLN A N 1
ATOM 1684 C CA . GLN A 1 223 ? 5.68 -18.953 -13.773 1 98.5 223 GLN A CA 1
ATOM 1685 C C . GLN A 1 223 ? 4.773 -19.484 -14.883 1 98.5 223 GLN A C 1
ATOM 1687 O O . GLN A 1 223 ? 3.945 -18.75 -15.414 1 98.5 223 GLN A O 1
ATOM 1692 N N . PHE A 1 224 ? 4.887 -20.75 -15.172 1 97.94 224 PHE A N 1
ATOM 1693 C CA . PHE A 1 224 ? 4.051 -21.438 -16.156 1 97.94 224 PHE A CA 1
ATOM 1694 C C . PHE A 1 224 ? 2.906 -22.172 -15.477 1 97.94 224 PHE A C 1
ATOM 1696 O O . PHE A 1 224 ? 2.926 -22.375 -14.258 1 97.94 224 PHE A O 1
ATOM 1703 N N . MET A 1 225 ? 1.952 -22.484 -16.297 1 96.94 225 MET A N 1
ATOM 1704 C CA . MET A 1 225 ? 0.918 -23.438 -15.883 1 96.94 225 MET A CA 1
ATOM 1705 C C . MET A 1 225 ? 1.013 -24.719 -16.703 1 96.94 225 MET A C 1
ATOM 1707 O O . MET A 1 225 ? 1.444 -24.703 -17.859 1 96.94 225 MET A O 1
ATOM 1711 N N . LEU A 1 226 ? 0.616 -25.781 -16.047 1 96.5 226 LEU A N 1
ATOM 1712 C CA . LEU A 1 226 ? 0.479 -27.031 -16.797 1 96.5 226 LEU A CA 1
ATOM 1713 C C . LEU A 1 226 ? -0.825 -27.047 -17.578 1 96.5 226 LEU A C 1
ATOM 1715 O O . LEU A 1 226 ? -1.9 -26.828 -17.016 1 96.5 226 LEU A O 1
ATOM 1719 N N . THR A 1 227 ? -0.678 -27.234 -18.891 1 94.69 227 THR A N 1
ATOM 1720 C CA . THR A 1 227 ? -1.841 -27.312 -19.766 1 94.69 227 THR A CA 1
ATOM 1721 C C . THR A 1 227 ? -1.882 -28.641 -20.516 1 94.69 227 THR A C 1
ATOM 1723 O O . THR A 1 227 ? -1.005 -29.484 -20.328 1 94.69 227 THR A O 1
ATOM 1726 N N . ASP A 1 228 ? -2.951 -28.766 -21.359 1 93.12 228 ASP A N 1
ATOM 1727 C CA . ASP A 1 228 ? -3.08 -30 -22.125 1 93.12 228 ASP A CA 1
ATOM 1728 C C . ASP A 1 228 ? -1.892 -30.188 -23.062 1 93.12 228 ASP A C 1
ATOM 1730 O O . ASP A 1 228 ? -1.497 -31.312 -23.359 1 93.12 228 ASP A O 1
ATOM 1734 N N . THR A 1 229 ? -1.342 -29.078 -23.453 1 93.25 229 THR A N 1
ATOM 1735 C CA . THR A 1 229 ? -0.217 -29.141 -24.391 1 93.25 229 THR A CA 1
ATOM 1736 C C . THR A 1 229 ? 1.106 -29 -23.641 1 93.25 229 THR A C 1
ATOM 1738 O O . THR A 1 229 ? 2.168 -28.906 -24.266 1 93.25 229 THR A O 1
ATOM 1741 N N . GLY A 1 230 ? 0.969 -29.016 -22.312 1 95.06 230 GLY A N 1
ATOM 1742 C CA . GLY A 1 230 ? 2.172 -28.906 -21.5 1 95.06 230 GLY A CA 1
ATOM 1743 C C . GLY A 1 230 ? 2.678 -27.484 -21.344 1 95.06 230 GLY A C 1
ATOM 1744 O O . GLY A 1 230 ? 1.904 -26.531 -21.469 1 95.06 230 GLY A O 1
ATOM 1745 N N . TYR A 1 231 ? 3.898 -27.312 -20.844 1 97.06 231 TYR A N 1
ATOM 1746 C CA . TYR A 1 231 ? 4.566 -26.031 -20.656 1 97.06 231 TYR A CA 1
ATOM 1747 C C . TYR A 1 231 ? 5.918 -26.016 -21.359 1 97.06 231 TYR A C 1
ATOM 1749 O O . TYR A 1 231 ? 6.527 -24.953 -21.531 1 97.06 231 TYR A O 1
ATOM 1757 N N . GLU A 1 232 ? 6.395 -27.125 -21.875 1 97.5 232 GLU A N 1
ATOM 1758 C CA . GLU A 1 232 ? 7.785 -27.359 -22.25 1 97.5 232 GLU A CA 1
ATOM 1759 C C . GLU A 1 232 ? 8.18 -26.5 -23.453 1 97.5 232 GLU A C 1
ATOM 1761 O O . GLU A 1 232 ? 9.281 -25.953 -23.484 1 97.5 232 GLU A O 1
ATOM 1766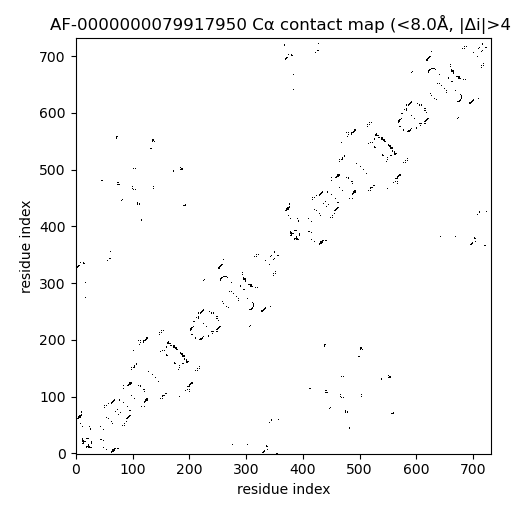 N N . THR A 1 233 ? 7.34 -26.438 -24.422 1 97.44 233 THR A N 1
ATOM 1767 C CA . THR A 1 233 ? 7.652 -25.641 -25.594 1 97.44 233 THR A CA 1
ATOM 1768 C C . THR A 1 233 ? 7.855 -24.172 -25.219 1 97.44 233 THR A C 1
ATOM 1770 O O . THR A 1 233 ? 8.82 -23.547 -25.656 1 97.44 233 THR A O 1
ATOM 1773 N N . SER A 1 234 ? 6.898 -23.641 -24.406 1 97.69 234 SER A N 1
ATOM 1774 C CA . SER A 1 234 ? 7.016 -22.266 -23.938 1 97.69 234 SER A CA 1
ATOM 1775 C C . SER A 1 234 ? 8.273 -22.062 -23.109 1 97.69 234 SER A C 1
ATOM 1777 O O . SER A 1 234 ? 8.953 -21.047 -23.234 1 97.69 234 SER A O 1
ATOM 1779 N N . ALA A 1 235 ? 8.609 -23.031 -22.281 1 98.31 235 ALA A N 1
ATOM 1780 C CA . ALA A 1 235 ? 9.789 -22.969 -21.422 1 98.31 235 ALA A CA 1
ATOM 1781 C C . ALA A 1 235 ? 11.07 -22.922 -22.266 1 98.31 235 ALA A C 1
ATOM 1783 O O . ALA A 1 235 ? 11.984 -22.156 -21.984 1 98.31 235 ALA A O 1
ATOM 1784 N N . ARG A 1 236 ? 11.133 -23.766 -23.25 1 97.75 236 ARG A N 1
ATOM 1785 C CA . ARG A 1 236 ? 12.297 -23.781 -24.141 1 97.75 236 ARG A CA 1
ATOM 1786 C C . ARG A 1 236 ? 12.422 -22.469 -24.906 1 97.75 236 ARG A C 1
ATOM 1788 O O . ARG A 1 236 ? 13.523 -21.922 -25.047 1 97.75 236 ARG A O 1
ATOM 1795 N N . THR A 1 237 ? 11.32 -22.016 -25.406 1 98.25 237 THR A N 1
ATOM 1796 C CA . THR A 1 237 ? 11.32 -20.75 -26.109 1 98.25 237 THR A CA 1
ATOM 1797 C C . THR A 1 237 ? 11.828 -19.625 -25.219 1 98.25 237 THR A C 1
ATOM 1799 O O . THR A 1 237 ? 12.602 -18.766 -25.656 1 98.25 237 THR A O 1
ATOM 1802 N N . LEU A 1 238 ? 11.375 -19.625 -23.969 1 98.69 238 LEU A N 1
ATOM 1803 C CA . LEU A 1 238 ? 11.828 -18.625 -23 1 98.69 238 LEU A CA 1
ATOM 1804 C C . LEU A 1 238 ? 13.344 -18.688 -22.828 1 98.69 238 LEU A C 1
ATOM 1806 O O . LEU A 1 238 ? 14.023 -17.672 -22.859 1 98.69 238 LEU A O 1
ATOM 1810 N N . ALA A 1 239 ? 13.867 -19.875 -22.641 1 98.38 239 ALA A N 1
ATOM 1811 C CA . ALA A 1 239 ? 15.305 -20.062 -22.453 1 98.38 239 ALA A CA 1
ATOM 1812 C C . ALA A 1 239 ? 16.094 -19.531 -23.641 1 98.38 239 ALA A C 1
ATOM 1814 O O . ALA A 1 239 ? 17.078 -18.812 -23.484 1 98.38 239 ALA A O 1
ATOM 1815 N N . ASP A 1 240 ? 15.633 -19.844 -24.797 1 98.25 240 ASP A N 1
ATOM 1816 C CA . ASP A 1 240 ? 16.297 -19.438 -26.016 1 98.25 240 ASP A CA 1
ATOM 1817 C C . ASP A 1 240 ? 16.281 -17.906 -26.172 1 98.25 240 ASP A C 1
ATOM 1819 O O . ASP A 1 240 ? 17.312 -17.297 -26.453 1 98.25 240 ASP A O 1
ATOM 1823 N N . ARG A 1 241 ? 15.141 -17.344 -25.969 1 98.31 241 ARG A N 1
ATOM 1824 C CA . ARG A 1 241 ? 14.992 -15.906 -26.141 1 98.31 241 ARG A CA 1
ATOM 1825 C C . ARG A 1 241 ? 15.797 -15.148 -25.078 1 98.31 241 ARG A C 1
ATOM 1827 O O . ARG A 1 241 ? 16.375 -14.094 -25.375 1 98.31 241 ARG A O 1
ATOM 1834 N N . ALA A 1 242 ? 15.727 -15.617 -23.875 1 98.56 242 ALA A N 1
ATOM 1835 C CA . ALA A 1 242 ? 16.516 -14.992 -22.812 1 98.56 242 ALA A CA 1
ATOM 1836 C C . ALA A 1 242 ? 18 -15.062 -23.109 1 98.56 242 ALA A C 1
ATOM 1838 O O . ALA A 1 242 ? 18.734 -14.078 -22.938 1 98.56 242 ALA A O 1
ATOM 1839 N N . LEU A 1 243 ? 18.469 -16.203 -23.562 1 97.88 243 LEU A N 1
ATOM 1840 C CA . LEU A 1 243 ? 19.859 -16.406 -23.922 1 97.88 243 LEU A CA 1
ATOM 1841 C C . LEU A 1 243 ? 20.297 -15.422 -25 1 97.88 243 LEU A C 1
ATOM 1843 O O . LEU A 1 243 ? 21.422 -14.898 -24.953 1 97.88 243 LEU A O 1
ATOM 1847 N N . GLU A 1 244 ? 19.484 -15.188 -25.969 1 97.81 244 GLU A N 1
ATOM 1848 C CA . GLU A 1 244 ? 19.766 -14.227 -27.031 1 97.81 244 GLU A CA 1
ATOM 1849 C C . GLU A 1 244 ? 20.031 -12.836 -26.469 1 97.81 244 GLU A C 1
ATOM 1851 O O . GLU A 1 244 ? 20.75 -12.039 -27.078 1 97.81 244 GLU A O 1
ATOM 1856 N N . GLN A 1 245 ? 19.484 -12.578 -25.328 1 97 245 GLN A N 1
ATOM 1857 C CA . GLN A 1 245 ? 19.641 -11.273 -24.703 1 97 245 GLN A CA 1
ATOM 1858 C C . GLN A 1 245 ? 20.703 -11.305 -23.609 1 97 245 GLN A C 1
ATOM 1860 O O . GLN A 1 245 ? 20.844 -10.352 -22.844 1 97 245 GLN A O 1
ATOM 1865 N N . GLY A 1 246 ? 21.359 -12.43 -23.391 1 97.88 246 GLY A N 1
ATOM 1866 C CA . GLY A 1 246 ? 22.391 -12.586 -22.375 1 97.88 246 GLY A CA 1
ATOM 1867 C C . GLY A 1 246 ? 21.844 -12.742 -20.984 1 97.88 246 GLY A C 1
ATOM 1868 O O . GLY A 1 246 ? 22.5 -12.398 -20 1 97.88 246 GLY A O 1
ATOM 1869 N N . ARG A 1 247 ? 20.562 -13.195 -20.953 1 98.06 247 ARG A N 1
ATOM 1870 C CA . ARG A 1 247 ? 19.906 -13.336 -19.656 1 98.06 247 ARG A CA 1
ATOM 1871 C C . ARG A 1 247 ? 19.547 -14.789 -19.391 1 98.06 247 ARG A C 1
ATOM 1873 O O . ARG A 1 247 ? 19.594 -15.625 -20.297 1 98.06 247 ARG A O 1
ATOM 1880 N N . SER A 1 248 ? 19.312 -15.062 -18.109 1 98 248 SER A N 1
ATOM 1881 C CA . SER A 1 248 ? 18.703 -16.312 -17.656 1 98 248 SER A CA 1
ATOM 1882 C C . SER A 1 248 ? 17.484 -16.062 -16.781 1 98 248 SER A C 1
ATOM 1884 O O . SER A 1 248 ? 17.5 -15.148 -15.953 1 98 248 SER A O 1
ATOM 1886 N N . VAL A 1 249 ? 16.438 -16.766 -17.031 1 98.62 249 VAL A N 1
ATOM 1887 C CA . VAL A 1 249 ? 15.195 -16.625 -16.297 1 98.62 249 VAL A CA 1
ATOM 1888 C C . VAL A 1 249 ? 14.859 -17.922 -15.578 1 98.62 249 VAL A C 1
ATOM 1890 O O . VAL A 1 249 ? 14.812 -18.984 -16.203 1 98.62 249 VAL A O 1
ATOM 1893 N N . ARG A 1 250 ? 14.711 -17.844 -14.336 1 98.5 250 ARG A N 1
ATOM 1894 C CA . ARG A 1 250 ? 14.266 -19.031 -13.594 1 98.5 250 ARG A CA 1
ATOM 1895 C C . ARG A 1 250 ? 12.82 -19.375 -13.93 1 98.5 250 ARG A C 1
ATOM 1897 O O . ARG A 1 250 ? 12.023 -18.5 -14.266 1 98.5 250 ARG A O 1
ATOM 1904 N N . LYS A 1 251 ? 12.508 -20.625 -13.852 1 98.69 251 LYS A N 1
ATOM 1905 C CA . LYS A 1 251 ? 11.188 -21.109 -14.266 1 98.69 251 LYS A CA 1
ATOM 1906 C C . LYS A 1 251 ? 10.492 -21.844 -13.125 1 98.69 251 LYS A C 1
ATOM 1908 O O . LYS A 1 251 ? 11.094 -22.703 -12.477 1 98.69 251 LYS A O 1
ATOM 1913 N N . LEU A 1 252 ? 9.258 -21.453 -12.875 1 98.69 252 LEU A N 1
ATOM 1914 C CA . LEU A 1 252 ? 8.422 -22.125 -11.898 1 98.69 252 LEU A CA 1
ATOM 1915 C C . LEU A 1 252 ? 7.16 -22.688 -12.562 1 98.69 252 LEU A C 1
ATOM 1917 O O . LEU A 1 252 ? 6.734 -22.188 -13.609 1 98.69 252 LEU A O 1
ATOM 1921 N N . LEU A 1 253 ? 6.629 -23.688 -11.961 1 98.38 253 LEU A N 1
ATOM 1922 C CA . LEU A 1 253 ? 5.355 -24.266 -12.391 1 98.38 253 LEU A CA 1
ATOM 1923 C C . LEU A 1 253 ? 4.293 -24.109 -11.312 1 98.38 253 LEU A C 1
ATOM 1925 O O . LEU A 1 253 ? 4.535 -24.438 -10.148 1 98.38 253 LEU A O 1
ATOM 1929 N N . ARG A 1 254 ? 3.197 -23.531 -11.656 1 98.31 254 ARG A N 1
ATOM 1930 C CA . ARG A 1 254 ? 2.088 -23.359 -10.727 1 98.31 254 ARG A CA 1
ATOM 1931 C C . ARG A 1 254 ? 1.19 -24.578 -10.703 1 98.31 254 ARG A C 1
ATOM 1933 O O . ARG A 1 254 ? 0.62 -24.969 -11.734 1 98.31 254 ARG A O 1
ATOM 1940 N N . LEU A 1 255 ? 0.962 -25.156 -9.453 1 97.88 255 LEU A N 1
ATOM 1941 C CA . LEU A 1 255 ? 0.236 -26.422 -9.367 1 97.88 255 LEU A CA 1
ATOM 1942 C C . LEU A 1 255 ? -0.593 -26.484 -8.086 1 97.88 255 LEU A C 1
ATOM 1944 O O . LEU A 1 255 ? -0.045 -26.422 -6.988 1 97.88 255 LEU A O 1
ATOM 1948 N N . PRO A 1 256 ? -1.923 -26.578 -8.234 1 97.69 256 PRO A N 1
ATOM 1949 C CA . PRO A 1 256 ? -2.67 -27.047 -7.066 1 97.69 256 PRO A CA 1
ATOM 1950 C C . PRO A 1 256 ? -2.379 -28.516 -6.734 1 97.69 256 PRO A C 1
ATOM 1952 O O . PRO A 1 256 ? -2.143 -29.312 -7.633 1 97.69 256 PRO A O 1
ATOM 1955 N N . ILE A 1 257 ? -2.4 -28.797 -5.465 1 97.94 257 ILE A N 1
ATOM 1956 C CA . ILE A 1 257 ? -2.109 -30.172 -5.062 1 97.94 257 ILE A CA 1
ATOM 1957 C C . ILE A 1 257 ? -3.137 -30.641 -4.027 1 97.94 257 ILE A C 1
ATOM 1959 O O . ILE A 1 257 ? -3.594 -29.844 -3.201 1 97.94 257 ILE A O 1
ATOM 1963 N N . ILE A 1 258 ? -3.529 -31.812 -4.082 1 97.5 258 ILE A N 1
ATOM 1964 C CA . ILE A 1 258 ? -4.242 -32.562 -3.051 1 97.5 258 ILE A CA 1
ATOM 1965 C C . ILE A 1 258 ? -3.479 -33.844 -2.725 1 97.5 258 ILE A C 1
ATOM 1967 O O . ILE A 1 258 ? -3.658 -34.875 -3.391 1 97.5 258 ILE A O 1
ATOM 1971 N N . ALA A 1 259 ? -2.658 -33.781 -1.702 1 97.94 259 ALA A N 1
ATOM 1972 C CA . ALA A 1 259 ? -1.796 -34.875 -1.292 1 97.94 259 ALA A CA 1
ATOM 1973 C C . ALA A 1 259 ? -2.199 -35.406 0.081 1 97.94 259 ALA A C 1
ATOM 1975 O O . ALA A 1 259 ? -2.559 -34.656 0.971 1 97.94 259 ALA A O 1
ATOM 1976 N N . ARG A 1 260 ? -2.141 -36.688 0.217 1 97.5 260 ARG A N 1
ATOM 1977 C CA . ARG A 1 260 ? -2.471 -37.375 1.463 1 97.5 260 ARG A CA 1
ATOM 1978 C C . ARG A 1 260 ? -1.513 -38.531 1.724 1 97.5 260 ARG A C 1
ATOM 1980 O O . ARG A 1 260 ? -0.587 -38.75 0.943 1 97.5 260 ARG A O 1
ATOM 1987 N N . GLU A 1 261 ? -1.768 -39.219 2.828 1 96.06 261 GLU A N 1
ATOM 1988 C CA . GLU A 1 261 ? -0.937 -40.375 3.16 1 96.06 261 GLU A CA 1
ATOM 1989 C C . GLU A 1 261 ? -1.062 -41.469 2.102 1 96.06 261 GLU A C 1
ATOM 1991 O O . GLU A 1 261 ? -0.084 -42.125 1.782 1 96.06 261 GLU A O 1
ATOM 1996 N N . THR A 1 262 ? -2.295 -41.594 1.599 1 97.44 262 THR A N 1
ATOM 1997 C CA . THR A 1 262 ? -2.51 -42.562 0.528 1 97.44 262 THR A CA 1
ATOM 1998 C C . THR A 1 262 ? -3.232 -41.938 -0.648 1 97.44 262 THR A C 1
ATOM 2000 O O . THR A 1 262 ? -3.951 -40.938 -0.476 1 97.44 262 THR A O 1
ATOM 2003 N N . THR A 1 263 ? -3.086 -42.531 -1.778 1 97.62 263 THR A N 1
ATOM 2004 C CA . THR A 1 263 ? -3.766 -42.062 -2.98 1 97.62 263 THR A CA 1
ATOM 2005 C C . THR A 1 263 ? -5.281 -42.156 -2.814 1 97.62 263 THR A C 1
ATOM 2007 O O . THR A 1 263 ? -6.008 -41.25 -3.244 1 97.62 263 THR A O 1
ATOM 2010 N N . ASP A 1 264 ? -5.75 -43.188 -2.178 1 97.38 264 ASP A N 1
ATOM 2011 C CA . ASP A 1 264 ? -7.184 -43.344 -1.952 1 97.38 264 ASP A CA 1
ATOM 2012 C C . ASP A 1 264 ? -7.75 -42.188 -1.121 1 97.38 264 ASP A C 1
ATOM 2014 O O . ASP A 1 264 ? -8.844 -41.719 -1.399 1 97.38 264 ASP A O 1
ATOM 2018 N N . GLU A 1 265 ? -7.023 -41.844 -0.122 1 96.06 265 GLU A N 1
ATOM 2019 C CA . GLU A 1 265 ? -7.457 -40.719 0.715 1 96.06 265 GLU A CA 1
ATOM 2020 C C . GLU A 1 265 ? -7.52 -39.438 -0.085 1 96.06 265 GLU A C 1
ATOM 2022 O O . GLU A 1 265 ? -8.438 -38.625 0.104 1 96.06 265 GLU A O 1
ATOM 2027 N N . ALA A 1 266 ? -6.535 -39.188 -0.913 1 97.5 266 ALA A N 1
ATOM 2028 C CA . ALA A 1 266 ? -6.516 -38 -1.749 1 97.5 266 ALA A CA 1
ATOM 2029 C C . ALA A 1 266 ? -7.727 -37.938 -2.674 1 97.5 266 ALA A C 1
ATOM 2031 O O . ALA A 1 266 ? -8.391 -36.906 -2.793 1 97.5 266 ALA A O 1
ATOM 2032 N N . TRP A 1 267 ? -8.055 -39.094 -3.262 1 97 267 TRP A N 1
ATOM 2033 C CA . TRP A 1 267 ? -9.195 -39.156 -4.168 1 97 267 TRP A CA 1
ATOM 2034 C C . TRP A 1 267 ? -10.508 -38.969 -3.414 1 97 267 TRP A C 1
ATOM 2036 O O . TRP A 1 267 ? -11.453 -38.375 -3.936 1 97 267 TRP A O 1
ATOM 2046 N N . ALA A 1 268 ? -10.523 -39.531 -2.244 1 95.56 268 ALA A N 1
ATOM 2047 C CA . ALA A 1 268 ? -11.719 -39.312 -1.432 1 95.56 268 ALA A CA 1
ATOM 2048 C C . ALA A 1 268 ? -11.984 -37.844 -1.205 1 95.56 268 ALA A C 1
ATOM 2050 O O . ALA A 1 268 ? -13.133 -37.375 -1.235 1 95.56 268 ALA A O 1
ATOM 2051 N N . ARG A 1 269 ? -10.914 -37.156 -0.985 1 93.31 269 ARG A N 1
ATOM 2052 C CA . ARG A 1 269 ? -11.031 -35.688 -0.821 1 93.31 269 ARG A CA 1
ATOM 2053 C C . ARG A 1 269 ? -11.531 -35.031 -2.104 1 93.31 269 ARG A C 1
ATOM 2055 O O . ARG A 1 269 ? -12.406 -34.156 -2.061 1 93.31 269 ARG A O 1
ATOM 2062 N N . VAL A 1 270 ? -11.039 -35.406 -3.211 1 95.06 270 VAL A N 1
ATOM 2063 C CA . VAL A 1 270 ? -11.438 -34.844 -4.504 1 95.06 270 VAL A CA 1
ATOM 2064 C C . VAL A 1 270 ? -12.922 -35.125 -4.746 1 95.06 270 VAL A C 1
ATOM 2066 O O . VAL A 1 270 ? -13.664 -34.219 -5.168 1 95.06 270 VAL A O 1
ATOM 2069 N N . GLU A 1 271 ? -13.305 -36.344 -4.453 1 93.38 271 GLU A N 1
ATOM 2070 C CA . GLU A 1 271 ? -14.688 -36.719 -4.695 1 93.38 271 GLU A CA 1
ATOM 2071 C C . GLU A 1 271 ? -15.648 -35.938 -3.812 1 93.38 271 GLU A C 1
ATOM 2073 O O . GLU A 1 271 ? -16.734 -35.562 -4.254 1 93.38 271 GLU A O 1
ATOM 2078 N N . ARG A 1 272 ? -15.219 -35.719 -2.635 1 88.69 272 ARG A N 1
ATOM 2079 C CA . ARG A 1 272 ? -16.047 -34.906 -1.747 1 88.69 272 ARG A CA 1
ATOM 2080 C C . ARG A 1 272 ? -16.188 -33.469 -2.293 1 88.69 272 ARG A C 1
ATOM 2082 O O . ARG A 1 272 ? -17.297 -32.938 -2.344 1 88.69 272 ARG A O 1
ATOM 2089 N N . LEU A 1 273 ? -15.078 -32.906 -2.707 1 89.12 273 LEU A N 1
ATOM 2090 C CA . LEU A 1 273 ? -15.102 -31.547 -3.256 1 89.12 273 LEU A CA 1
ATOM 2091 C C . LEU A 1 273 ? -15.922 -31.484 -4.539 1 89.12 273 LEU A C 1
ATOM 2093 O O . LEU A 1 273 ? -16.625 -30.516 -4.785 1 89.12 273 LEU A O 1
ATOM 2097 N N . TRP A 1 274 ? -15.789 -32.5 -5.281 1 90.12 274 TRP A N 1
ATOM 2098 C CA . TRP A 1 274 ? -16.484 -32.594 -6.559 1 90.12 274 TRP A CA 1
ATOM 2099 C C . TRP A 1 274 ? -18 -32.594 -6.355 1 90.12 274 TRP A C 1
ATOM 2101 O O . TRP A 1 274 ? -18.734 -31.891 -7.07 1 90.12 274 TRP A O 1
ATOM 2111 N N . ARG A 1 275 ? -18.469 -33.281 -5.398 1 87.56 275 ARG A N 1
ATOM 2112 C CA . ARG A 1 275 ? -19.891 -33.344 -5.09 1 87.56 275 ARG A CA 1
ATOM 2113 C C . ARG A 1 275 ? -20.406 -32 -4.605 1 87.56 275 ARG A C 1
ATOM 2115 O O . ARG A 1 275 ? -21.547 -31.609 -4.898 1 87.56 275 ARG A O 1
ATOM 2122 N N . GLU A 1 276 ? -19.578 -31.375 -3.908 1 82.94 276 GLU A N 1
ATOM 2123 C CA . GLU A 1 276 ? -19.938 -30.047 -3.41 1 82.94 276 GLU A CA 1
ATOM 2124 C C . GLU A 1 276 ? -20.047 -29.031 -4.551 1 82.94 276 GLU A C 1
ATOM 2126 O O . GLU A 1 276 ? -20.953 -28.203 -4.57 1 82.94 276 GLU A O 1
ATOM 2131 N N . ALA A 1 277 ? -19.109 -29.125 -5.398 1 84 277 ALA A N 1
ATOM 2132 C CA . ALA A 1 277 ? -19.031 -28.156 -6.5 1 84 277 ALA A CA 1
ATOM 2133 C C . ALA A 1 277 ? -20.078 -28.453 -7.562 1 84 277 ALA A C 1
ATOM 2135 O O . ALA A 1 277 ? -20.531 -27.547 -8.273 1 84 277 ALA A O 1
ATOM 2136 N N . HIS A 1 278 ? -20.438 -29.734 -7.605 1 85.38 278 HIS A N 1
ATOM 2137 C CA . HIS A 1 278 ? -21.359 -30.172 -8.641 1 85.38 278 HIS A CA 1
ATOM 2138 C C . HIS A 1 278 ? -22.5 -31 -8.047 1 85.38 278 HIS A C 1
ATOM 2140 O O . HIS A 1 278 ? -22.641 -32.188 -8.367 1 85.38 278 HIS A O 1
ATOM 2146 N N . PRO A 1 279 ? -23.359 -30.297 -7.375 1 81.25 279 PRO A N 1
ATOM 2147 C CA . PRO A 1 279 ? -24.406 -31.031 -6.672 1 81.25 279 PRO A CA 1
ATOM 2148 C C . PRO A 1 279 ? -25.375 -31.734 -7.625 1 81.25 279 PRO A C 1
ATOM 2150 O O . PRO A 1 279 ? -25.969 -32.75 -7.273 1 81.25 279 PRO A O 1
ATOM 2153 N N . ASP A 1 280 ? -25.516 -31.188 -8.75 1 79.06 280 ASP A N 1
ATOM 2154 C CA . ASP A 1 280 ? -26.516 -31.75 -9.664 1 79.06 280 ASP A CA 1
ATOM 2155 C C . ASP A 1 280 ? -25.953 -32.938 -10.422 1 79.06 280 ASP A C 1
ATOM 2157 O O . ASP A 1 280 ? -26.688 -33.625 -11.148 1 79.06 280 ASP A O 1
ATOM 2161 N N . GLY A 1 281 ? -24.75 -33.344 -10.211 1 67.62 281 GLY A N 1
ATOM 2162 C CA . GLY A 1 281 ? -24.141 -34.5 -10.805 1 67.62 281 GLY A CA 1
ATOM 2163 C C . GLY A 1 281 ? -23.875 -34.375 -12.297 1 67.62 281 GLY A C 1
ATOM 2164 O O . GLY A 1 281 ? -23.484 -35.312 -12.961 1 67.62 281 GLY A O 1
ATOM 2165 N N . VAL A 1 282 ? -24.156 -33.281 -12.805 1 67.38 282 VAL A N 1
ATOM 2166 C CA . VAL A 1 282 ? -24.094 -33.062 -14.25 1 67.38 282 VAL A CA 1
ATOM 2167 C C . VAL A 1 282 ? -22.641 -33.062 -14.711 1 67.38 282 VAL A C 1
ATOM 2169 O O . VAL A 1 282 ? -22.344 -33.438 -15.844 1 67.38 282 VAL A O 1
ATOM 2172 N N . SER A 1 283 ? -21.75 -32.844 -13.805 1 71.12 283 SER A N 1
ATOM 2173 C CA . SER A 1 283 ? -20.359 -32.656 -14.219 1 71.12 283 SER A CA 1
ATOM 2174 C C . SER A 1 283 ? -19.656 -34 -14.398 1 71.12 283 SER A C 1
ATOM 2176 O O . SER A 1 283 ? -18.453 -34.031 -14.719 1 71.12 283 SER A O 1
ATOM 2178 N N . GLY A 1 284 ? -20.328 -35.125 -14.391 1 78.94 284 GLY A N 1
ATOM 2179 C CA . GLY A 1 284 ? -19.719 -36.406 -14.641 1 78.94 284 GLY A CA 1
ATOM 2180 C C . GLY A 1 284 ? -18.812 -36.875 -13.516 1 78.94 284 GLY A C 1
ATOM 2181 O O . GLY A 1 284 ? -18.828 -36.312 -12.422 1 78.94 284 GLY A O 1
ATOM 2182 N N . ASP A 1 285 ? -18.016 -37.938 -13.859 1 86.75 285 ASP A N 1
ATOM 2183 C CA . ASP A 1 285 ? -17.125 -38.594 -12.914 1 86.75 285 ASP A CA 1
ATOM 2184 C C . ASP A 1 285 ? -15.789 -37.844 -12.805 1 86.75 285 ASP A C 1
ATOM 2186 O O . ASP A 1 285 ? -15.094 -37.656 -13.812 1 86.75 285 ASP A O 1
ATOM 2190 N N . SER A 1 286 ? -15.461 -37.375 -11.594 1 92.06 286 SER A N 1
ATOM 2191 C CA . SER A 1 286 ? -14.195 -36.719 -11.352 1 92.06 286 SER A CA 1
ATOM 2192 C C . SER A 1 286 ? -13.008 -37.562 -11.805 1 92.06 286 SER A C 1
ATOM 2194 O O . SER A 1 286 ? -12.016 -37.031 -12.305 1 92.06 286 SER A O 1
ATOM 2196 N N . ARG A 1 287 ? -13.102 -38.844 -11.742 1 93.19 287 ARG A N 1
ATOM 2197 C CA . ARG A 1 287 ? -12 -39.719 -12.055 1 93.19 287 ARG A CA 1
ATOM 2198 C C . ARG A 1 287 ? -11.75 -39.781 -13.555 1 93.19 287 ARG A C 1
ATOM 2200 O O . ARG A 1 287 ? -10.672 -40.219 -14 1 93.19 287 ARG A O 1
ATOM 2207 N N . ALA A 1 288 ? -12.703 -39.469 -14.32 1 92.75 288 ALA A N 1
ATOM 2208 C CA . ALA A 1 288 ? -12.562 -39.438 -15.773 1 92.75 288 ALA A CA 1
ATOM 2209 C C . ALA A 1 288 ? -11.547 -38.406 -16.219 1 92.75 288 ALA A C 1
ATOM 2211 O O . ALA A 1 288 ? -11.031 -38.438 -17.344 1 92.75 288 ALA A O 1
ATOM 2212 N N . LEU A 1 289 ? -11.258 -37.469 -15.367 1 95 289 LEU A N 1
ATOM 2213 C CA . LEU A 1 289 ? -10.352 -36.375 -15.68 1 95 289 LEU A CA 1
ATOM 2214 C C . LEU A 1 289 ? -8.93 -36.688 -15.219 1 95 289 LEU A C 1
ATOM 2216 O O . LEU A 1 289 ? -8.039 -35.844 -15.32 1 95 289 LEU A O 1
ATOM 2220 N N . ALA A 1 290 ? -8.766 -37.875 -14.672 1 96 290 ALA A N 1
ATOM 2221 C CA . ALA A 1 290 ? -7.441 -38.312 -14.25 1 96 290 ALA A CA 1
ATOM 2222 C C . ALA A 1 290 ? -6.508 -38.469 -15.445 1 96 290 ALA A C 1
ATOM 2224 O O . ALA A 1 290 ? -6.914 -38.969 -16.5 1 96 290 ALA A O 1
ATOM 2225 N N . ARG A 1 291 ? -5.332 -38.031 -15.273 1 94.88 291 ARG A N 1
ATOM 2226 C CA . ARG A 1 291 ? -4.254 -38.188 -16.25 1 94.88 291 ARG A CA 1
ATOM 2227 C C . ARG A 1 291 ? -3.156 -39.094 -15.703 1 94.88 291 ARG A C 1
ATOM 2229 O O . ARG A 1 291 ? -3.34 -39.781 -14.68 1 94.88 291 ARG A O 1
ATOM 2236 N N . GLU A 1 292 ? -2.092 -39.125 -16.438 1 91.5 292 GLU A N 1
ATOM 2237 C CA . GLU A 1 292 ? -0.959 -39.938 -15.992 1 91.5 292 GLU A CA 1
ATOM 2238 C C . GLU A 1 292 ? -0.182 -39.219 -14.891 1 91.5 292 GLU A C 1
ATOM 2240 O O . GLU A 1 292 ? -0.287 -38 -14.734 1 91.5 292 GLU A O 1
ATOM 2245 N N . ASN A 1 293 ? 0.506 -40.031 -14.094 1 92.25 293 ASN A N 1
ATOM 2246 C CA . ASN A 1 293 ? 1.526 -39.531 -13.164 1 92.25 293 ASN A CA 1
ATOM 2247 C C . ASN A 1 293 ? 0.939 -38.594 -12.133 1 92.25 293 ASN A C 1
ATOM 2249 O O . ASN A 1 293 ? 1.502 -37.5 -11.875 1 92.25 293 ASN A O 1
ATOM 2253 N N . SER A 1 294 ? -0.252 -38.844 -11.586 1 96.06 294 SER A N 1
ATOM 2254 C CA . SER A 1 294 ? -0.884 -38.125 -10.484 1 96.06 294 SER A CA 1
ATOM 2255 C C . SER A 1 294 ? -1.471 -36.812 -10.938 1 96.06 294 SER A C 1
ATOM 2257 O O . SER A 1 294 ? -1.858 -35.969 -10.109 1 96.06 294 SER A O 1
ATOM 2259 N N . GLN A 1 295 ? -1.439 -36.531 -12.227 1 97.88 295 GLN A N 1
ATOM 2260 C CA . GLN A 1 295 ? -2.008 -35.312 -12.758 1 97.88 295 GLN A CA 1
ATOM 2261 C C . GLN A 1 295 ? -3.525 -35.406 -12.891 1 97.88 295 GLN A C 1
ATOM 2263 O O . GLN A 1 295 ? -4.051 -36.5 -13.211 1 97.88 295 GLN A O 1
ATOM 2268 N N . TRP A 1 296 ? -4.16 -34.375 -12.633 1 97.81 296 TRP A N 1
ATOM 2269 C CA . TRP A 1 296 ? -5.613 -34.312 -12.719 1 97.81 296 TRP A CA 1
ATOM 2270 C C . TRP A 1 296 ? -6.074 -33 -13.344 1 97.81 296 TRP A C 1
ATOM 2272 O O . TRP A 1 296 ? -5.625 -31.938 -12.945 1 97.81 296 TRP A O 1
ATOM 2282 N N . SER A 1 297 ? -6.988 -33.031 -14.305 1 96.81 297 SER A N 1
ATOM 2283 C CA . SER A 1 297 ? -7.375 -31.859 -15.109 1 96.81 297 SER A CA 1
ATOM 2284 C C . SER A 1 297 ? -8.703 -31.281 -14.633 1 96.81 297 SER A C 1
ATOM 2286 O O . SER A 1 297 ? -9.422 -30.656 -15.414 1 96.81 297 SER A O 1
ATOM 2288 N N . GLY A 1 298 ? -9.047 -31.484 -13.406 1 95.31 298 GLY A N 1
ATOM 2289 C CA . GLY A 1 298 ? -10.352 -31.016 -12.953 1 95.31 298 GLY A CA 1
ATOM 2290 C C . GLY A 1 298 ? -10.258 -29.859 -11.977 1 95.31 298 GLY A C 1
ATOM 2291 O O . GLY A 1 298 ? -11.273 -29.422 -11.43 1 95.31 298 GLY A O 1
ATOM 2292 N N . PHE A 1 299 ? -9.141 -29.297 -11.781 1 95 299 PHE A N 1
ATOM 2293 C CA . PHE A 1 299 ? -8.969 -28.328 -10.711 1 95 299 PHE A CA 1
ATOM 2294 C C . PHE A 1 299 ? -9.734 -27.047 -11 1 95 299 PHE A C 1
ATOM 2296 O O . PHE A 1 299 ? -10.234 -26.391 -10.086 1 95 299 PHE A O 1
ATOM 2303 N N . ASP A 1 300 ? -9.789 -26.594 -12.289 1 90.88 300 ASP A N 1
ATOM 2304 C CA . ASP A 1 300 ? -10.547 -25.391 -12.625 1 90.88 300 ASP A CA 1
ATOM 2305 C C . ASP A 1 300 ? -12.031 -25.562 -12.32 1 90.88 300 ASP A C 1
ATOM 2307 O O . ASP A 1 300 ? -12.734 -24.594 -12.055 1 90.88 300 ASP A O 1
ATOM 2311 N N . ARG A 1 301 ? -12.484 -26.812 -12.312 1 90.69 301 ARG A N 1
ATOM 2312 C CA . ARG A 1 301 ? -13.875 -27.109 -11.984 1 90.69 301 ARG A CA 1
ATOM 2313 C C . ARG A 1 301 ? -14.086 -27.156 -10.477 1 90.69 301 ARG A C 1
ATOM 2315 O O . ARG A 1 301 ? -15.211 -27.297 -10 1 90.69 301 ARG A O 1
ATOM 2322 N N . LEU A 1 302 ? -13.023 -27.078 -9.734 1 89.38 302 LEU A N 1
ATOM 2323 C CA . LEU A 1 302 ? -13.094 -26.984 -8.281 1 89.38 302 LEU A CA 1
ATOM 2324 C C . LEU A 1 302 ? -12.805 -25.562 -7.816 1 89.38 302 LEU A C 1
ATOM 2326 O O . LEU A 1 302 ? -12.617 -25.312 -6.621 1 89.38 302 LEU A O 1
ATOM 2330 N N . GLY A 1 303 ? -12.648 -24.625 -8.758 1 85.19 303 GLY A N 1
ATOM 2331 C CA . GLY A 1 303 ? -12.508 -23.219 -8.391 1 85.19 303 GLY A CA 1
ATOM 2332 C C . GLY A 1 303 ? -11.07 -22.75 -8.398 1 85.19 303 GLY A C 1
ATOM 2333 O O . GLY A 1 303 ? -10.781 -21.625 -7.977 1 85.19 303 GLY A O 1
ATOM 2334 N N . TYR A 1 304 ? -10.148 -23.562 -8.844 1 89 304 TYR A N 1
ATOM 2335 C CA . TYR A 1 304 ? -8.758 -23.141 -8.969 1 89 304 TYR A CA 1
ATOM 2336 C C . TYR A 1 304 ? -8.531 -22.422 -10.297 1 89 304 TYR A C 1
ATOM 2338 O O . TYR A 1 304 ? -9.281 -22.625 -11.258 1 89 304 TYR A O 1
ATOM 2346 N N . ASP A 1 305 ? -7.508 -21.594 -10.312 1 86.88 305 ASP A N 1
ATOM 2347 C CA . ASP A 1 305 ? -7.145 -20.906 -11.547 1 86.88 305 ASP A CA 1
ATOM 2348 C C . ASP A 1 305 ? -6.461 -21.859 -12.523 1 86.88 305 ASP A C 1
ATOM 2350 O O . ASP A 1 305 ? -6.539 -21.656 -13.742 1 86.88 305 ASP A O 1
ATOM 2354 N N . GLN A 1 306 ? -5.84 -22.844 -12.008 1 92.69 306 GLN A N 1
ATOM 2355 C CA . GLN A 1 306 ? -5.121 -23.828 -12.812 1 92.69 306 GLN A CA 1
ATOM 2356 C C . GLN A 1 306 ? -6.031 -24.984 -13.211 1 92.69 306 GLN A C 1
ATOM 2358 O O . GLN A 1 306 ? -6.734 -25.562 -12.367 1 92.69 306 GLN A O 1
ATOM 2363 N N . PRO A 1 307 ? -5.934 -25.391 -14.43 1 94.44 307 PRO A N 1
ATOM 2364 C CA . PRO A 1 307 ? -6.777 -26.516 -14.836 1 94.44 307 PRO A CA 1
ATOM 2365 C C . PRO A 1 307 ? -6.227 -27.859 -14.375 1 94.44 307 PRO A C 1
ATOM 2367 O O . PRO A 1 307 ? -6.996 -28.781 -14.07 1 94.44 307 PRO A O 1
ATOM 2370 N N . ILE A 1 308 ? -4.949 -27.984 -14.391 1 97.56 308 ILE A N 1
ATOM 2371 C CA . ILE A 1 308 ? -4.309 -29.25 -14.094 1 97.56 308 ILE A CA 1
ATOM 2372 C C . ILE A 1 308 ? -3.443 -29.109 -12.844 1 97.56 308 ILE A C 1
ATOM 2374 O O . ILE A 1 308 ? -2.736 -28.125 -12.672 1 97.56 308 ILE A O 1
ATOM 2378 N N . GLY A 1 309 ? -3.523 -30.031 -11.938 1 98.31 309 GLY A N 1
ATOM 2379 C CA . GLY A 1 309 ? -2.695 -30.172 -10.75 1 98.31 309 GLY A CA 1
ATOM 2380 C C . GLY A 1 309 ? -2.354 -31.609 -10.414 1 98.31 309 GLY A C 1
ATOM 2381 O O . GLY A 1 309 ? -2.291 -32.469 -11.305 1 98.31 309 GLY A O 1
ATOM 2382 N N . LEU A 1 310 ? -1.982 -31.844 -9.156 1 98.62 310 LEU A N 1
ATOM 2383 C CA . LEU A 1 310 ? -1.541 -33.188 -8.766 1 98.62 310 LEU A CA 1
ATOM 2384 C C . LEU A 1 310 ? -2.4 -33.719 -7.633 1 98.62 310 LEU A C 1
ATOM 2386 O O . LEU A 1 310 ? -2.756 -33 -6.707 1 98.62 310 LEU A O 1
ATOM 2390 N N . ILE A 1 311 ? -2.75 -34.969 -7.738 1 98.44 311 ILE A N 1
ATOM 2391 C CA . ILE A 1 311 ? -3.498 -35.719 -6.723 1 98.44 311 ILE A CA 1
ATOM 2392 C C . ILE A 1 311 ? -2.793 -37.031 -6.414 1 98.44 311 ILE A C 1
ATOM 2394 O O . ILE A 1 311 ? -2.357 -37.75 -7.328 1 98.44 311 ILE A O 1
ATOM 2398 N N . GLY A 1 312 ? -2.699 -37.344 -5.094 1 98.38 312 GLY A N 1
ATOM 2399 C CA . GLY A 1 312 ? -2.146 -38.656 -4.75 1 98.38 312 GLY A CA 1
ATOM 2400 C C . GLY A 1 312 ? -1.514 -38.688 -3.371 1 98.38 312 GLY A C 1
ATOM 2401 O O . GLY A 1 312 ? -1.742 -37.781 -2.557 1 98.38 312 GLY A O 1
ATOM 2402 N N . SER A 1 313 ? -0.82 -39.844 -3.164 1 98.06 313 SER A N 1
ATOM 2403 C CA . SER A 1 313 ? -0.026 -39.906 -1.941 1 98.06 313 SER A CA 1
ATOM 2404 C C . SER A 1 313 ? 1.098 -38.875 -1.961 1 98.06 313 SER A C 1
ATOM 2406 O O . SER A 1 313 ? 1.453 -38.375 -3.021 1 98.06 313 SER A O 1
ATOM 2408 N N . TYR A 1 314 ? 1.658 -38.594 -0.776 1 96.5 314 TYR A N 1
ATOM 2409 C CA . TYR A 1 314 ? 2.797 -37.688 -0.694 1 96.5 314 TYR A CA 1
ATOM 2410 C C . TYR A 1 314 ? 3.932 -38.156 -1.6 1 96.5 314 TYR A C 1
ATOM 2412 O O . TYR A 1 314 ? 4.543 -37.344 -2.303 1 96.5 314 TYR A O 1
ATOM 2420 N N . GLU A 1 315 ? 4.141 -39.438 -1.633 1 97.06 315 GLU A N 1
ATOM 2421 C CA . GLU A 1 315 ? 5.211 -40.031 -2.445 1 97.06 315 GLU A CA 1
ATOM 2422 C C . GLU A 1 315 ? 4.914 -39.875 -3.936 1 97.06 315 GLU A C 1
ATOM 2424 O O . GLU A 1 315 ? 5.801 -39.531 -4.719 1 97.06 315 GLU A O 1
ATOM 2429 N N . ASP A 1 316 ? 3.686 -40.125 -4.281 1 97.88 316 ASP A N 1
ATOM 2430 C CA . ASP A 1 316 ? 3.293 -40.031 -5.68 1 97.88 316 ASP A CA 1
ATOM 2431 C C . ASP A 1 316 ? 3.432 -38.594 -6.176 1 97.88 316 ASP A C 1
ATOM 2433 O O . ASP A 1 316 ? 3.977 -38.344 -7.258 1 97.88 316 ASP A O 1
ATOM 2437 N N . VAL A 1 317 ? 2.891 -37.688 -5.422 1 98.31 317 VAL A N 1
ATOM 2438 C CA . VAL A 1 317 ? 2.939 -36.281 -5.777 1 98.31 317 VAL A CA 1
ATOM 2439 C C . VAL A 1 317 ? 4.391 -35.781 -5.824 1 98.31 317 VAL A C 1
ATOM 2441 O O . VAL A 1 317 ? 4.789 -35.094 -6.75 1 98.31 317 VAL A O 1
ATOM 2444 N N . ALA A 1 318 ? 5.219 -36.188 -4.891 1 97.19 318 ALA A N 1
ATOM 2445 C CA . ALA A 1 318 ? 6.629 -35.812 -4.871 1 97.19 318 ALA A CA 1
ATOM 2446 C C . ALA A 1 318 ? 7.348 -36.312 -6.117 1 97.19 318 ALA A C 1
ATOM 2448 O O . ALA A 1 318 ? 8.164 -35.625 -6.707 1 97.19 318 ALA A O 1
ATOM 2449 N N . ARG A 1 319 ? 7.074 -37.562 -6.418 1 97.19 319 ARG A N 1
ATOM 2450 C CA . ARG A 1 319 ? 7.68 -38.156 -7.605 1 97.19 319 ARG A CA 1
ATOM 2451 C C . ARG A 1 319 ? 7.332 -37.344 -8.859 1 97.19 319 ARG A C 1
ATOM 2453 O O . ARG A 1 319 ? 8.195 -37.094 -9.695 1 97.19 319 ARG A O 1
ATOM 2460 N N . GLU A 1 320 ? 6.07 -37 -8.969 1 97.75 320 GLU A N 1
ATOM 2461 C CA . GLU A 1 320 ? 5.656 -36.219 -10.133 1 97.75 320 GLU A CA 1
ATOM 2462 C C . GLU A 1 320 ? 6.312 -34.844 -10.133 1 97.75 320 GLU A C 1
ATOM 2464 O O . GLU A 1 320 ? 6.793 -34.375 -11.172 1 97.75 320 GLU A O 1
ATOM 2469 N N . LEU A 1 321 ? 6.328 -34.156 -9.031 1 97.69 321 LEU A N 1
ATOM 2470 C CA . LEU A 1 321 ? 6.988 -32.844 -8.922 1 97.69 321 LEU A CA 1
ATOM 2471 C C . LEU A 1 321 ? 8.445 -32.938 -9.359 1 97.69 321 LEU A C 1
ATOM 2473 O O . LEU A 1 321 ? 8.953 -32.062 -10.039 1 97.69 321 LEU A O 1
ATOM 2477 N N . SER A 1 322 ? 9.102 -34.031 -9.008 1 96 322 SER A N 1
ATOM 2478 C CA . SER A 1 322 ? 10.516 -34.219 -9.32 1 96 322 SER A CA 1
ATOM 2479 C C . SER A 1 322 ? 10.719 -34.594 -10.789 1 96 322 SER A C 1
ATOM 2481 O O . SER A 1 322 ? 11.844 -34.562 -11.289 1 96 322 SER A O 1
ATOM 2483 N N . SER A 1 323 ? 9.648 -34.969 -11.414 1 96.19 323 SER A N 1
ATOM 2484 C CA . SER A 1 323 ? 9.773 -35.438 -12.781 1 96.19 323 SER A CA 1
ATOM 2485 C C . SER A 1 323 ? 9.773 -34.281 -13.773 1 96.19 323 SER A C 1
ATOM 2487 O O . SER A 1 323 ? 10.156 -34.438 -14.93 1 96.19 323 SER A O 1
ATOM 2489 N N . PHE A 1 324 ? 9.219 -33.094 -13.375 1 96.75 324 PHE A N 1
ATOM 2490 C CA . PHE A 1 324 ? 9.164 -31.953 -14.281 1 96.75 324 PHE A CA 1
ATOM 2491 C C . PHE A 1 324 ? 10.57 -31.469 -14.633 1 96.75 324 PHE A C 1
ATOM 2493 O O . PHE A 1 324 ? 11.398 -31.266 -13.75 1 96.75 324 PHE A O 1
ATOM 2500 N N . ARG A 1 325 ? 10.805 -31.312 -15.914 1 95.06 325 ARG A N 1
ATOM 2501 C CA . ARG A 1 325 ? 12.125 -30.906 -16.391 1 95.06 325 ARG A CA 1
ATOM 2502 C C . ARG A 1 325 ? 12.18 -29.406 -16.672 1 95.06 325 ARG A C 1
ATOM 2504 O O . ARG A 1 325 ? 11.148 -28.797 -16.969 1 95.06 325 ARG A O 1
ATOM 2511 N N . ASP A 1 326 ? 13.305 -28.844 -16.562 1 95.69 326 ASP A N 1
ATOM 2512 C CA . ASP A 1 326 ? 13.578 -27.453 -16.891 1 95.69 326 ASP A CA 1
ATOM 2513 C C . ASP A 1 326 ? 12.742 -26.5 -16.016 1 95.69 326 ASP A C 1
ATOM 2515 O O . ASP A 1 326 ? 12.188 -25.516 -16.516 1 95.69 326 ASP A O 1
ATOM 2519 N N . ILE A 1 327 ? 12.492 -26.906 -14.836 1 96.62 327 ILE A N 1
ATOM 2520 C CA . ILE A 1 327 ? 11.781 -26.125 -13.836 1 96.62 327 ILE A CA 1
ATOM 2521 C C . ILE A 1 327 ? 12.656 -25.953 -12.594 1 96.62 327 ILE A C 1
ATOM 2523 O O . ILE A 1 327 ? 13.32 -26.906 -12.172 1 96.62 327 ILE A O 1
ATOM 2527 N N . ASP A 1 328 ? 12.617 -24.781 -12.023 1 97.19 328 ASP A N 1
ATOM 2528 C CA . ASP A 1 328 ? 13.477 -24.469 -10.883 1 97.19 328 ASP A CA 1
ATOM 2529 C C . ASP A 1 328 ? 12.68 -24.5 -9.578 1 97.19 328 ASP A C 1
ATOM 2531 O O . ASP A 1 328 ? 13.258 -24.375 -8.492 1 97.19 328 ASP A O 1
ATOM 2535 N N . GLY A 1 329 ? 11.406 -24.672 -9.68 1 97.62 329 GLY A N 1
ATOM 2536 C CA . GLY A 1 329 ? 10.578 -24.688 -8.484 1 97.62 329 GLY A CA 1
ATOM 2537 C C . GLY A 1 329 ? 9.094 -24.672 -8.797 1 97.62 329 GLY A C 1
ATOM 2538 O O . GLY A 1 329 ? 8.688 -24.906 -9.93 1 97.62 329 GLY A O 1
ATOM 2539 N N . PHE A 1 330 ? 8.312 -24.422 -7.699 1 98.31 330 PHE A N 1
ATOM 2540 C CA . PHE A 1 330 ? 6.867 -24.547 -7.848 1 98.31 330 PHE A CA 1
ATOM 2541 C C . PHE A 1 330 ? 6.137 -23.469 -7.059 1 98.31 330 PHE A C 1
ATOM 2543 O O . PHE A 1 330 ? 6.617 -23.031 -6.008 1 98.31 330 PHE A O 1
ATOM 2550 N N . VAL A 1 331 ? 5.074 -23 -7.574 1 98.38 331 VAL A N 1
ATOM 2551 C CA . VAL A 1 331 ? 4.051 -22.297 -6.805 1 98.38 331 VAL A CA 1
ATOM 2552 C C . VAL A 1 331 ? 2.891 -23.25 -6.5 1 98.38 331 VAL A C 1
ATOM 2554 O O . VAL A 1 331 ? 2.102 -23.578 -7.387 1 98.38 331 VAL A O 1
ATOM 2557 N N . LEU A 1 332 ? 2.807 -23.641 -5.262 1 97.81 332 LEU A N 1
ATOM 2558 C CA . LEU A 1 332 ? 1.79 -24.609 -4.863 1 97.81 332 LEU A CA 1
ATOM 2559 C C . LEU A 1 332 ? 0.607 -23.906 -4.199 1 97.81 332 LEU A C 1
ATOM 2561 O O . LEU A 1 332 ? 0.741 -22.797 -3.703 1 97.81 332 LEU A O 1
ATOM 2565 N N . THR A 1 333 ? -0.523 -24.547 -4.32 1 95.56 333 THR A N 1
ATOM 2566 C CA . THR A 1 333 ? -1.712 -24.078 -3.613 1 95.56 333 THR A CA 1
ATOM 2567 C C . THR A 1 333 ? -2.611 -25.266 -3.236 1 95.56 333 THR A C 1
ATOM 2569 O O . THR A 1 333 ? -2.496 -26.344 -3.809 1 95.56 333 THR A O 1
ATOM 2572 N N . GLY A 1 334 ? -3.363 -25.109 -2.229 1 92.81 334 GLY A N 1
ATOM 2573 C CA . GLY A 1 334 ? -4.344 -26.062 -1.727 1 92.81 334 GLY A CA 1
ATOM 2574 C C . GLY A 1 334 ? -5.285 -25.469 -0.702 1 92.81 334 GLY A C 1
ATOM 2575 O O . GLY A 1 334 ? -4.984 -24.438 -0.1 1 92.81 334 GLY A O 1
ATOM 2576 N N . ARG A 1 335 ? -6.363 -26.078 -0.574 1 88.25 335 ARG A N 1
ATOM 2577 C CA . ARG A 1 335 ? -7.367 -25.594 0.373 1 88.25 335 ARG A CA 1
ATOM 2578 C C . ARG A 1 335 ? -7.844 -26.719 1.283 1 88.25 335 ARG A C 1
ATOM 2580 O O . ARG A 1 335 ? -7.996 -27.859 0.84 1 88.25 335 ARG A O 1
ATOM 2587 N N . PRO A 1 336 ? -8.078 -26.469 2.52 1 88.19 336 PRO A N 1
ATOM 2588 C CA . PRO A 1 336 ? -7.824 -25.203 3.195 1 88.19 336 PRO A CA 1
ATOM 2589 C C . PRO A 1 336 ? -6.332 -24.906 3.359 1 88.19 336 PRO A C 1
ATOM 2591 O O . PRO A 1 336 ? -5.543 -25.828 3.598 1 88.19 336 PRO A O 1
ATOM 2594 N N . HIS A 1 337 ? -5.957 -23.688 3.359 1 90.75 337 HIS A N 1
ATOM 2595 C CA . HIS A 1 337 ? -4.57 -23.281 3.17 1 90.75 337 HIS A CA 1
ATOM 2596 C C . HIS A 1 337 ? -3.703 -23.703 4.348 1 90.75 337 HIS A C 1
ATOM 2598 O O . HIS A 1 337 ? -2.658 -24.328 4.156 1 90.75 337 HIS A O 1
ATOM 2604 N N . ILE A 1 338 ? -4.152 -23.453 5.551 1 87.19 338 ILE A N 1
ATOM 2605 C CA . ILE A 1 338 ? -3.314 -23.75 6.707 1 87.19 338 ILE A CA 1
ATOM 2606 C C . ILE A 1 338 ? -3.055 -25.25 6.781 1 87.19 338 ILE A C 1
ATOM 2608 O O . ILE A 1 338 ? -1.91 -25.672 6.949 1 87.19 338 ILE A O 1
ATOM 2612 N N . GLU A 1 339 ? -4.09 -26 6.605 1 88.12 339 GLU A N 1
ATOM 2613 C CA . GLU A 1 339 ? -3.986 -27.469 6.676 1 88.12 339 GLU A CA 1
ATOM 2614 C C . GLU A 1 339 ? -3.086 -28 5.57 1 88.12 339 GLU A C 1
ATOM 2616 O O . GLU A 1 339 ? -2.209 -28.828 5.824 1 88.12 339 GLU A O 1
ATOM 2621 N N . GLU A 1 340 ? -3.305 -27.5 4.418 1 93.81 340 GLU A N 1
ATOM 2622 C CA . GLU A 1 340 ? -2.541 -28 3.279 1 93.81 340 GLU A CA 1
ATOM 2623 C C . GLU A 1 340 ? -1.079 -27.562 3.363 1 93.81 340 GLU A C 1
ATOM 2625 O O . GLU A 1 340 ? -0.185 -28.297 2.932 1 93.81 340 GLU A O 1
ATOM 2630 N N . LEU A 1 341 ? -0.892 -26.438 3.916 1 92.81 341 LEU A N 1
ATOM 2631 C CA . LEU A 1 341 ? 0.471 -25.969 4.133 1 92.81 341 LEU A CA 1
ATOM 2632 C C . LEU A 1 341 ? 1.21 -26.875 5.113 1 92.81 341 LEU A C 1
ATOM 2634 O O . LEU A 1 341 ? 2.344 -27.281 4.852 1 92.81 341 LEU A O 1
ATOM 2638 N N . HIS A 1 342 ? 0.584 -27.188 6.164 1 89.44 342 HIS A N 1
ATOM 2639 C CA . HIS A 1 342 ? 1.221 -28.047 7.148 1 89.44 342 HIS A CA 1
ATOM 2640 C C . HIS A 1 342 ? 1.479 -29.438 6.574 1 89.44 342 HIS A C 1
ATOM 2642 O O . HIS A 1 342 ? 2.537 -30.031 6.812 1 89.44 342 HIS A O 1
ATOM 2648 N N . ARG A 1 343 ? 0.57 -29.922 5.836 1 93 343 ARG A N 1
ATOM 2649 C CA . ARG A 1 343 ? 0.756 -31.219 5.188 1 93 343 ARG A CA 1
ATOM 2650 C C . ARG A 1 343 ? 1.951 -31.188 4.242 1 93 343 ARG A C 1
ATOM 2652 O O . ARG A 1 343 ? 2.781 -32.094 4.258 1 93 343 ARG A O 1
ATOM 2659 N N . ALA A 1 344 ? 1.985 -30.188 3.424 1 94.88 344 ALA A N 1
ATOM 2660 C CA . ALA A 1 344 ? 3.084 -30.062 2.471 1 94.88 344 ALA A CA 1
ATOM 2661 C C . ALA A 1 344 ? 4.426 -29.938 3.189 1 94.88 344 ALA A C 1
ATOM 2663 O O . ALA A 1 344 ? 5.398 -30.594 2.811 1 94.88 344 ALA A O 1
ATOM 2664 N N . GLY A 1 345 ? 4.5 -29.141 4.184 1 91.5 345 GLY A N 1
ATOM 2665 C CA . GLY A 1 345 ? 5.727 -28.906 4.93 1 91.5 345 GLY A CA 1
ATOM 2666 C C . GLY A 1 345 ? 6.223 -30.156 5.652 1 91.5 345 GLY A C 1
ATOM 2667 O O . GLY A 1 345 ? 7.426 -30.422 5.68 1 91.5 345 GLY A O 1
ATOM 2668 N N . GLU A 1 346 ? 5.316 -30.891 6.156 1 90.06 346 GLU A N 1
ATOM 2669 C CA . GLU A 1 346 ? 5.676 -32.031 6.992 1 90.06 346 GLU A CA 1
ATOM 2670 C C . GLU A 1 346 ? 5.969 -33.281 6.145 1 90.06 346 GLU A C 1
ATOM 2672 O O . GLU A 1 346 ? 6.824 -34.094 6.492 1 90.06 346 GLU A O 1
ATOM 2677 N N . HIS A 1 347 ? 5.293 -33.344 5.023 1 92.75 347 HIS A N 1
ATOM 2678 C CA . HIS A 1 347 ? 5.289 -34.688 4.426 1 92.75 347 HIS A CA 1
ATOM 2679 C C . HIS A 1 347 ? 5.727 -34.625 2.969 1 92.75 347 HIS A C 1
ATOM 2681 O O . HIS A 1 347 ? 6.043 -35.656 2.375 1 92.75 347 HIS A O 1
ATOM 2687 N N . LEU A 1 348 ? 5.824 -33.5 2.375 1 94.75 348 LEU A N 1
ATOM 2688 C CA . LEU A 1 348 ? 5.938 -33.469 0.92 1 94.75 348 LEU A CA 1
ATOM 2689 C C . LEU A 1 348 ? 7.223 -32.781 0.48 1 94.75 348 LEU A C 1
ATOM 2691 O O . LEU A 1 348 ? 7.984 -33.312 -0.324 1 94.75 348 LEU A O 1
ATOM 2695 N N . LEU A 1 349 ? 7.516 -31.594 0.995 1 94 349 LEU A N 1
ATOM 2696 C CA . LEU A 1 349 ? 8.562 -30.734 0.463 1 94 349 LEU A CA 1
ATOM 2697 C C . LEU A 1 349 ? 9.93 -31.406 0.552 1 94 349 LEU A C 1
ATOM 2699 O O . LEU A 1 349 ? 10.727 -31.328 -0.379 1 94 349 LEU A O 1
ATOM 2703 N N . HIS A 1 350 ? 10.188 -32.125 1.668 1 90.62 350 HIS A N 1
ATOM 2704 C CA . HIS A 1 350 ? 11.484 -32.75 1.855 1 90.62 350 HIS A CA 1
ATOM 2705 C C . HIS A 1 350 ? 11.648 -33.938 0.902 1 90.62 350 HIS A C 1
ATOM 2707 O O . HIS A 1 350 ? 12.773 -34.344 0.591 1 90.62 350 HIS A O 1
ATOM 2713 N N . LEU A 1 351 ? 10.523 -34.562 0.471 1 93.25 351 LEU A N 1
ATOM 2714 C CA . LEU A 1 351 ? 10.594 -35.625 -0.507 1 93.25 351 LEU A CA 1
ATOM 2715 C C . LEU A 1 351 ? 11.031 -35.094 -1.869 1 93.25 351 LEU A C 1
ATOM 2717 O O . LEU A 1 351 ? 11.703 -35.812 -2.629 1 93.25 351 LEU A O 1
ATOM 2721 N N . VAL A 1 352 ? 10.656 -33.906 -2.184 1 93.44 352 VAL A N 1
ATOM 2722 C CA . VAL A 1 352 ? 10.953 -33.281 -3.473 1 93.44 352 VAL A CA 1
ATOM 2723 C C . VAL A 1 352 ? 12.383 -32.75 -3.471 1 93.44 352 VAL A C 1
ATOM 2725 O O . VAL A 1 352 ? 13.094 -32.875 -4.469 1 93.44 352 VAL A O 1
ATOM 2728 N N . ASP A 1 353 ? 12.734 -32.094 -2.389 1 90 353 ASP A N 1
ATOM 2729 C CA . ASP A 1 353 ? 14.047 -31.484 -2.254 1 90 353 ASP A CA 1
ATOM 2730 C C . ASP A 1 353 ? 14.727 -31.922 -0.95 1 90 353 ASP A C 1
ATOM 2732 O O . ASP A 1 353 ? 14.922 -31.094 -0.051 1 90 353 ASP A O 1
ATOM 2736 N N . PRO A 1 354 ? 15.203 -33.031 -0.844 1 80.44 354 PRO A N 1
ATOM 2737 C CA . PRO A 1 354 ? 15.789 -33.562 0.398 1 80.44 354 PRO A CA 1
ATOM 2738 C C . PRO A 1 354 ? 17.031 -32.781 0.826 1 80.44 354 PRO A C 1
ATOM 2740 O O . PRO A 1 354 ? 17.25 -32.562 2.021 1 80.44 354 PRO A O 1
ATOM 2743 N N . ALA A 1 355 ? 17.812 -32.344 -0.051 1 70.88 355 ALA A N 1
ATOM 2744 C CA . ALA A 1 355 ? 19.062 -31.641 0.266 1 70.88 355 ALA A CA 1
ATOM 2745 C C . ALA A 1 355 ? 18.797 -30.25 0.832 1 70.88 355 ALA A C 1
ATOM 2747 O O . ALA A 1 355 ? 19.484 -29.797 1.75 1 70.88 355 ALA A O 1
ATOM 2748 N N . GLY A 1 356 ? 17.781 -29.594 0.373 1 69.56 356 GLY A N 1
ATOM 2749 C CA . GLY A 1 356 ? 17.516 -28.219 0.747 1 69.56 356 GLY A CA 1
ATOM 2750 C C . GLY A 1 356 ? 16.656 -28.094 1.997 1 69.56 356 GLY A C 1
ATOM 2751 O O . GLY A 1 356 ? 16.547 -27 2.574 1 69.56 356 GLY A O 1
ATOM 2752 N N . ARG A 1 357 ? 16.094 -29.016 2.41 1 69.44 357 ARG A N 1
ATOM 2753 C CA . ARG A 1 357 ? 15.094 -28.875 3.465 1 69.44 357 ARG A CA 1
ATOM 2754 C C . ARG A 1 357 ? 15.398 -29.797 4.641 1 69.44 357 ARG A C 1
ATOM 2756 O O . ARG A 1 357 ? 14.695 -29.781 5.652 1 69.44 357 ARG A O 1
ATOM 2763 N N . THR A 1 358 ? 16.281 -30.656 4.57 1 54.41 358 THR A N 1
ATOM 2764 C CA . THR A 1 358 ? 16.688 -31.469 5.703 1 54.41 358 THR A CA 1
ATOM 2765 C C . THR A 1 358 ? 17.797 -30.781 6.5 1 54.41 358 THR A C 1
ATOM 2767 O O . THR A 1 358 ? 18.734 -30.25 5.926 1 54.41 358 THR A O 1
ATOM 2770 N N . LEU A 1 359 ? 17.281 -29.953 7.637 1 45.75 359 LEU A N 1
ATOM 2771 C CA . LEU A 1 359 ? 18.297 -29.391 8.531 1 45.75 359 LEU A CA 1
ATOM 2772 C C . LEU A 1 359 ? 19.547 -30.25 8.547 1 45.75 359 LEU A C 1
ATOM 2774 O O . LEU A 1 359 ? 19.469 -31.453 8.852 1 45.75 359 LEU A O 1
ATOM 2778 N N . ALA A 1 360 ? 20.375 -29.938 7.82 1 38.66 360 ALA A N 1
ATOM 2779 C CA . ALA A 1 360 ? 21.625 -30.594 8.195 1 38.66 360 ALA A CA 1
ATOM 2780 C C . ALA A 1 360 ? 21.828 -30.562 9.711 1 38.66 360 ALA A C 1
ATOM 2782 O O . ALA A 1 360 ? 21.25 -29.719 10.398 1 38.66 360 ALA A O 1
ATOM 2783 N N . GLY A 1 361 ? 22.594 -31.359 10.336 1 38.03 361 GLY A N 1
ATOM 2784 C CA . GLY A 1 361 ? 23.062 -31.5 11.703 1 38.03 361 GLY A CA 1
ATOM 2785 C C . GLY A 1 361 ? 23.297 -30.172 12.406 1 38.03 361 GLY A C 1
ATOM 2786 O O . GLY A 1 361 ? 24.438 -29.828 12.711 1 38.03 361 GLY A O 1
ATOM 2787 N N . GLN A 1 362 ? 22.75 -29.156 12.062 1 38.09 362 GLN A N 1
ATOM 2788 C CA . GLN A 1 362 ? 23.172 -28.094 12.969 1 38.09 362 GLN A CA 1
ATOM 2789 C C . GLN A 1 362 ? 22.922 -28.469 14.422 1 38.09 362 GLN A C 1
ATOM 2791 O O . GLN A 1 362 ? 21.812 -28.859 14.781 1 38.09 362 GLN A O 1
ATOM 2796 N N . GLU A 1 363 ? 23.969 -28.922 15.078 1 31.28 363 GLU A N 1
ATOM 2797 C CA . GLU A 1 363 ? 24.219 -29.125 16.5 1 31.28 363 GLU A CA 1
ATOM 2798 C C . GLU A 1 363 ? 23.641 -27.984 17.344 1 31.28 363 GLU A C 1
ATOM 2800 O O . GLU A 1 363 ? 23.969 -26.812 17.109 1 31.28 363 GLU A O 1
ATOM 2805 N N . VAL A 1 364 ? 22.453 -27.938 17.641 1 38.06 364 VAL A N 1
ATOM 2806 C CA . VAL A 1 364 ? 22.016 -27.125 18.781 1 38.06 364 VAL A CA 1
ATOM 2807 C C . VAL A 1 364 ? 23.016 -27.25 19.922 1 38.06 364 VAL A C 1
ATOM 2809 O O . VAL A 1 364 ? 23.297 -28.344 20.391 1 38.06 364 VAL A O 1
ATOM 2812 N N . HIS A 1 365 ? 24.109 -26.391 19.859 1 27.83 365 HIS A N 1
ATOM 2813 C CA . HIS A 1 365 ? 24.781 -26.391 21.156 1 27.83 365 HIS A CA 1
ATOM 2814 C C . HIS A 1 365 ? 23.797 -26.125 22.297 1 27.83 365 HIS A C 1
ATOM 2816 O O . HIS A 1 365 ? 23.062 -25.125 22.25 1 27.83 365 HIS A O 1
ATOM 2822 N N . ALA A 1 366 ? 23.516 -27.094 22.984 1 25.69 366 ALA A N 1
ATOM 2823 C CA . ALA A 1 366 ? 22.766 -26.906 24.219 1 25.69 366 ALA A CA 1
ATOM 2824 C C . ALA A 1 366 ? 23.375 -25.797 25.062 1 25.69 366 ALA A C 1
ATOM 2826 O O . ALA A 1 366 ? 24.594 -25.672 25.172 1 25.69 366 ALA A O 1
ATOM 2827 N N . MET B 1 1 ? -15.266 18.766 21.438 1 77 1 MET B N 1
ATOM 2828 C CA . MET B 1 1 ? -14.039 18 21.625 1 77 1 MET B CA 1
ATOM 2829 C C . MET B 1 1 ? -13.008 18.328 20.547 1 77 1 MET B C 1
ATOM 2831 O O . MET B 1 1 ? -13.352 18.453 19.375 1 77 1 MET B O 1
ATOM 2835 N N . THR B 1 2 ? -11.758 18.719 20.938 1 88.69 2 THR B N 1
ATOM 2836 C CA . THR B 1 2 ? -10.664 19.109 20.062 1 88.69 2 THR B CA 1
ATOM 2837 C C . THR B 1 2 ? -9.914 17.891 19.531 1 88.69 2 THR B C 1
ATOM 2839 O O . THR B 1 2 ? -9.5 17.031 20.312 1 88.69 2 THR B O 1
ATOM 2842 N N . ASP B 1 3 ? -9.859 17.766 18.266 1 94.19 3 ASP B N 1
ATOM 2843 C CA . ASP B 1 3 ? -9.125 16.688 17.625 1 94.19 3 ASP B CA 1
ATOM 2844 C C . ASP B 1 3 ? -7.633 17.016 17.531 1 94.19 3 ASP B C 1
ATOM 2846 O O . ASP B 1 3 ? -7.262 18.109 17.094 1 94.19 3 ASP B O 1
ATOM 2850 N N . PHE B 1 4 ? -6.836 16.094 18.031 1 96.56 4 PHE B N 1
ATOM 2851 C CA . PHE B 1 4 ? -5.395 16.281 17.922 1 96.56 4 PHE B CA 1
ATOM 2852 C C . PHE B 1 4 ? -4.777 15.203 17.031 1 96.56 4 PHE B C 1
ATOM 2854 O O . PHE B 1 4 ? -4.918 14.008 17.312 1 96.56 4 PHE B O 1
ATOM 2861 N N . TYR B 1 5 ? -4.137 15.633 16 1 97.88 5 TYR B N 1
ATOM 2862 C CA . TYR B 1 5 ? -3.328 14.773 15.148 1 97.88 5 TYR B CA 1
ATOM 2863 C C . TYR B 1 5 ? -1.844 15.07 15.32 1 97.88 5 TYR B C 1
ATOM 2865 O O . TYR B 1 5 ? -1.47 16.188 15.703 1 97.88 5 TYR B O 1
ATOM 2873 N N . TRP B 1 6 ? -1.047 14.109 15.078 1 97.06 6 TRP B N 1
ATOM 2874 C CA . TRP B 1 6 ? 0.401 14.281 15.031 1 97.06 6 TRP B CA 1
ATOM 2875 C C . TRP B 1 6 ? 0.96 13.859 13.68 1 97.06 6 TRP B C 1
ATOM 2877 O O . TRP B 1 6 ? 0.627 12.781 13.172 1 97.06 6 TRP B O 1
ATOM 2887 N N . GLU B 1 7 ? 1.714 14.633 13.078 1 94.69 7 GLU B N 1
ATOM 2888 C CA . GLU B 1 7 ? 2.348 14.289 11.812 1 94.69 7 GLU B CA 1
ATOM 2889 C C . GLU B 1 7 ? 3.588 13.43 12.031 1 94.69 7 GLU B C 1
ATOM 2891 O O . GLU B 1 7 ? 4.5 13.82 12.766 1 94.69 7 GLU B O 1
ATOM 2896 N N . LEU B 1 8 ? 3.678 12.32 11.367 1 90.44 8 LEU B N 1
ATOM 2897 C CA . LEU B 1 8 ? 4.766 11.367 11.547 1 90.44 8 LEU B CA 1
ATOM 2898 C C . LEU B 1 8 ? 6 11.789 10.758 1 90.44 8 LEU B C 1
ATOM 2900 O O . LEU B 1 8 ? 5.879 12.398 9.695 1 90.44 8 LEU B O 1
ATOM 2904 N N . PRO B 1 9 ? 7.184 11.391 11.305 1 82.44 9 PRO B N 1
ATOM 2905 C CA . PRO B 1 9 ? 8.422 11.664 10.578 1 82.44 9 PRO B CA 1
ATOM 2906 C C . PRO B 1 9 ? 8.719 10.617 9.508 1 82.44 9 PRO B C 1
ATOM 2908 O O . PRO B 1 9 ? 9.312 9.578 9.805 1 82.44 9 PRO B O 1
ATOM 2911 N N . SER B 1 10 ? 8.5 10.852 8.305 1 70.88 10 SER B N 1
ATOM 2912 C CA . SER B 1 10 ? 8.703 9.828 7.285 1 70.88 10 SER B CA 1
ATOM 2913 C C . SER B 1 10 ? 10.164 9.766 6.848 1 70.88 10 SER B C 1
ATOM 2915 O O . SER B 1 10 ? 10.578 8.82 6.176 1 70.88 10 SER B O 1
ATOM 2917 N N . ARG B 1 11 ? 10.961 10.812 7.215 1 70.81 11 ARG B N 1
ATOM 2918 C CA . ARG B 1 11 ? 12.367 10.852 6.844 1 70.81 11 ARG B CA 1
ATOM 2919 C C . ARG B 1 11 ? 13.258 10.656 8.062 1 70.81 11 ARG B C 1
ATOM 2921 O O . ARG B 1 11 ? 14.352 11.219 8.141 1 70.81 11 ARG B O 1
ATOM 2928 N N . GLY B 1 12 ? 12.742 10.062 8.93 1 65.44 12 GLY B N 1
ATOM 2929 C CA . GLY B 1 12 ? 13.547 9.914 10.133 1 65.44 12 GLY B CA 1
ATOM 2930 C C . GLY B 1 12 ? 13.367 11.062 11.117 1 65.44 12 GLY B C 1
ATOM 2931 O O . GLY B 1 12 ? 12.508 11.922 10.914 1 65.44 12 GLY B O 1
ATOM 2932 N N . ASP B 1 13 ? 13.992 10.914 12.242 1 66.25 13 ASP B N 1
ATOM 2933 C CA . ASP B 1 13 ? 13.82 11.875 13.328 1 66.25 13 ASP B CA 1
ATOM 2934 C C . ASP B 1 13 ? 15.148 12.164 14.016 1 66.25 13 ASP B C 1
ATOM 2936 O O . ASP B 1 13 ? 16.141 11.461 13.797 1 66.25 13 ASP B O 1
ATOM 2940 N N . GLY B 1 14 ? 15.211 13.297 14.477 1 57.47 14 GLY B N 1
ATOM 2941 C CA . GLY B 1 14 ? 16.375 13.609 15.281 1 57.47 14 GLY B CA 1
ATOM 2942 C C . GLY B 1 14 ? 16.25 14.922 16.047 1 57.47 14 GLY B C 1
ATOM 2943 O O . GLY B 1 14 ? 15.234 15.609 15.93 1 57.47 14 GLY B O 1
ATOM 2944 N N . ARG B 1 15 ? 17.203 15.102 16.844 1 52.66 15 ARG B N 1
ATOM 2945 C CA . ARG B 1 15 ? 17.234 16.297 17.688 1 52.66 15 ARG B CA 1
ATOM 2946 C C . ARG B 1 15 ? 17.812 17.484 16.922 1 52.66 15 ARG B C 1
ATOM 2948 O O . ARG B 1 15 ? 17.672 18.625 17.359 1 52.66 15 ARG B O 1
ATOM 2955 N N . ARG B 1 16 ? 18.234 17.078 15.695 1 54.06 16 ARG B N 1
ATOM 2956 C CA . ARG B 1 16 ? 18.938 18.109 14.953 1 54.06 16 ARG B CA 1
ATOM 2957 C C . ARG B 1 16 ? 18.109 18.594 13.766 1 54.06 16 ARG B C 1
ATOM 2959 O O . ARG B 1 16 ? 17.188 17.906 13.328 1 54.06 16 ARG B O 1
ATOM 2966 N N . VAL B 1 17 ? 18.359 19.75 13.312 1 55.97 17 VAL B N 1
ATOM 2967 C CA . VAL B 1 17 ? 17.625 20.359 12.203 1 55.97 17 VAL B CA 1
ATOM 2968 C C . VAL B 1 17 ? 18.031 19.703 10.891 1 55.97 17 VAL B C 1
ATOM 2970 O O . VAL B 1 17 ? 17.188 19.406 10.047 1 55.97 17 VAL B O 1
ATOM 2973 N N . ALA B 1 18 ? 19.281 19.484 10.797 1 52.94 18 ALA B N 1
ATOM 2974 C CA . ALA B 1 18 ? 19.812 18.922 9.547 1 52.94 18 ALA B CA 1
ATOM 2975 C C . ALA B 1 18 ? 19.469 17.438 9.422 1 52.94 18 ALA B C 1
ATOM 2977 O O . ALA B 1 18 ? 19.891 16.641 10.25 1 52.94 18 ALA B O 1
ATOM 2978 N N . SER B 1 19 ? 18.672 17.141 8.508 1 55.25 19 SER B N 1
ATOM 2979 C CA . SER B 1 19 ? 18.203 15.773 8.32 1 55.25 19 SER B CA 1
ATOM 2980 C C . SER B 1 19 ? 19.375 14.789 8.258 1 55.25 19 SER B C 1
ATOM 2982 O O . SER B 1 19 ? 19.266 13.672 8.758 1 55.25 19 SER B O 1
ATOM 2984 N N . GLY B 1 20 ? 20.391 15.273 7.637 1 52.5 20 GLY B N 1
ATOM 2985 C CA . GLY B 1 20 ? 21.562 14.422 7.52 1 52.5 20 GLY B CA 1
ATOM 2986 C C . GLY B 1 20 ? 22.172 14.039 8.859 1 52.5 20 GLY B C 1
ATOM 2987 O O . GLY B 1 20 ? 22.938 13.086 8.953 1 52.5 20 GLY B O 1
ATOM 2988 N N . LEU B 1 21 ? 21.703 14.789 9.883 1 48 21 LEU B N 1
ATOM 2989 C CA . LEU B 1 21 ? 22.25 14.523 11.203 1 48 21 LEU B CA 1
ATOM 2990 C C . LEU B 1 21 ? 21.297 13.68 12.039 1 48 21 LEU B C 1
ATOM 2992 O O . LEU B 1 21 ? 21.625 13.297 13.164 1 48 21 LEU B O 1
ATOM 2996 N N . ASN B 1 22 ? 20.234 13.484 11.375 1 51.81 22 ASN B N 1
ATOM 2997 C CA . ASN B 1 22 ? 19.25 12.688 12.102 1 51.81 22 ASN B CA 1
ATOM 2998 C C . ASN B 1 22 ? 19.578 11.195 12.039 1 51.81 22 ASN B C 1
ATOM 3000 O O . ASN B 1 22 ? 19.719 10.633 10.953 1 51.81 22 ASN B O 1
ATOM 3004 N N . THR B 1 23 ? 19.953 10.609 13.117 1 50.56 23 THR B N 1
ATOM 3005 C CA . THR B 1 23 ? 20.453 9.234 13.148 1 50.56 23 THR B CA 1
ATOM 3006 C C . THR B 1 23 ? 19.344 8.266 13.531 1 50.56 23 THR B C 1
ATOM 3008 O O . THR B 1 23 ? 19.531 7.047 13.484 1 50.56 23 THR B O 1
ATOM 3011 N N . ARG B 1 24 ? 18.328 8.945 13.914 1 46.19 24 ARG B N 1
ATOM 3012 C CA . ARG B 1 24 ? 17.281 8 14.281 1 46.19 24 ARG B CA 1
ATOM 3013 C C . ARG B 1 24 ? 16.484 7.566 13.062 1 46.19 24 ARG B C 1
ATOM 3015 O O . ARG B 1 24 ? 16.031 8.406 12.273 1 46.19 24 ARG B O 1
ATOM 3022 N N . GLY B 1 25 ? 16.422 6.383 12.789 1 47.72 25 GLY B N 1
ATOM 3023 C CA . GLY B 1 25 ? 15.609 5.812 11.727 1 47.72 25 GLY B CA 1
ATOM 3024 C C . GLY B 1 25 ? 16.391 5.512 10.469 1 47.72 25 GLY B C 1
ATOM 3025 O O . GLY B 1 25 ? 15.82 5.184 9.43 1 47.72 25 GLY B O 1
ATOM 3026 N N . GLY B 1 26 ? 17.719 5.527 10.57 1 46.84 26 GLY B N 1
ATOM 3027 C CA . GLY B 1 26 ? 18.609 5.004 9.547 1 46.84 26 GLY B CA 1
ATOM 3028 C C . GLY B 1 26 ? 18.75 5.926 8.352 1 46.84 26 GLY B C 1
ATOM 3029 O O . GLY B 1 26 ? 19.156 5.492 7.27 1 46.84 26 GLY B O 1
ATOM 3030 N N . PHE B 1 27 ? 18.188 7.117 8.312 1 42.25 27 PHE B N 1
ATOM 3031 C CA . PHE B 1 27 ? 18.266 8 7.152 1 42.25 27 PHE B CA 1
ATOM 3032 C C . PHE B 1 27 ? 19.516 8.859 7.203 1 42.25 27 PHE B C 1
ATOM 3034 O O . PHE B 1 27 ? 19.828 9.562 6.238 1 42.25 27 PHE B O 1
ATOM 3041 N N . GLY B 1 28 ? 20.188 8.914 8.242 1 46.09 28 GLY B N 1
ATOM 3042 C CA . GLY B 1 28 ? 21.375 9.758 8.352 1 46.09 28 GLY B CA 1
ATOM 3043 C C . GLY B 1 28 ? 22.625 9.086 7.816 1 46.09 28 GLY B C 1
ATOM 3044 O O . GLY B 1 28 ? 22.594 7.918 7.434 1 46.09 28 GLY B O 1
ATOM 3045 N N . ALA B 1 29 ? 23.656 9.906 7.379 1 46.81 29 ALA B N 1
ATOM 3046 C CA . ALA B 1 29 ? 24.953 9.422 6.914 1 46.81 29 ALA B CA 1
ATOM 3047 C C . ALA B 1 29 ? 25.484 8.328 7.828 1 46.81 29 ALA B C 1
ATOM 3049 O O . ALA B 1 29 ? 25.188 8.297 9.023 1 46.81 29 ALA B O 1
ATOM 3050 N N . ASP B 1 30 ? 26.047 7.234 7.18 1 45.84 30 ASP B N 1
ATOM 3051 C CA . ASP B 1 30 ? 26.734 6.16 7.891 1 45.84 30 ASP B CA 1
ATOM 3052 C C . ASP B 1 30 ? 27.578 6.707 9.039 1 45.84 30 ASP B C 1
ATOM 3054 O O . ASP B 1 30 ? 28.438 7.566 8.828 1 45.84 30 ASP B O 1
ATOM 3058 N N . ARG B 1 31 ? 27.109 6.766 10.141 1 42.69 31 ARG B N 1
ATOM 3059 C CA . ARG B 1 31 ? 28 7.098 11.25 1 42.69 31 ARG B CA 1
ATOM 3060 C C . ARG B 1 31 ? 29.141 6.09 11.359 1 42.69 31 ARG B C 1
ATOM 3062 O O . ARG B 1 31 ? 28.969 4.914 11.039 1 42.69 31 ARG B O 1
ATOM 3069 N N . PRO B 1 32 ? 30.328 6.617 11.57 1 40.09 32 PRO B N 1
ATOM 3070 C CA . PRO B 1 32 ? 31.391 5.676 11.922 1 40.09 32 PRO B CA 1
ATOM 3071 C C . PRO B 1 32 ? 30.984 4.719 13.039 1 40.09 32 PRO B C 1
ATOM 3073 O O . PRO B 1 32 ? 30.234 5.094 13.938 1 40.09 32 PRO B O 1
ATOM 3076 N N . VAL B 1 33 ? 30.984 3.381 12.789 1 38.41 33 VAL B N 1
ATOM 3077 C CA . VAL B 1 33 ? 30.812 2.338 13.797 1 38.41 33 VAL B CA 1
ATOM 3078 C C . VAL B 1 33 ? 31.641 2.682 15.039 1 38.41 33 VAL B C 1
ATOM 3080 O O . VAL B 1 33 ? 32.844 2.916 14.945 1 38.41 33 VAL B O 1
ATOM 3083 N N . THR B 1 34 ? 31.141 3.398 15.953 1 36.28 34 THR B N 1
ATOM 3084 C CA . THR B 1 34 ? 31.859 3.471 17.219 1 36.28 34 THR B CA 1
ATOM 3085 C C . THR B 1 34 ? 31.516 2.281 18.109 1 36.28 34 THR B C 1
ATOM 3087 O O . THR B 1 34 ? 30.641 1.486 17.781 1 36.28 34 THR B O 1
ATOM 3090 N N . VAL B 1 35 ? 32.375 2.018 19.297 1 36.22 35 VAL B N 1
ATOM 3091 C CA . VAL B 1 35 ? 32.188 0.955 20.281 1 36.22 35 VAL B CA 1
ATOM 3092 C C . VAL B 1 35 ? 30.75 0.901 20.734 1 36.22 35 VAL B C 1
ATOM 3094 O O . VAL B 1 35 ? 30.25 -0.154 21.141 1 36.22 35 VAL B O 1
ATOM 3097 N N . ALA B 1 36 ? 30.391 1.969 20.938 1 34.16 36 ALA B N 1
ATOM 3098 C CA . ALA B 1 36 ? 29.031 2.078 21.453 1 34.16 36 ALA B CA 1
ATOM 3099 C C . ALA B 1 36 ? 28 1.811 20.375 1 34.16 36 ALA B C 1
ATOM 3101 O O . ALA B 1 36 ? 26.797 1.784 20.641 1 34.16 36 ALA B O 1
ATOM 3102 N N . THR B 1 37 ? 28.594 1.816 19.234 1 34.19 37 THR B N 1
ATOM 3103 C CA . THR B 1 37 ? 27.719 1.466 18.125 1 34.19 37 THR B CA 1
ATOM 3104 C C . THR B 1 37 ? 27.297 -0.001 18.203 1 34.19 37 THR B C 1
ATOM 3106 O O . THR B 1 37 ? 28.156 -0.893 18.188 1 34.19 37 THR B O 1
ATOM 3109 N N . ASP B 1 38 ? 26.469 -0.346 19.172 1 35.78 38 ASP B N 1
ATOM 3110 C CA . ASP B 1 38 ? 26.016 -1.735 19.094 1 35.78 38 ASP B CA 1
ATOM 3111 C C . ASP B 1 38 ? 26.078 -2.246 17.656 1 35.78 38 ASP B C 1
ATOM 3113 O O . ASP B 1 38 ? 25.438 -1.687 16.766 1 35.78 38 ASP B O 1
ATOM 3117 N N . PRO B 1 39 ? 27.25 -2.916 17.453 1 34.06 39 PRO B N 1
ATOM 3118 C CA . PRO B 1 39 ? 27.484 -3.49 16.125 1 34.06 39 PRO B CA 1
ATOM 3119 C C . PRO B 1 39 ? 26.281 -4.297 15.617 1 34.06 39 PRO B C 1
ATOM 3121 O O . PRO B 1 39 ? 26.25 -4.684 14.453 1 34.06 39 PRO B O 1
ATOM 3124 N N . ARG B 1 40 ? 25.766 -4.988 16.688 1 34.09 40 ARG B N 1
ATOM 3125 C CA . ARG B 1 40 ? 24.641 -5.793 16.219 1 34.09 40 ARG B CA 1
ATOM 3126 C C . ARG B 1 40 ? 23.75 -4.98 15.289 1 34.09 40 ARG B C 1
ATOM 3128 O O . ARG B 1 40 ? 23.453 -3.814 15.562 1 34.09 40 ARG B O 1
ATOM 3135 N N . PRO B 1 41 ? 23.875 -5.184 14.164 1 33.59 41 PRO B N 1
ATOM 3136 C CA . PRO B 1 41 ? 22.891 -4.453 13.352 1 33.59 41 PRO B CA 1
ATOM 3137 C C . PRO B 1 41 ? 21.562 -4.23 14.078 1 33.59 41 PRO B C 1
ATOM 3139 O O . PRO B 1 41 ? 20.797 -5.176 14.281 1 33.59 41 PRO B O 1
ATOM 3142 N N . GLY B 1 42 ? 21.625 -4.082 15.328 1 36.94 42 GLY B N 1
ATOM 3143 C CA . GLY B 1 42 ? 20.297 -3.824 15.852 1 36.94 42 GLY B CA 1
ATOM 3144 C C . GLY B 1 42 ? 19.453 -2.943 14.945 1 36.94 42 GLY B C 1
ATOM 3145 O O . GLY B 1 42 ? 19.078 -1.834 15.32 1 36.94 42 GLY B O 1
ATOM 3146 N N . LYS B 1 43 ? 19.828 -2.854 13.672 1 42.12 43 LYS B N 1
ATOM 3147 C CA . LYS B 1 43 ? 19.453 -2.109 12.469 1 42.12 43 LYS B CA 1
ATOM 3148 C C . LYS B 1 43 ? 17.938 -1.888 12.414 1 42.12 43 LYS B C 1
ATOM 3150 O O . LYS B 1 43 ? 17.203 -2.729 11.891 1 42.12 43 LYS B O 1
ATOM 3155 N N . LEU B 1 44 ? 17.641 -1.505 13.656 1 48.88 44 LEU B N 1
ATOM 3156 C CA . LEU B 1 44 ? 16.266 -1.032 13.508 1 48.88 44 LEU B CA 1
ATOM 3157 C C . LEU B 1 44 ? 16.156 -0.051 12.344 1 48.88 44 LEU B C 1
ATOM 3159 O O . LEU B 1 44 ? 16.953 0.884 12.234 1 48.88 44 LEU B O 1
ATOM 3163 N N . GLY B 1 45 ? 15.656 -0.398 11.438 1 59.94 45 GLY B N 1
ATOM 3164 C CA . GLY B 1 45 ? 15.43 0.398 10.234 1 59.94 45 GLY B CA 1
ATOM 3165 C C . GLY B 1 45 ? 14.422 1.512 10.438 1 59.94 45 GLY B C 1
ATOM 3166 O O . GLY B 1 45 ? 13.875 1.671 11.531 1 59.94 45 GLY B O 1
ATOM 3167 N N . PRO B 1 46 ? 14.477 2.439 9.719 1 64.38 46 PRO B N 1
ATOM 3168 C CA . PRO B 1 46 ? 13.547 3.576 9.727 1 64.38 46 PRO B CA 1
ATOM 3169 C C . PRO B 1 46 ? 12.133 3.182 10.133 1 64.38 46 PRO B C 1
ATOM 3171 O O . PRO B 1 46 ? 11.453 3.934 10.836 1 64.38 46 PRO B O 1
ATOM 3174 N N . PHE B 1 47 ? 11.859 1.971 9.969 1 70.25 47 PHE B N 1
ATOM 3175 C CA . PHE B 1 47 ? 10.492 1.553 10.258 1 70.25 47 PHE B CA 1
ATOM 3176 C C . PHE B 1 47 ? 10.328 1.206 11.734 1 70.25 47 PHE B C 1
ATOM 3178 O O . PHE B 1 47 ? 9.25 1.385 12.305 1 70.25 47 PHE B O 1
ATOM 3185 N N . ASP B 1 48 ? 11.422 0.769 12.32 1 71.44 48 ASP B N 1
ATOM 3186 C CA . ASP B 1 48 ? 11.352 0.481 13.75 1 71.44 48 ASP B CA 1
ATOM 3187 C C . ASP B 1 48 ? 11.172 1.763 14.562 1 71.44 48 ASP B C 1
ATOM 3189 O O . ASP B 1 48 ? 10.414 1.791 15.531 1 71.44 48 ASP B O 1
ATOM 3193 N N . GLU B 1 49 ? 11.852 2.736 14.141 1 75.56 49 GLU B N 1
ATOM 3194 C CA . GLU B 1 49 ? 11.68 4.035 14.789 1 75.56 49 GLU B CA 1
ATOM 3195 C C . GLU B 1 49 ? 10.273 4.578 14.57 1 75.56 49 GLU B C 1
ATOM 3197 O O . GLU B 1 49 ? 9.648 5.094 15.5 1 75.56 49 GLU B O 1
ATOM 3202 N N . LEU B 1 50 ? 9.852 4.477 13.383 1 82.12 50 LEU B N 1
ATOM 3203 C CA . LEU B 1 50 ? 8.508 4.941 13.055 1 82.12 50 LEU B CA 1
ATOM 3204 C C . LEU B 1 50 ? 7.461 4.203 13.883 1 82.12 50 LEU B C 1
ATOM 3206 O O . LEU B 1 50 ? 6.492 4.809 14.352 1 82.12 50 LEU B O 1
ATOM 3210 N N . ALA B 1 51 ? 7.742 2.951 14.094 1 81.75 51 ALA B N 1
ATOM 3211 C CA . ALA B 1 51 ? 6.832 2.154 14.914 1 81.75 51 ALA B CA 1
ATOM 3212 C C . ALA B 1 51 ? 6.77 2.691 16.344 1 81.75 51 ALA B C 1
ATOM 3214 O O . ALA B 1 51 ? 5.695 2.754 16.938 1 81.75 51 ALA B O 1
ATOM 3215 N N . GLN B 1 52 ? 7.859 3.104 16.844 1 83.5 52 GLN B N 1
ATOM 3216 C CA . GLN B 1 52 ? 7.91 3.664 18.188 1 83.5 52 GLN B CA 1
ATOM 3217 C C . GLN B 1 52 ? 7.16 4.992 18.25 1 83.5 52 GLN B C 1
ATOM 3219 O O . GLN B 1 52 ? 6.445 5.258 19.219 1 83.5 52 GLN B O 1
ATOM 3224 N N . VAL B 1 53 ? 7.316 5.754 17.25 1 89.19 53 VAL B N 1
ATOM 3225 C CA . VAL B 1 53 ? 6.645 7.051 17.203 1 89.19 53 VAL B CA 1
ATOM 3226 C C . VAL B 1 53 ? 5.133 6.852 17.141 1 89.19 53 VAL B C 1
ATOM 3228 O O . VAL B 1 53 ? 4.379 7.539 17.828 1 89.19 53 VAL B O 1
ATOM 3231 N N . ILE B 1 54 ? 4.73 5.914 16.375 1 90.44 54 ILE B N 1
ATOM 3232 C CA . ILE B 1 54 ? 3.314 5.605 16.203 1 90.44 54 ILE B CA 1
ATOM 3233 C C . ILE B 1 54 ? 2.723 5.168 17.547 1 90.44 54 ILE B C 1
ATOM 3235 O O . ILE B 1 54 ? 1.662 5.652 17.953 1 90.44 54 ILE B O 1
ATOM 3239 N N . HIS B 1 55 ? 3.447 4.352 18.219 1 87.94 55 HIS B N 1
ATOM 3240 C CA . HIS B 1 55 ? 2.994 3.879 19.516 1 87.94 55 HIS B CA 1
ATOM 3241 C C . HIS B 1 55 ? 2.955 5.016 20.531 1 87.94 55 HIS B C 1
ATOM 3243 O O . HIS B 1 55 ? 1.992 5.145 21.297 1 87.94 55 HIS B O 1
ATOM 3249 N N . ALA B 1 56 ? 3.957 5.797 20.5 1 89.25 56 ALA B N 1
ATOM 3250 C CA . ALA B 1 56 ? 4.016 6.945 21.406 1 89.25 56 ALA B CA 1
ATOM 3251 C C . ALA B 1 56 ? 2.85 7.895 21.156 1 89.25 56 ALA B C 1
ATOM 3253 O O . ALA B 1 56 ? 2.295 8.469 22.094 1 89.25 56 ALA B O 1
ATOM 3254 N N . ALA B 1 57 ? 2.508 8.055 19.922 1 93.12 57 ALA B N 1
ATOM 3255 C CA . ALA B 1 57 ? 1.407 8.945 19.578 1 93.12 57 ALA B CA 1
ATOM 3256 C C . ALA B 1 57 ? 0.092 8.461 20.172 1 93.12 57 ALA B C 1
ATOM 3258 O O . ALA B 1 57 ? -0.628 9.234 20.812 1 93.12 57 ALA B O 1
ATOM 3259 N N . GLU B 1 58 ? -0.19 7.238 20.016 1 91.06 58 GLU B N 1
ATOM 3260 C CA . GLU B 1 58 ? -1.426 6.707 20.594 1 91.06 58 GLU B CA 1
ATOM 3261 C C . GLU B 1 58 ? -1.41 6.785 22.109 1 91.06 58 GLU B C 1
ATOM 3263 O O . GLU B 1 58 ? -2.4 7.18 22.734 1 91.06 58 GLU B O 1
ATOM 3268 N N . LEU B 1 59 ? -0.311 6.465 22.688 1 86.44 59 LEU B N 1
ATOM 3269 C CA . LEU B 1 59 ? -0.191 6.465 24.141 1 86.44 59 LEU B CA 1
ATOM 3270 C C . LEU B 1 59 ? -0.32 7.879 24.688 1 86.44 59 LEU B C 1
ATOM 3272 O O . LEU B 1 59 ? -0.819 8.07 25.797 1 86.44 59 LEU B O 1
ATOM 3276 N N . SER B 1 60 ? 0.129 8.82 23.906 1 90.88 60 SER B N 1
ATOM 3277 C CA . SER B 1 60 ? 0.117 10.211 24.344 1 90.88 60 SER B CA 1
ATOM 3278 C C . SER B 1 60 ? -1.278 10.82 24.219 1 90.88 60 SER B C 1
ATOM 3280 O O . SER B 1 60 ? -1.502 11.961 24.625 1 90.88 60 SER B O 1
ATOM 3282 N N . GLY B 1 61 ? -2.189 10.109 23.562 1 89.69 61 GLY B N 1
ATOM 3283 C CA . GLY B 1 61 ? -3.586 10.508 23.594 1 89.69 61 GLY B CA 1
ATOM 3284 C C . GLY B 1 61 ? -3.992 11.32 22.375 1 89.69 61 GLY B C 1
ATOM 3285 O O . GLY B 1 61 ? -5.039 11.977 22.375 1 89.69 61 GLY B O 1
ATOM 3286 N N . VAL B 1 62 ? -3.184 11.328 21.375 1 94.5 62 VAL B N 1
ATOM 3287 C CA . VAL B 1 62 ? -3.645 11.984 20.156 1 94.5 62 VAL B CA 1
ATOM 3288 C C . VAL B 1 62 ? -4.762 11.156 19.516 1 94.5 62 VAL B C 1
ATOM 3290 O O . VAL B 1 62 ? -4.828 9.938 19.703 1 94.5 62 VAL B O 1
ATOM 3293 N N . ASP B 1 63 ? -5.594 11.805 18.797 1 94.81 63 ASP B N 1
ATOM 3294 C CA . ASP B 1 63 ? -6.75 11.156 18.172 1 94.81 63 ASP B CA 1
ATOM 3295 C C . ASP B 1 63 ? -6.363 10.477 16.875 1 94.81 63 ASP B C 1
ATOM 3297 O O . ASP B 1 63 ? -7.051 9.555 16.422 1 94.81 63 ASP B O 1
ATOM 3301 N N . GLY B 1 64 ? -5.273 10.953 16.25 1 96.62 64 GLY B N 1
ATOM 3302 C CA . GLY B 1 64 ? -4.809 10.359 15.008 1 96.62 64 GLY B CA 1
ATOM 3303 C C . GLY B 1 64 ? -3.402 10.789 14.633 1 96.62 64 GLY B C 1
ATOM 3304 O O . GLY B 1 64 ? -2.809 11.641 15.297 1 96.62 64 GLY B O 1
ATOM 3305 N N . VAL B 1 65 ? -2.867 10.125 13.656 1 97.12 65 VAL B N 1
ATOM 3306 C CA . VAL B 1 65 ? -1.564 10.484 13.102 1 97.12 65 VAL B CA 1
ATOM 3307 C C . VAL B 1 65 ? -1.681 10.672 11.594 1 97.12 65 VAL B C 1
ATOM 3309 O O . VAL B 1 65 ? -2.596 10.141 10.961 1 97.12 65 VAL B O 1
ATOM 3312 N N . ILE B 1 66 ? -0.792 11.492 11.078 1 97.44 66 ILE B N 1
ATOM 3313 C CA . ILE B 1 66 ? -0.679 11.688 9.641 1 97.44 66 ILE B CA 1
ATOM 3314 C C . ILE B 1 66 ? 0.565 10.969 9.117 1 97.44 66 ILE B C 1
ATOM 3316 O O . ILE B 1 66 ? 1.668 11.18 9.633 1 97.44 66 ILE B O 1
ATOM 3320 N N . ALA B 1 67 ? 0.342 10.094 8.188 1 95.75 67 ALA B N 1
ATOM 3321 C CA . ALA B 1 67 ? 1.447 9.539 7.414 1 95.75 67 ALA B CA 1
ATOM 3322 C C . ALA B 1 67 ? 1.704 10.367 6.156 1 95.75 67 ALA B C 1
ATOM 3324 O O . ALA B 1 67 ? 1.059 10.164 5.129 1 95.75 67 ALA B O 1
ATOM 3325 N N . PRO B 1 68 ? 2.719 11.242 6.238 1 93.06 68 PRO B N 1
ATOM 3326 C CA . PRO B 1 68 ? 2.883 12.211 5.148 1 93.06 68 PRO B CA 1
ATOM 3327 C C . PRO B 1 68 ? 3.529 11.594 3.908 1 93.06 68 PRO B C 1
ATOM 3329 O O . PRO B 1 68 ? 4.277 10.617 4.016 1 93.06 68 PRO B O 1
ATOM 3332 N N . TYR B 1 69 ? 3.16 12.094 2.795 1 89.38 69 TYR B N 1
ATOM 3333 C CA . TYR B 1 69 ? 3.914 11.82 1.577 1 89.38 69 TYR B CA 1
ATOM 3334 C C . TYR B 1 69 ? 5.184 12.664 1.523 1 89.38 69 TYR B C 1
ATOM 3336 O O . TYR B 1 69 ? 5.121 13.891 1.484 1 89.38 69 TYR B O 1
ATOM 3344 N N . ASP B 1 70 ? 6.27 12.062 1.577 1 81.38 70 ASP B N 1
ATOM 3345 C CA . ASP B 1 70 ? 7.582 12.688 1.459 1 81.38 70 ASP B CA 1
ATOM 3346 C C . ASP B 1 70 ? 8.438 11.977 0.409 1 81.38 70 ASP B C 1
ATOM 3348 O O . ASP B 1 70 ? 8.75 10.789 0.555 1 81.38 70 ASP B O 1
ATOM 3352 N N . PRO B 1 71 ? 8.781 12.641 -0.664 1 78.31 71 PRO B N 1
ATOM 3353 C CA . PRO B 1 71 ? 9.57 12.008 -1.719 1 78.31 71 PRO B CA 1
ATOM 3354 C C . PRO B 1 71 ? 10.875 11.398 -1.194 1 78.31 71 PRO B C 1
ATOM 3356 O O . PRO B 1 71 ? 11.391 10.438 -1.779 1 78.31 71 PRO B O 1
ATOM 3359 N N . SER B 1 72 ? 11.344 11.898 -0.074 1 76.69 72 SER B N 1
ATOM 3360 C CA . SER B 1 72 ? 12.625 11.43 0.443 1 76.69 72 SER B CA 1
ATOM 3361 C C . SER B 1 72 ? 12.438 10.492 1.629 1 76.69 72 SER B C 1
ATOM 3363 O O . SER B 1 72 ? 13.414 10.016 2.213 1 76.69 72 SER B O 1
ATOM 3365 N N . GLY B 1 73 ? 11.234 10.305 1.952 1 80.38 73 GLY B N 1
ATOM 3366 C CA . GLY B 1 73 ? 10.945 9.477 3.111 1 80.38 73 GLY B CA 1
ATOM 3367 C C . GLY B 1 73 ? 10.281 8.164 2.752 1 80.38 73 GLY B C 1
ATOM 3368 O O . GLY B 1 73 ? 10.164 7.816 1.574 1 80.38 73 GLY B O 1
ATOM 3369 N N . GLU B 1 74 ? 9.906 7.402 3.748 1 85.19 74 GLU B N 1
ATOM 3370 C CA . GLU B 1 74 ? 9.172 6.152 3.553 1 85.19 74 GLU B CA 1
ATOM 3371 C C . GLU B 1 74 ? 7.828 6.398 2.877 1 85.19 74 GLU B C 1
ATOM 3373 O O . GLU B 1 74 ? 7.254 7.48 3.006 1 85.19 74 GLU B O 1
ATOM 3378 N N . GLU B 1 75 ? 7.434 5.414 2.188 1 89.31 75 GLU B N 1
ATOM 3379 C CA . GLU B 1 75 ? 6.184 5.547 1.443 1 89.31 75 GLU B CA 1
ATOM 3380 C C . GLU B 1 75 ? 4.98 5.562 2.383 1 89.31 75 GLU B C 1
ATOM 3382 O O . GLU B 1 75 ? 4.883 4.734 3.287 1 89.31 75 GLU B O 1
ATOM 3387 N N . SER B 1 76 ? 4.051 6.406 2.168 1 93.94 76 SER B N 1
ATOM 3388 C CA . SER B 1 76 ? 3.008 6.758 3.123 1 93.94 76 SER B CA 1
ATOM 3389 C C . SER B 1 76 ? 1.99 5.633 3.271 1 93.94 76 SER B C 1
ATOM 3391 O O . SER B 1 76 ? 1.474 5.395 4.363 1 93.94 76 SER B O 1
ATOM 3393 N N . TRP B 1 77 ? 1.588 4.934 2.203 1 94.69 77 TRP B N 1
ATOM 3394 C CA . TRP B 1 77 ? 0.624 3.844 2.309 1 94.69 77 TRP B CA 1
ATOM 3395 C C . TRP B 1 77 ? 1.173 2.713 3.17 1 94.69 77 TRP B C 1
ATOM 3397 O O . TRP B 1 77 ? 0.443 2.123 3.971 1 94.69 77 TRP B O 1
ATOM 3407 N N . VAL B 1 78 ? 2.426 2.436 2.975 1 92.19 78 VAL B N 1
ATOM 3408 C CA . VAL B 1 78 ? 3.061 1.391 3.771 1 92.19 78 VAL B CA 1
ATOM 3409 C C . VAL B 1 78 ? 3.109 1.817 5.238 1 92.19 78 VAL B C 1
ATOM 3411 O O . VAL B 1 78 ? 2.787 1.03 6.133 1 92.19 78 VAL B O 1
ATOM 3414 N N . VAL B 1 79 ? 3.434 3.061 5.469 1 91.5 79 VAL B N 1
ATOM 3415 C CA . VAL B 1 79 ? 3.508 3.598 6.824 1 91.5 79 VAL B CA 1
ATOM 3416 C C . VAL B 1 79 ? 2.123 3.572 7.469 1 91.5 79 VAL B C 1
ATOM 3418 O O . VAL B 1 79 ? 1.975 3.164 8.625 1 91.5 79 VAL B O 1
ATOM 3421 N N . ALA B 1 80 ? 1.177 3.975 6.711 1 95.12 80 ALA B N 1
ATOM 3422 C CA . ALA B 1 80 ? -0.188 4.012 7.23 1 95.12 80 ALA B CA 1
ATOM 3423 C C . ALA B 1 80 ? -0.685 2.611 7.57 1 95.12 80 ALA B C 1
ATOM 3425 O O . ALA B 1 80 ? -1.309 2.402 8.609 1 95.12 80 ALA B O 1
ATOM 3426 N N . ALA B 1 81 ? -0.45 1.69 6.691 1 92.88 81 ALA B N 1
ATOM 3427 C CA . ALA B 1 81 ? -0.861 0.313 6.949 1 92.88 81 ALA B CA 1
ATOM 3428 C C . ALA B 1 81 ? -0.216 -0.223 8.227 1 92.88 81 ALA B C 1
ATOM 3430 O O . ALA B 1 81 ? -0.879 -0.868 9.039 1 92.88 81 ALA B O 1
ATOM 3431 N N . ALA B 1 82 ? 1.025 0.083 8.391 1 87.5 82 ALA B N 1
ATOM 3432 C CA . ALA B 1 82 ? 1.734 -0.341 9.602 1 87.5 82 ALA B CA 1
ATOM 3433 C C . ALA B 1 82 ? 1.144 0.316 10.844 1 87.5 82 ALA B C 1
ATOM 3435 O O . ALA B 1 82 ? 0.945 -0.343 11.867 1 87.5 82 ALA B O 1
ATOM 3436 N N . ALA B 1 83 ? 0.872 1.573 10.711 1 92.06 83 ALA B N 1
ATOM 3437 C CA . ALA B 1 83 ? 0.311 2.316 11.844 1 92.06 83 ALA B CA 1
ATOM 3438 C C . ALA B 1 83 ? -1.053 1.761 12.242 1 92.06 83 ALA B C 1
ATOM 3440 O O . ALA B 1 83 ? -1.334 1.58 13.43 1 92.06 83 ALA B O 1
ATOM 3441 N N . LEU B 1 84 ? -1.849 1.453 11.281 1 91.88 84 LEU B N 1
ATOM 3442 C CA . LEU B 1 84 ? -3.188 0.932 11.531 1 91.88 84 LEU B CA 1
ATOM 3443 C C . LEU B 1 84 ? -3.119 -0.443 12.188 1 91.88 84 LEU B C 1
ATOM 3445 O O . LEU B 1 84 ? -3.947 -0.768 13.047 1 91.88 84 LEU B O 1
ATOM 3449 N N . ARG B 1 85 ? -2.197 -1.191 11.789 1 85.25 85 ARG B N 1
ATOM 3450 C CA . ARG B 1 85 ? -2.059 -2.535 12.344 1 85.25 85 ARG B CA 1
ATOM 3451 C C . ARG B 1 85 ? -1.505 -2.492 13.758 1 85.25 85 ARG B C 1
ATOM 3453 O O . ARG B 1 85 ? -1.821 -3.355 14.586 1 85.25 85 ARG B O 1
ATOM 3460 N N . GLN B 1 86 ? -0.747 -1.48 14.094 1 84.75 86 GLN B N 1
ATOM 3461 C CA . GLN B 1 86 ? -0.017 -1.43 15.352 1 84.75 86 GLN B CA 1
ATOM 3462 C C . GLN B 1 86 ? -0.824 -0.704 16.422 1 84.75 86 GLN B C 1
ATOM 3464 O O . GLN B 1 86 ? -0.485 -0.762 17.609 1 84.75 86 GLN B O 1
ATOM 3469 N N . THR B 1 87 ? -1.847 -0.015 15.969 1 88.56 87 THR B N 1
ATOM 3470 C CA . THR B 1 87 ? -2.619 0.78 16.922 1 88.56 87 THR B CA 1
ATOM 3471 C C . THR B 1 87 ? -4.043 0.249 17.031 1 88.56 87 THR B C 1
ATOM 3473 O O . THR B 1 87 ? -4.488 -0.544 16.203 1 88.56 87 THR B O 1
ATOM 3476 N N . ARG B 1 88 ? -4.707 0.739 18.078 1 87.38 88 ARG B N 1
ATOM 3477 C CA . ARG B 1 88 ? -6.047 0.224 18.344 1 87.38 88 ARG B CA 1
ATOM 3478 C C . ARG B 1 88 ? -7.09 1.332 18.234 1 87.38 88 ARG B C 1
ATOM 3480 O O . ARG B 1 88 ? -8.266 1.063 17.969 1 87.38 88 ARG B O 1
ATOM 3487 N N . HIS B 1 89 ? -6.633 2.572 18.469 1 89.19 89 HIS B N 1
ATOM 3488 C CA . HIS B 1 89 ? -7.641 3.617 18.594 1 89.19 89 HIS B CA 1
ATOM 3489 C C . HIS B 1 89 ? -7.348 4.789 17.656 1 89.19 89 HIS B C 1
ATOM 3491 O O . HIS B 1 89 ? -8.273 5.414 17.141 1 89.19 89 HIS B O 1
ATOM 3497 N N . ALA B 1 90 ? -6.094 5.07 17.469 1 94 90 ALA B N 1
ATOM 3498 C CA . ALA B 1 90 ? -5.723 6.258 16.703 1 94 90 ALA B CA 1
ATOM 3499 C C . ALA B 1 90 ? -6.125 6.117 15.242 1 94 90 ALA B C 1
ATOM 3501 O O . ALA B 1 90 ? -5.961 5.051 14.641 1 94 90 ALA B O 1
ATOM 3502 N N . ARG B 1 91 ? -6.699 7.102 14.719 1 96.75 91 ARG B N 1
ATOM 3503 C CA . ARG B 1 91 ? -6.922 7.176 13.281 1 96.75 91 ARG B CA 1
ATOM 3504 C C . ARG B 1 91 ? -5.621 7.457 12.539 1 96.75 91 ARG B C 1
ATOM 3506 O O . ARG B 1 91 ? -4.664 7.965 13.125 1 96.75 91 ARG B O 1
ATOM 3513 N N . VAL B 1 92 ? -5.594 7.051 11.305 1 97.38 92 VAL B N 1
ATOM 3514 C CA . VAL B 1 92 ? -4.395 7.266 10.492 1 97.38 92 VAL B CA 1
ATOM 3515 C C . VAL B 1 92 ? -4.777 7.906 9.164 1 97.38 92 VAL B C 1
ATOM 3517 O O . VAL B 1 92 ? -5.504 7.309 8.367 1 97.38 92 VAL B O 1
ATOM 3520 N N . ALA B 1 93 ? -4.324 9.109 8.922 1 98.25 93 ALA B N 1
ATOM 3521 C CA . ALA B 1 93 ? -4.512 9.781 7.641 1 98.25 93 ALA B CA 1
ATOM 3522 C C . ALA B 1 93 ? -3.318 9.547 6.719 1 98.25 93 ALA B C 1
ATOM 3524 O O . ALA B 1 93 ? -2.213 10.016 6.988 1 98.25 93 ALA B O 1
ATOM 3525 N N . VAL B 1 94 ? -3.541 8.836 5.66 1 97.69 94 VAL B N 1
ATOM 3526 C CA . VAL B 1 94 ? -2.488 8.586 4.68 1 97.69 94 VAL B CA 1
ATOM 3527 C C . VAL B 1 94 ? -2.467 9.703 3.646 1 97.69 94 VAL B C 1
ATOM 3529 O O . VAL B 1 94 ? -3.488 10 3.023 1 97.69 94 VAL B O 1
ATOM 3532 N N . GLU B 1 95 ? -1.329 10.344 3.527 1 97 95 GLU B N 1
ATOM 3533 C CA . GLU B 1 95 ? -1.187 11.383 2.512 1 97 95 GLU B CA 1
ATOM 3534 C C . GLU B 1 95 ? -0.684 10.805 1.193 1 97 95 GLU B C 1
ATOM 3536 O O . GLU B 1 95 ? 0.281 10.039 1.175 1 97 95 GLU B O 1
ATOM 3541 N N . PHE B 1 96 ? -1.341 11.164 0.061 1 94.25 96 PHE B N 1
ATOM 3542 C CA . PHE B 1 96 ? -0.909 10.688 -1.247 1 94.25 96 PHE B CA 1
ATOM 3543 C C . PHE B 1 96 ? -1.4 11.609 -2.352 1 94.25 96 PHE B C 1
ATOM 3545 O O . PHE B 1 96 ? -2.33 12.391 -2.145 1 94.25 96 PHE B O 1
ATOM 3552 N N . HIS B 1 97 ? -0.702 11.547 -3.49 1 92.06 97 HIS B N 1
ATOM 3553 C CA . HIS B 1 97 ? -1.082 12.297 -4.684 1 92.06 97 HIS B CA 1
ATOM 3554 C C . HIS B 1 97 ? -2.041 11.492 -5.555 1 92.06 97 HIS B C 1
ATOM 3556 O O . HIS B 1 97 ? -1.887 10.273 -5.699 1 92.06 97 HIS B O 1
ATOM 3562 N N . PRO B 1 98 ? -2.959 12.188 -6.207 1 91.12 98 PRO B N 1
ATOM 3563 C CA . PRO B 1 98 ? -3.85 11.461 -7.121 1 91.12 98 PRO B CA 1
ATOM 3564 C C . PRO B 1 98 ? -3.092 10.719 -8.219 1 91.12 98 PRO B C 1
ATOM 3566 O O . PRO B 1 98 ? -3.607 9.75 -8.781 1 91.12 98 PRO B O 1
ATOM 3569 N N . ALA B 1 99 ? -1.882 11.164 -8.508 1 84.38 99 ALA B N 1
ATOM 3570 C CA . ALA B 1 99 ? -1.093 10.531 -9.562 1 84.38 99 ALA B CA 1
ATOM 3571 C C . ALA B 1 99 ? -0.53 9.188 -9.102 1 84.38 99 ALA B C 1
ATOM 3573 O O . ALA B 1 99 ? 0.034 8.438 -9.898 1 84.38 99 ALA B O 1
ATOM 3574 N N . PHE B 1 100 ? -0.605 8.898 -7.898 1 80.19 100 PHE B N 1
ATOM 3575 C CA . PHE B 1 100 ? -0.148 7.641 -7.324 1 80.19 100 PHE B CA 1
ATOM 3576 C C . PHE B 1 100 ? -0.755 6.457 -8.062 1 80.19 100 PHE B C 1
ATOM 3578 O O . PHE B 1 100 ? -0.066 5.473 -8.344 1 80.19 100 PHE B O 1
ATOM 3585 N N . GLY B 1 101 ? -2.041 6.547 -8.352 1 84.69 101 GLY B N 1
ATOM 3586 C CA . GLY B 1 101 ? -2.834 5.496 -8.969 1 84.69 101 GLY B CA 1
ATOM 3587 C C . GLY B 1 101 ? -4.219 5.957 -9.391 1 84.69 101 GLY B C 1
ATOM 3588 O O . GLY B 1 101 ? -4.492 7.156 -9.43 1 84.69 101 GLY B O 1
ATOM 3589 N N . THR B 1 102 ? -5.004 4.938 -9.742 1 89.94 102 THR B N 1
ATOM 3590 C CA . THR B 1 102 ? -6.387 5.27 -10.078 1 89.94 102 THR B CA 1
ATOM 3591 C C . THR B 1 102 ? -7.234 5.387 -8.812 1 89.94 102 THR B C 1
ATOM 3593 O O . THR B 1 102 ? -6.918 4.777 -7.789 1 89.94 102 THR B O 1
ATOM 3596 N N . PRO B 1 103 ? -8.281 6.191 -8.875 1 94.38 103 PRO B N 1
ATOM 3597 C CA . PRO B 1 103 ? -9.164 6.293 -7.715 1 94.38 103 PRO B CA 1
ATOM 3598 C C . PRO B 1 103 ? -9.773 4.949 -7.312 1 94.38 103 PRO B C 1
ATOM 3600 O O . PRO B 1 103 ? -10.039 4.715 -6.133 1 94.38 103 PRO B O 1
ATOM 3603 N N . VAL B 1 104 ? -9.945 4.055 -8.266 1 91.19 104 VAL B N 1
ATOM 3604 C CA . VAL B 1 104 ? -10.531 2.748 -7.984 1 91.19 104 VAL B CA 1
ATOM 3605 C C . VAL B 1 104 ? -9.547 1.907 -7.168 1 91.19 104 VAL B C 1
ATOM 3607 O O . VAL B 1 104 ? -9.945 1.243 -6.207 1 91.19 104 VAL B O 1
ATOM 3610 N N . TYR B 1 105 ? -8.297 1.99 -7.531 1 90.38 105 TYR B N 1
ATOM 3611 C CA . TYR B 1 105 ? -7.285 1.249 -6.785 1 90.38 105 TYR B CA 1
ATOM 3612 C C . TYR B 1 105 ? -7.094 1.838 -5.395 1 90.38 105 TYR B C 1
ATOM 3614 O O . TYR B 1 105 ? -6.898 1.102 -4.426 1 90.38 105 TYR B O 1
ATOM 3622 N N . ALA B 1 106 ? -7.105 3.145 -5.297 1 93.62 106 ALA B N 1
ATOM 3623 C CA . ALA B 1 106 ? -7.043 3.77 -3.979 1 93.62 106 ALA B CA 1
ATOM 3624 C C . ALA B 1 106 ? -8.195 3.307 -3.096 1 93.62 106 ALA B C 1
ATOM 3626 O O . ALA B 1 106 ? -8.008 3.051 -1.903 1 93.62 106 ALA B O 1
ATOM 3627 N N . ALA B 1 107 ? -9.352 3.221 -3.688 1 92.44 107 ALA B N 1
ATOM 3628 C CA . ALA B 1 107 ? -10.523 2.734 -2.957 1 92.44 107 ALA B CA 1
ATOM 3629 C C . ALA B 1 107 ? -10.32 1.294 -2.494 1 92.44 107 ALA B C 1
ATOM 3631 O O . ALA B 1 107 ? -10.664 0.944 -1.364 1 92.44 107 ALA B O 1
ATOM 3632 N N . LYS B 1 108 ? -9.742 0.52 -3.316 1 89.56 108 LYS B N 1
ATOM 3633 C CA . LYS B 1 108 ? -9.531 -0.88 -2.959 1 89.56 108 LYS B CA 1
ATOM 3634 C C . LYS B 1 108 ? -8.555 -1.011 -1.797 1 89.56 108 LYS B C 1
ATOM 3636 O O . LYS B 1 108 ? -8.812 -1.742 -0.839 1 89.56 108 LYS B O 1
ATOM 3641 N N . MET B 1 109 ? -7.449 -0.355 -1.912 1 92.19 109 MET B N 1
ATOM 3642 C CA . MET B 1 109 ? -6.488 -0.346 -0.813 1 92.19 109 MET B CA 1
ATOM 3643 C C . MET B 1 109 ? -7.148 0.104 0.485 1 92.19 109 MET B C 1
ATOM 3645 O O . MET B 1 109 ? -6.926 -0.493 1.539 1 92.19 109 MET B O 1
ATOM 3649 N N . SER B 1 110 ? -7.984 1.049 0.337 1 93.75 110 SER B N 1
ATOM 3650 C CA . SER B 1 110 ? -8.648 1.63 1.499 1 93.75 110 SER B CA 1
ATOM 3651 C C . SER B 1 110 ? -9.656 0.655 2.107 1 93.75 110 SER B C 1
ATOM 3653 O O . SER B 1 110 ? -9.805 0.592 3.328 1 93.75 110 SER B O 1
ATOM 3655 N N . ALA B 1 111 ? -10.32 -0.037 1.274 1 88.25 111 ALA B N 1
ATOM 3656 C CA . ALA B 1 111 ? -11.281 -1.017 1.78 1 88.25 111 ALA B CA 1
ATOM 3657 C C . ALA B 1 111 ? -10.586 -2.051 2.666 1 88.25 111 ALA B C 1
ATOM 3659 O O . ALA B 1 111 ? -11.078 -2.373 3.752 1 88.25 111 ALA B O 1
ATOM 3660 N N . THR B 1 112 ? -9.492 -2.539 2.191 1 88.25 112 THR B N 1
ATOM 3661 C CA . THR B 1 112 ? -8.719 -3.506 2.969 1 88.25 112 THR B CA 1
ATOM 3662 C C . THR B 1 112 ? -8.25 -2.889 4.281 1 88.25 112 THR B C 1
ATOM 3664 O O . THR B 1 112 ? -8.359 -3.51 5.344 1 88.25 112 THR B O 1
ATOM 3667 N N . LEU B 1 113 ? -7.805 -1.683 4.27 1 92.19 113 LEU B N 1
ATOM 3668 C CA . LEU B 1 113 ? -7.27 -1.038 5.461 1 92.19 113 LEU B CA 1
ATOM 3669 C C . LEU B 1 113 ? -8.391 -0.65 6.418 1 92.19 113 LEU B C 1
ATOM 3671 O O . LEU B 1 113 ? -8.211 -0.683 7.641 1 92.19 113 LEU B O 1
ATOM 3675 N N . GLN B 1 114 ? -9.57 -0.263 5.891 1 89.88 114 GLN B N 1
ATOM 3676 C CA . GLN B 1 114 ? -10.734 0 6.73 1 89.88 114 GLN B CA 1
ATOM 3677 C C . GLN B 1 114 ? -11.172 -1.26 7.469 1 89.88 114 GLN B C 1
ATOM 3679 O O . GLN B 1 114 ? -11.477 -1.212 8.664 1 89.88 114 GLN B O 1
ATOM 3684 N N . ARG B 1 115 ? -11.148 -2.283 6.777 1 83.19 115 ARG B N 1
ATOM 3685 C CA . ARG B 1 115 ? -11.531 -3.551 7.395 1 83.19 115 ARG B CA 1
ATOM 3686 C C . ARG B 1 115 ? -10.516 -3.963 8.461 1 83.19 115 ARG B C 1
ATOM 3688 O O . ARG B 1 115 ? -10.898 -4.395 9.555 1 83.19 115 ARG B O 1
ATOM 3695 N N . LEU B 1 116 ? -9.352 -3.785 8.133 1 82.06 116 LEU B N 1
ATOM 3696 C CA . LEU B 1 116 ? -8.258 -4.164 9.023 1 82.06 116 LEU B CA 1
ATOM 3697 C C . LEU B 1 116 ? -8.273 -3.316 10.297 1 82.06 116 LEU B C 1
ATOM 3699 O O . LEU B 1 116 ? -7.934 -3.805 11.375 1 82.06 116 LEU B O 1
ATOM 3703 N N . SER B 1 117 ? -8.719 -2.1 10.203 1 87.12 117 SER B N 1
ATOM 3704 C CA . SER B 1 117 ? -8.547 -1.149 11.297 1 87.12 117 SER B CA 1
ATOM 3705 C C . SER B 1 117 ? -9.883 -0.836 11.977 1 87.12 117 SER B C 1
ATOM 3707 O O . SER B 1 117 ? -9.922 -0.099 12.961 1 87.12 117 SER B O 1
ATOM 3709 N N . GLY B 1 118 ? -10.945 -1.368 11.414 1 84.38 118 GLY B N 1
ATOM 3710 C CA . GLY B 1 118 ? -12.258 -1.014 11.938 1 84.38 118 GLY B CA 1
ATOM 3711 C C . GLY B 1 118 ? -12.664 0.407 11.594 1 84.38 118 GLY B C 1
ATOM 3712 O O . GLY B 1 118 ? -13.297 1.088 12.414 1 84.38 118 GLY B O 1
ATOM 3713 N N . GLY B 1 119 ? -12.172 0.891 10.461 1 90 119 GLY B N 1
ATOM 3714 C CA . GLY B 1 119 ? -12.648 2.164 9.953 1 90 119 GLY B CA 1
ATOM 3715 C C . GLY B 1 119 ? -11.805 3.344 10.391 1 90 119 GLY B C 1
ATOM 3716 O O . GLY B 1 119 ? -12.281 4.477 10.438 1 90 119 GLY B O 1
ATOM 3717 N N . ARG B 1 120 ? -10.547 3.143 10.711 1 94.19 120 ARG B N 1
ATOM 3718 C CA . ARG B 1 120 ? -9.727 4.207 11.273 1 94.19 120 ARG B CA 1
ATOM 3719 C C . ARG B 1 120 ? -8.867 4.863 10.203 1 94.19 120 ARG B C 1
ATOM 3721 O O . ARG B 1 120 ? -8.141 5.82 10.477 1 94.19 120 ARG B O 1
ATOM 3728 N N . LEU B 1 121 ? -8.992 4.375 8.953 1 96.75 121 LEU B N 1
ATOM 3729 C CA . LEU B 1 121 ? -8.234 4.996 7.875 1 96.75 121 LEU B CA 1
ATOM 3730 C C . LEU B 1 121 ? -8.867 6.312 7.449 1 96.75 121 LEU B C 1
ATOM 3732 O O . LEU B 1 121 ? -10.094 6.406 7.316 1 96.75 121 LEU B O 1
ATOM 3736 N N . GLU B 1 122 ? -8.047 7.297 7.25 1 98.06 122 GLU B N 1
ATOM 3737 C CA . GLU B 1 122 ? -8.43 8.562 6.637 1 98.06 122 GLU B CA 1
ATOM 3738 C C . GLU B 1 122 ? -7.523 8.906 5.457 1 98.06 122 GLU B C 1
ATOM 3740 O O . GLU B 1 122 ? -6.461 8.297 5.293 1 98.06 122 GLU B O 1
ATOM 3745 N N . TRP B 1 123 ? -8.016 9.727 4.551 1 98.38 123 TRP B N 1
ATOM 3746 C CA . TRP B 1 123 ? -7.234 10.211 3.418 1 98.38 123 TRP B CA 1
ATOM 3747 C C . TRP B 1 123 ? -6.781 11.648 3.646 1 98.38 123 TRP B C 1
ATOM 3749 O O . TRP B 1 123 ? -7.547 12.477 4.152 1 98.38 123 TRP B O 1
ATOM 3759 N N . ARG B 1 124 ? -5.59 11.961 3.365 1 98.19 124 ARG B N 1
ATOM 3760 C CA . ARG B 1 124 ? -5.164 13.328 3.08 1 98.19 124 ARG B CA 1
ATOM 3761 C C . ARG B 1 124 ? -4.637 13.453 1.654 1 98.19 124 ARG B C 1
ATOM 3763 O O . ARG B 1 124 ? -3.506 13.055 1.369 1 98.19 124 ARG B O 1
ATOM 3770 N N . LEU B 1 125 ? -5.496 13.977 0.829 1 97.19 125 LEU B N 1
ATOM 3771 C CA . LEU B 1 125 ? -5.129 14.078 -0.579 1 97.19 125 LEU B CA 1
ATOM 3772 C C . LEU B 1 125 ? -4.234 15.289 -0.823 1 97.19 125 LEU B C 1
ATOM 3774 O O . LEU B 1 125 ? -4.637 16.422 -0.561 1 97.19 125 LEU B O 1
ATOM 3778 N N . LYS B 1 126 ? -3.098 15.055 -1.261 1 93.94 126 LYS B N 1
ATOM 3779 C CA . LYS B 1 126 ? -2.143 16.125 -1.572 1 93.94 126 LYS B CA 1
ATOM 3780 C C . LYS B 1 126 ? -2.301 16.594 -3.016 1 93.94 126 LYS B C 1
ATOM 3782 O O . LYS B 1 126 ? -1.997 15.852 -3.953 1 93.94 126 LYS B O 1
ATOM 3787 N N . VAL B 1 127 ? -2.955 17.844 -3.316 1 89.81 127 VAL B N 1
ATOM 3788 C CA . VAL B 1 127 ? -3.172 18.359 -4.664 1 89.81 127 VAL B CA 1
ATOM 3789 C C . VAL B 1 127 ? -1.98 19.219 -5.086 1 89.81 127 VAL B C 1
ATOM 3791 O O . VAL B 1 127 ? -1.702 19.359 -6.281 1 89.81 127 VAL B O 1
ATOM 3794 N N . GLY B 1 128 ? -0.802 19.453 -4.094 1 64.5 128 GLY B N 1
ATOM 3795 C CA . GLY B 1 128 ? 0.263 20.406 -4.383 1 64.5 128 GLY B CA 1
ATOM 3796 C C . GLY B 1 128 ? 1.325 19.844 -5.309 1 64.5 128 GLY B C 1
ATOM 3797 O O . GLY B 1 128 ? 1.983 20.594 -6.031 1 64.5 128 GLY B O 1
ATOM 3798 N N . THR B 1 129 ? 2.053 19.656 -6.465 1 62 129 THR B N 1
ATOM 3799 C CA . THR B 1 129 ? 3.375 19.047 -6.434 1 62 129 THR B CA 1
ATOM 3800 C C . THR B 1 129 ? 4.414 19.969 -7.066 1 62 129 THR B C 1
ATOM 3802 O O . THR B 1 129 ? 5.406 19.5 -7.633 1 62 129 THR B O 1
ATOM 3805 N N . ASP B 1 130 ? 4.871 20.656 -7.035 1 77.44 130 ASP B N 1
ATOM 3806 C CA . ASP B 1 130 ? 5.996 21.156 -7.816 1 77.44 130 ASP B CA 1
ATOM 3807 C C . ASP B 1 130 ? 6.078 20.469 -9.172 1 77.44 130 ASP B C 1
ATOM 3809 O O . ASP B 1 130 ? 6.27 19.25 -9.25 1 77.44 130 ASP B O 1
ATOM 3813 N N . PRO B 1 131 ? 5.703 21.312 -10.352 1 83.19 131 PRO B N 1
ATOM 3814 C CA . PRO B 1 131 ? 5.672 20.672 -11.672 1 83.19 131 PRO B CA 1
ATOM 3815 C C . PRO B 1 131 ? 6.879 19.766 -11.914 1 83.19 131 PRO B C 1
ATOM 3817 O O . PRO B 1 131 ? 6.75 18.719 -12.555 1 83.19 131 PRO B O 1
ATOM 3820 N N . ALA B 1 132 ? 7.988 20.25 -11.461 1 83.25 132 ALA B N 1
ATOM 3821 C CA . ALA B 1 132 ? 9.18 19.422 -11.648 1 83.25 132 ALA B CA 1
ATOM 3822 C C . ALA B 1 132 ? 9.078 18.125 -10.859 1 83.25 132 ALA B C 1
ATOM 3824 O O . ALA B 1 132 ? 9.445 17.047 -11.359 1 83.25 132 ALA B O 1
ATOM 3825 N N . ASP B 1 133 ? 8.57 18.234 -9.719 1 81.94 133 ASP B N 1
ATOM 3826 C CA . ASP B 1 133 ? 8.352 17.047 -8.891 1 81.94 133 ASP B CA 1
ATOM 3827 C C . ASP B 1 133 ? 7.336 16.109 -9.531 1 81.94 133 ASP B C 1
ATOM 3829 O O . ASP B 1 133 ? 7.52 14.891 -9.531 1 81.94 133 ASP B O 1
ATOM 3833 N N . ALA B 1 134 ? 6.348 16.688 -10.094 1 85.25 134 ALA B N 1
ATOM 3834 C CA . ALA B 1 134 ? 5.305 15.883 -10.742 1 85.25 134 ALA B CA 1
ATOM 3835 C C . ALA B 1 134 ? 5.863 15.141 -11.953 1 85.25 134 ALA B C 1
ATOM 3837 O O . ALA B 1 134 ? 5.609 13.945 -12.125 1 85.25 134 ALA B O 1
ATOM 3838 N N . ARG B 1 135 ? 6.656 15.773 -12.672 1 86.38 135 ARG B N 1
ATOM 3839 C CA . ARG B 1 135 ? 7.219 15.172 -13.875 1 86.38 135 ARG B CA 1
ATOM 3840 C C . ARG B 1 135 ? 8.164 14.023 -13.523 1 86.38 135 ARG B C 1
ATOM 3842 O O . ARG B 1 135 ? 8.234 13.023 -14.242 1 86.38 135 ARG B O 1
ATOM 3849 N N . ALA B 1 136 ? 8.828 14.219 -12.438 1 86.44 136 ALA B N 1
ATOM 3850 C CA . ALA B 1 136 ? 9.773 13.203 -11.984 1 86.44 136 ALA B CA 1
ATOM 3851 C C . ALA B 1 136 ? 9.039 11.922 -11.586 1 86.44 136 ALA B C 1
ATOM 3853 O O . ALA B 1 136 ? 9.641 10.844 -11.555 1 86.44 136 ALA B O 1
ATOM 3854 N N . ARG B 1 137 ? 7.75 12.078 -11.375 1 86.25 137 ARG B N 1
ATOM 3855 C CA . ARG B 1 137 ? 6.934 10.922 -11 1 86.25 137 ARG B CA 1
ATOM 3856 C C . ARG B 1 137 ? 6.094 10.445 -12.18 1 86.25 137 ARG B C 1
ATOM 3858 O O . ARG B 1 137 ? 5.27 9.539 -12.039 1 86.25 137 ARG B O 1
ATOM 3865 N N . GLY B 1 138 ? 6.227 11.102 -13.273 1 86.44 138 GLY B N 1
ATOM 3866 C CA . GLY B 1 138 ? 5.492 10.742 -14.469 1 86.44 138 GLY B CA 1
ATOM 3867 C C . GLY B 1 138 ? 4.141 11.422 -14.57 1 86.44 138 GLY B C 1
ATOM 3868 O O . GLY B 1 138 ? 3.24 10.922 -15.25 1 86.44 138 GLY B O 1
ATOM 3869 N N . ASP B 1 139 ? 3.967 12.445 -13.836 1 88.06 139 ASP B N 1
ATOM 3870 C CA . ASP B 1 139 ? 2.717 13.203 -13.836 1 88.06 139 ASP B CA 1
ATOM 3871 C C . ASP B 1 139 ? 2.855 14.492 -14.641 1 88.06 139 ASP B C 1
ATOM 3873 O O . ASP B 1 139 ? 3.666 15.352 -14.305 1 88.06 139 ASP B O 1
ATOM 3877 N N . ARG B 1 140 ? 2.002 14.672 -15.602 1 86.12 140 ARG B N 1
ATOM 3878 C CA . ARG B 1 140 ? 2.113 15.828 -16.484 1 86.12 140 ARG B CA 1
ATOM 3879 C C . ARG B 1 140 ? 1.012 16.844 -16.203 1 86.12 140 ARG B C 1
ATOM 3881 O O . ARG B 1 140 ? 0.928 17.875 -16.875 1 86.12 140 ARG B O 1
ATOM 3888 N N . VAL B 1 141 ? 0.16 16.516 -15.289 1 88.94 141 VAL B N 1
ATOM 3889 C CA . VAL B 1 141 ? -0.941 17.422 -14.977 1 88.94 141 VAL B CA 1
ATOM 3890 C C . VAL B 1 141 ? -0.425 18.594 -14.148 1 88.94 141 VAL B C 1
ATOM 3892 O O . VAL B 1 141 ? 0.198 18.406 -13.102 1 88.94 141 VAL B O 1
ATOM 3895 N N . THR B 1 142 ? -0.64 19.812 -14.633 1 84.31 142 THR B N 1
ATOM 3896 C CA . THR B 1 142 ? -0.105 21 -13.961 1 84.31 142 THR B CA 1
ATOM 3897 C C . THR B 1 142 ? -1.189 22.062 -13.781 1 84.31 142 THR B C 1
ATOM 3899 O O . THR B 1 142 ? -2.303 21.906 -14.281 1 84.31 142 THR B O 1
ATOM 3902 N N . GLY B 1 143 ? -0.856 23.078 -12.922 1 82.31 143 GLY B N 1
ATOM 3903 C CA . GLY B 1 143 ? -1.704 24.25 -12.766 1 82.31 143 GLY B CA 1
ATOM 3904 C C . GLY B 1 143 ? -3.072 23.922 -12.195 1 82.31 143 GLY B C 1
ATOM 3905 O O . GLY B 1 143 ? -3.18 23.203 -11.211 1 82.31 143 GLY B O 1
ATOM 3906 N N . ARG B 1 144 ? -4.105 24.516 -12.781 1 84.31 144 ARG B N 1
ATOM 3907 C CA . ARG B 1 144 ? -5.473 24.375 -12.297 1 84.31 144 ARG B CA 1
ATOM 3908 C C . ARG B 1 144 ? -5.988 22.953 -12.531 1 84.31 144 ARG B C 1
ATOM 3910 O O . ARG B 1 144 ? -6.891 22.5 -11.828 1 84.31 144 ARG B O 1
ATOM 3917 N N . ASN B 1 145 ? -5.402 22.312 -13.461 1 92.12 145 ASN B N 1
ATOM 3918 C CA . ASN B 1 145 ? -5.859 20.984 -13.805 1 92.12 145 ASN B CA 1
ATOM 3919 C C . ASN B 1 145 ? -5.602 19.984 -12.664 1 92.12 145 ASN B C 1
ATOM 3921 O O . ASN B 1 145 ? -6.242 18.938 -12.594 1 92.12 145 ASN B O 1
ATOM 3925 N N . ARG B 1 146 ? -4.656 20.375 -11.758 1 93.25 146 ARG B N 1
ATOM 3926 C CA . ARG B 1 146 ? -4.402 19.516 -10.609 1 93.25 146 ARG B CA 1
ATOM 3927 C C . ARG B 1 146 ? -5.633 19.422 -9.711 1 93.25 146 ARG B C 1
ATOM 3929 O O . ARG B 1 146 ? -5.957 18.344 -9.211 1 93.25 146 ARG B O 1
ATOM 3936 N N . TYR B 1 147 ? -6.312 20.531 -9.586 1 95.12 147 TYR B N 1
ATOM 3937 C CA . TYR B 1 147 ? -7.508 20.531 -8.742 1 95.12 147 TYR B CA 1
ATOM 3938 C C . TYR B 1 147 ? -8.68 19.875 -9.461 1 95.12 147 TYR B C 1
ATOM 3940 O O . TYR B 1 147 ? -9.516 19.219 -8.828 1 95.12 147 TYR B O 1
ATOM 3948 N N . ALA B 1 148 ? -8.742 20.062 -10.805 1 95.88 148 ALA B N 1
ATOM 3949 C CA . ALA B 1 148 ? -9.773 19.375 -11.586 1 95.88 148 ALA B CA 1
ATOM 3950 C C . ALA B 1 148 ? -9.617 17.859 -11.484 1 95.88 148 ALA B C 1
ATOM 3952 O O . ALA B 1 148 ? -10.602 17.141 -11.328 1 95.88 148 ALA B O 1
ATOM 3953 N N . ARG B 1 149 ? -8.406 17.438 -11.562 1 95.69 149 ARG B N 1
ATOM 3954 C CA . ARG B 1 149 ? -8.125 16.016 -11.422 1 95.69 149 ARG B CA 1
ATOM 3955 C C . ARG B 1 149 ? -8.5 15.516 -10.031 1 95.69 149 ARG B C 1
ATOM 3957 O O . ARG B 1 149 ? -9.07 14.43 -9.883 1 95.69 149 ARG B O 1
ATOM 3964 N N . ALA B 1 150 ? -8.086 16.297 -9.008 1 97 150 ALA B N 1
ATOM 3965 C CA . ALA B 1 150 ? -8.43 15.922 -7.637 1 97 150 ALA B CA 1
ATOM 3966 C C . ALA B 1 150 ? -9.938 15.812 -7.457 1 97 150 ALA B C 1
ATOM 3968 O O . ALA B 1 150 ? -10.422 14.906 -6.777 1 97 150 ALA B O 1
ATOM 3969 N N . ASP B 1 151 ? -10.664 16.734 -8.047 1 97.69 151 ASP B N 1
ATOM 3970 C CA . ASP B 1 151 ? -12.125 16.719 -8.016 1 97.69 151 ASP B CA 1
ATOM 3971 C C . ASP B 1 151 ? -12.664 15.414 -8.609 1 97.69 151 ASP B C 1
ATOM 3973 O O . ASP B 1 151 ? -13.469 14.727 -7.98 1 97.69 151 ASP B O 1
ATOM 3977 N N . GLU B 1 152 ? -12.219 15.055 -9.805 1 97.5 152 GLU B N 1
ATOM 3978 C CA . GLU B 1 152 ? -12.656 13.82 -10.445 1 97.5 152 GLU B CA 1
ATOM 3979 C C . GLU B 1 152 ? -12.234 12.594 -9.641 1 97.5 152 GLU B C 1
ATOM 3981 O O . GLU B 1 152 ? -12.992 11.625 -9.523 1 97.5 152 GLU B O 1
ATOM 3986 N N . PHE B 1 153 ? -10.977 12.633 -9.125 1 97.12 153 PHE B N 1
ATOM 3987 C CA . PHE B 1 153 ? -10.453 11.523 -8.344 1 97.12 153 PHE B CA 1
ATOM 3988 C C . PHE B 1 153 ? -11.375 11.195 -7.176 1 97.12 153 PHE B C 1
ATOM 3990 O O . PHE B 1 153 ? -11.781 10.047 -7 1 97.12 153 PHE B O 1
ATOM 3997 N N . LEU B 1 154 ? -11.711 12.18 -6.441 1 98 154 LEU B N 1
ATOM 3998 C CA . LEU B 1 154 ? -12.547 12 -5.262 1 98 154 LEU B CA 1
ATOM 3999 C C . LEU B 1 154 ? -13.969 11.602 -5.66 1 98 154 LEU B C 1
ATOM 4001 O O . LEU B 1 154 ? -14.602 10.797 -4.98 1 98 154 LEU B O 1
ATOM 4005 N N . THR B 1 155 ? -14.469 12.164 -6.75 1 97.06 155 THR B N 1
ATOM 4006 C CA . THR B 1 155 ? -15.789 11.797 -7.258 1 97.06 155 THR B CA 1
ATOM 4007 C C . THR B 1 155 ? -15.844 10.32 -7.613 1 97.06 155 THR B C 1
ATOM 4009 O O . THR B 1 155 ? -16.766 9.609 -7.203 1 97.06 155 THR B O 1
ATOM 4012 N N . VAL B 1 156 ? -14.859 9.828 -8.289 1 95.75 156 VAL B N 1
ATOM 4013 C CA . VAL B 1 156 ? -14.836 8.445 -8.734 1 95.75 156 VAL B CA 1
ATOM 4014 C C . VAL B 1 156 ? -14.633 7.523 -7.531 1 95.75 156 VAL B C 1
ATOM 4016 O O . VAL B 1 156 ? -15.312 6.504 -7.402 1 95.75 156 VAL B O 1
ATOM 4019 N N . ALA B 1 157 ? -13.672 7.859 -6.672 1 94.81 157 ALA B N 1
ATOM 4020 C CA . ALA B 1 157 ? -13.398 7.027 -5.504 1 94.81 157 ALA B CA 1
ATOM 4021 C C . ALA B 1 157 ? -14.664 6.836 -4.668 1 94.81 157 ALA B C 1
ATOM 4023 O O . ALA B 1 157 ? -14.969 5.719 -4.246 1 94.81 157 ALA B O 1
ATOM 4024 N N . ARG B 1 158 ? -15.414 7.879 -4.387 1 93.44 158 ARG B N 1
ATOM 4025 C CA . ARG B 1 158 ? -16.656 7.797 -3.623 1 93.44 158 ARG B CA 1
ATOM 4026 C C . ARG B 1 158 ? -17.734 7.062 -4.41 1 93.44 158 ARG B C 1
ATOM 4028 O O . ARG B 1 158 ? -18.547 6.328 -3.832 1 93.44 158 ARG B O 1
ATOM 4035 N N . GLY B 1 159 ? -17.703 7.25 -5.695 1 91.56 159 GLY B N 1
ATOM 4036 C CA . GLY B 1 159 ? -18.703 6.621 -6.547 1 91.56 159 GLY B CA 1
ATOM 4037 C C . GLY B 1 159 ? -18.594 5.109 -6.578 1 91.56 159 GLY B C 1
ATOM 4038 O O . GLY B 1 159 ? -19.609 4.406 -6.602 1 91.56 159 GLY B O 1
ATOM 4039 N N . VAL B 1 160 ? -17.375 4.676 -6.574 1 89.69 160 VAL B N 1
ATOM 4040 C CA . VAL B 1 160 ? -17.188 3.234 -6.695 1 89.69 160 VAL B CA 1
ATOM 4041 C C . VAL B 1 160 ? -17.344 2.576 -5.324 1 89.69 160 VAL B C 1
ATOM 4043 O O . VAL B 1 160 ? -17.406 1.35 -5.223 1 89.69 160 VAL B O 1
ATOM 4046 N N . TRP B 1 161 ? -17.328 3.484 -4.348 1 88.19 161 TRP B N 1
ATOM 4047 C CA . TRP B 1 161 ? -17.453 2.992 -2.979 1 88.19 161 TRP B CA 1
ATOM 4048 C C . TRP B 1 161 ? -18.906 2.645 -2.66 1 88.19 161 TRP B C 1
ATOM 4050 O O . TRP B 1 161 ? -19.828 3.35 -3.084 1 88.19 161 TRP B O 1
ATOM 4060 N N . ASN B 1 162 ? -19.188 1.386 -2.248 1 72.44 162 ASN B N 1
ATOM 4061 C CA . ASN B 1 162 ? -20.547 0.987 -1.923 1 72.44 162 ASN B CA 1
ATOM 4062 C C . ASN B 1 162 ? -20.75 0.885 -0.415 1 72.44 162 ASN B C 1
ATOM 4064 O O . ASN B 1 162 ? -20.172 0.015 0.239 1 72.44 162 ASN B O 1
ATOM 4068 N N . ASP B 1 163 ? -21.5 1.781 -0.034 1 64.31 163 ASP B N 1
ATOM 4069 C CA . ASP B 1 163 ? -21.844 1.708 1.384 1 64.31 163 ASP B CA 1
ATOM 4070 C C . ASP B 1 163 ? -22.734 0.506 1.673 1 64.31 163 ASP B C 1
ATOM 4072 O O . ASP B 1 163 ? -22.688 -0.065 2.764 1 64.31 163 ASP B O 1
ATOM 4076 N N . SER B 1 164 ? -23.484 0.195 0.58 1 63.53 164 SER B N 1
ATOM 4077 C CA . SER B 1 164 ? -24.328 -0.984 0.756 1 63.53 164 SER B CA 1
ATOM 4078 C C . SER B 1 164 ? -23.594 -2.254 0.337 1 63.53 164 SER B C 1
ATOM 4080 O O . SER B 1 164 ? -22.812 -2.24 -0.614 1 63.53 164 SER B O 1
ATOM 4082 N N . GLU B 1 165 ? -23.781 -3.254 1.15 1 62.56 165 GLU B N 1
ATOM 4083 C CA . GLU B 1 165 ? -23.141 -4.531 0.893 1 62.56 165 GLU B CA 1
ATOM 4084 C C . GLU B 1 165 ? -23.531 -5.09 -0.473 1 62.56 165 GLU B C 1
ATOM 4086 O O . GLU B 1 165 ? -24.719 -5.156 -0.802 1 62.56 165 GLU B O 1
ATOM 4091 N N . VAL B 1 166 ? -22.578 -5.066 -1.336 1 62.56 166 VAL B N 1
ATOM 4092 C CA . VAL B 1 166 ? -22.75 -5.789 -2.59 1 62.56 166 VAL B CA 1
ATOM 4093 C C . VAL B 1 166 ? -22.141 -7.184 -2.471 1 62.56 166 VAL B C 1
ATOM 4095 O O . VAL B 1 166 ? -20.969 -7.328 -2.105 1 62.56 166 VAL B O 1
ATOM 4098 N N . LEU B 1 167 ? -22.984 -8.227 -2.42 1 59.19 167 LEU B N 1
ATOM 4099 C CA . LEU B 1 167 ? -22.562 -9.609 -2.23 1 59.19 167 LEU B CA 1
ATOM 4100 C C . LEU B 1 167 ? -21.438 -9.977 -3.203 1 59.19 167 LEU B C 1
ATOM 4102 O O . LEU B 1 167 ? -21.406 -9.484 -4.332 1 59.19 167 LEU B O 1
ATOM 4106 N N . PRO B 1 168 ? -20.531 -10.75 -2.502 1 56.62 168 PRO B N 1
ATOM 4107 C CA . PRO B 1 168 ? -19.5 -11.305 -3.371 1 56.62 168 PRO B CA 1
ATOM 4108 C C . PRO B 1 168 ? -20.062 -12.227 -4.449 1 56.62 168 PRO B C 1
ATOM 4110 O O . PRO B 1 168 ? -21.156 -12.789 -4.281 1 56.62 168 PRO B O 1
ATOM 4113 N N . GLY B 1 169 ? -19.938 -12.055 -5.676 1 54.44 169 GLY B N 1
ATOM 4114 C CA . GLY B 1 169 ? -20.422 -12.891 -6.766 1 54.44 169 GLY B CA 1
ATOM 4115 C C . GLY B 1 169 ? -20.609 -12.125 -8.062 1 54.44 169 GLY B C 1
ATOM 4116 O O . GLY B 1 169 ? -20.828 -10.914 -8.047 1 54.44 169 GLY B O 1
ATOM 4117 N N . GLY B 1 170 ? -20.328 -12.781 -9.016 1 54.62 170 GLY B N 1
ATOM 4118 C CA . GLY B 1 170 ? -20.422 -12.258 -10.367 1 54.62 170 GLY B CA 1
ATOM 4119 C C . GLY B 1 170 ? -19.219 -11.43 -10.781 1 54.62 170 GLY B C 1
ATOM 4120 O O . GLY B 1 170 ? -18.359 -11.125 -9.953 1 54.62 170 GLY B O 1
ATOM 4121 N N . PHE B 1 171 ? -18.969 -11.5 -11.93 1 57.44 171 PHE B N 1
ATOM 4122 C CA . PHE B 1 171 ? -17.938 -10.688 -12.578 1 57.44 171 PHE B CA 1
ATOM 4123 C C . PHE B 1 171 ? -18.406 -9.25 -12.742 1 57.44 171 PHE B C 1
ATOM 4125 O O . PHE B 1 171 ? -19.609 -8.984 -12.789 1 57.44 171 PHE B O 1
ATOM 4132 N N . GLY B 1 172 ? -17.641 -8.328 -12.352 1 63.81 172 GLY B N 1
ATOM 4133 C CA . GLY B 1 172 ? -17.922 -6.941 -12.688 1 63.81 172 GLY B CA 1
ATOM 4134 C C . GLY B 1 172 ? -17.781 -6 -11.5 1 63.81 172 GLY B C 1
ATOM 4135 O O . GLY B 1 172 ? -17.266 -6.387 -10.453 1 63.81 172 GLY B O 1
ATOM 4136 N N . GLY B 1 173 ? -18.031 -4.836 -11.758 1 74.25 173 GLY B N 1
ATOM 4137 C CA . GLY B 1 173 ? -17.984 -3.758 -10.781 1 74.25 173 GLY B CA 1
ATOM 4138 C C . GLY B 1 173 ? -19.344 -3.473 -10.156 1 74.25 173 GLY B C 1
ATOM 4139 O O . GLY B 1 173 ? -20.109 -4.395 -9.859 1 74.25 173 GLY B O 1
ATOM 4140 N N . THR B 1 174 ? -19.656 -2.332 -9.719 1 76.75 174 THR B N 1
ATOM 4141 C CA . THR B 1 174 ? -20.828 -1.912 -8.969 1 76.75 174 THR B CA 1
ATOM 4142 C C . THR B 1 174 ? -21.844 -1.227 -9.883 1 76.75 174 THR B C 1
ATOM 4144 O O . THR B 1 174 ? -22.906 -0.788 -9.438 1 76.75 174 THR B O 1
ATOM 4147 N N . GLY B 1 175 ? -21.547 -1.146 -11.133 1 82.94 175 GLY B N 1
ATOM 4148 C CA . GLY B 1 175 ? -22.406 -0.448 -12.078 1 82.94 175 GLY B CA 1
ATOM 4149 C C . GLY B 1 175 ? -22.109 1.039 -12.164 1 82.94 175 GLY B C 1
ATOM 4150 O O . GLY B 1 175 ? -22.75 1.758 -12.945 1 82.94 175 GLY B O 1
ATOM 4151 N N . TYR B 1 176 ? -21.188 1.53 -11.406 1 90.62 176 TYR B N 1
ATOM 4152 C CA . TYR B 1 176 ? -20.844 2.947 -11.414 1 90.62 176 TYR B CA 1
ATOM 4153 C C . TYR B 1 176 ? -20.078 3.316 -12.68 1 90.62 176 TYR B C 1
ATOM 4155 O O . TYR B 1 176 ? -19.109 2.652 -13.047 1 90.62 176 TYR B O 1
ATOM 4163 N N . ASP B 1 177 ? -20.594 4.398 -13.375 1 94.5 177 ASP B N 1
ATOM 4164 C CA . ASP B 1 177 ? -19.938 4.914 -14.57 1 94.5 177 ASP B CA 1
ATOM 4165 C C . ASP B 1 177 ? -19.516 6.363 -14.383 1 94.5 177 ASP B C 1
ATOM 4167 O O . ASP B 1 177 ? -20.203 7.148 -13.742 1 94.5 177 ASP B O 1
ATOM 4171 N N . PHE B 1 178 ? -18.422 6.68 -14.906 1 96.38 178 PHE B N 1
ATOM 4172 C CA . PHE B 1 178 ? -17.891 8.039 -14.898 1 96.38 178 PHE B CA 1
ATOM 4173 C C . PHE B 1 178 ? -17.062 8.312 -16.141 1 96.38 178 PHE B C 1
ATOM 4175 O O . PHE B 1 178 ? -16.141 7.551 -16.453 1 96.38 178 PHE B O 1
ATOM 4182 N N . ALA B 1 179 ? -17.359 9.359 -16.828 1 96.75 179 ALA B N 1
ATOM 4183 C CA . ALA B 1 179 ? -16.625 9.805 -18 1 96.75 179 ALA B CA 1
ATOM 4184 C C . ALA B 1 179 ? -16.141 11.242 -17.812 1 96.75 179 ALA B C 1
ATOM 4186 O O . ALA B 1 179 ? -16.875 12.188 -18.109 1 96.75 179 ALA B O 1
ATOM 4187 N N . GLY B 1 180 ? -14.922 11.312 -17.328 1 96.25 180 GLY B N 1
ATOM 4188 C CA . GLY B 1 180 ? -14.359 12.641 -17.109 1 96.25 180 GLY B CA 1
ATOM 4189 C C . GLY B 1 180 ? -13.141 12.914 -17.984 1 96.25 180 GLY B C 1
ATOM 4190 O O . GLY B 1 180 ? -12.852 12.156 -18.906 1 96.25 180 GLY B O 1
ATOM 4191 N N . ASN B 1 181 ? -12.461 14.055 -17.75 1 94.94 181 ASN B N 1
ATOM 4192 C CA . ASN B 1 181 ? -11.258 14.445 -18.469 1 94.94 181 ASN B CA 1
ATOM 4193 C C . ASN B 1 181 ? -10.039 13.648 -18.016 1 94.94 181 ASN B C 1
ATOM 4195 O O . ASN B 1 181 ? -9.117 13.406 -18.797 1 94.94 181 ASN B O 1
ATOM 4199 N N . HIS B 1 182 ? -10.031 13.211 -16.734 1 93.56 182 HIS B N 1
ATOM 4200 C CA . HIS B 1 182 ? -8.859 12.578 -16.156 1 93.56 182 HIS B CA 1
ATOM 4201 C C . HIS B 1 182 ? -9.102 11.094 -15.906 1 93.56 182 HIS B C 1
ATOM 4203 O O . HIS B 1 182 ? -8.164 10.289 -15.906 1 93.56 182 HIS B O 1
ATOM 4209 N N . TYR B 1 183 ? -10.328 10.758 -15.672 1 94.25 183 TYR B N 1
ATOM 4210 C CA . TYR B 1 183 ? -10.664 9.367 -15.375 1 94.25 183 TYR B CA 1
ATOM 4211 C C . TYR B 1 183 ? -11.883 8.922 -16.172 1 94.25 183 TYR B C 1
ATOM 4213 O O . TYR B 1 183 ? -12.789 9.719 -16.438 1 94.25 183 TYR B O 1
ATOM 4221 N N . ASP B 1 184 ? -11.859 7.66 -16.547 1 93.75 184 ASP B N 1
ATOM 4222 C CA . ASP B 1 184 ? -12.938 6.977 -17.25 1 93.75 184 ASP B CA 1
ATOM 4223 C C . ASP B 1 184 ? -13.164 5.574 -16.688 1 93.75 184 ASP B C 1
ATOM 4225 O O . ASP B 1 184 ? -12.297 4.707 -16.797 1 93.75 184 ASP B O 1
ATOM 4229 N N . VAL B 1 185 ? -14.328 5.387 -16.094 1 92.94 185 VAL B N 1
ATOM 4230 C CA . VAL B 1 185 ? -14.641 4.129 -15.422 1 92.94 185 VAL B CA 1
AT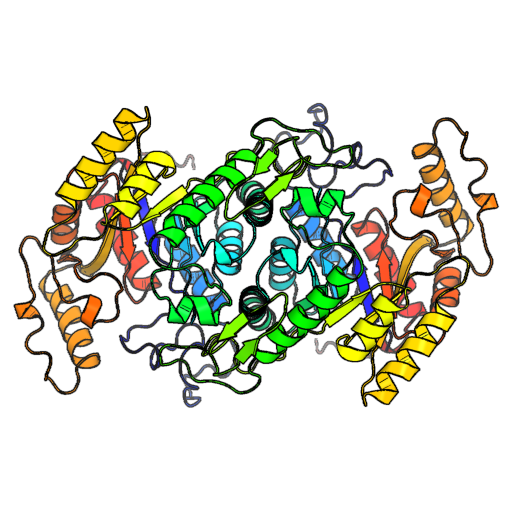OM 4231 C C . VAL B 1 185 ? -16 3.615 -15.898 1 92.94 185 VAL B C 1
ATOM 4233 O O . VAL B 1 185 ? -16.969 4.371 -15.938 1 92.94 185 VAL B O 1
ATOM 4236 N N . ILE B 1 186 ? -16.031 2.359 -16.328 1 92.31 186 ILE B N 1
ATOM 4237 C CA . ILE B 1 186 ? -17.266 1.675 -16.719 1 92.31 186 ILE B CA 1
ATOM 4238 C C . ILE B 1 186 ? -17.484 0.476 -15.797 1 92.31 186 ILE B C 1
ATOM 4240 O O . ILE B 1 186 ? -16.641 -0.403 -15.688 1 92.31 186 ILE B O 1
ATOM 4244 N N . ASP B 1 187 ? -18.609 0.474 -15.133 1 89.38 187 ASP B N 1
ATOM 4245 C CA . ASP B 1 187 ? -18.891 -0.573 -14.156 1 89.38 187 ASP B CA 1
ATOM 4246 C C . ASP B 1 187 ? -17.828 -0.604 -13.062 1 89.38 187 ASP B C 1
ATOM 4248 O O . ASP B 1 187 ? -17.25 -1.653 -12.781 1 89.38 187 ASP B O 1
ATOM 4252 N N . GLY B 1 188 ? -17.688 0.585 -12.555 1 86.38 188 GLY B N 1
ATOM 4253 C CA . GLY B 1 188 ? -16.562 0.792 -11.672 1 86.38 188 GLY B CA 1
ATOM 4254 C C . GLY B 1 188 ? -16.734 0.152 -10.312 1 86.38 188 GLY B C 1
ATOM 4255 O O . GLY B 1 188 ? -17.844 0.092 -9.789 1 86.38 188 GLY B O 1
ATOM 4256 N N . GLY B 1 189 ? -15.516 -0.256 -9.75 1 80.75 189 GLY B N 1
ATOM 4257 C CA . GLY B 1 189 ? -15.492 -0.74 -8.383 1 80.75 189 GLY B CA 1
ATOM 4258 C C . GLY B 1 189 ? -15.227 -2.23 -8.281 1 80.75 189 GLY B C 1
ATOM 4259 O O . GLY B 1 189 ? -14.648 -2.828 -9.188 1 80.75 189 GLY B O 1
ATOM 4260 N N . PHE B 1 190 ? -15.367 -2.65 -7.016 1 75.5 190 PHE B N 1
ATOM 4261 C CA . PHE B 1 190 ? -15.18 -4.066 -6.711 1 75.5 190 PHE B CA 1
ATOM 4262 C C . PHE B 1 190 ? -16.391 -4.617 -5.965 1 75.5 190 PHE B C 1
ATOM 4264 O O . PHE B 1 190 ? -16.938 -3.955 -5.082 1 75.5 190 PHE B O 1
ATOM 4271 N N . ARG B 1 191 ? -16.734 -5.684 -6.355 1 72.69 191 ARG B N 1
ATOM 4272 C CA . ARG B 1 191 ? -17.828 -6.324 -5.648 1 72.69 191 ARG B CA 1
ATOM 4273 C C . ARG B 1 191 ? -17.359 -6.961 -4.348 1 72.69 191 ARG B C 1
ATOM 4275 O O . ARG B 1 191 ? -16.266 -7.535 -4.297 1 72.69 191 ARG B O 1
ATOM 4282 N N . GLY B 1 192 ? -18.078 -6.871 -3.301 1 70.31 192 GLY B N 1
ATOM 4283 C CA . GLY B 1 192 ? -17.844 -7.523 -2.021 1 70.31 192 GLY B CA 1
ATOM 4284 C C . GLY B 1 192 ? -16.938 -6.738 -1.102 1 70.31 192 GLY B C 1
ATOM 4285 O O . GLY B 1 192 ? -17.359 -6.285 -0.035 1 70.31 192 GLY B O 1
ATOM 4286 N N . ILE B 1 193 ? -15.719 -6.426 -1.497 1 65.81 193 ILE B N 1
ATOM 4287 C CA . ILE B 1 193 ? -14.711 -5.922 -0.569 1 65.81 193 ILE B CA 1
ATOM 4288 C C . ILE B 1 193 ? -15.047 -4.484 -0.177 1 65.81 193 ILE B C 1
ATOM 4290 O O . ILE B 1 193 ? -14.805 -4.074 0.962 1 65.81 193 ILE B O 1
ATOM 4294 N N . LEU B 1 194 ? -15.547 -3.793 -1.07 1 62.56 194 LEU B N 1
ATOM 4295 C CA . LEU B 1 194 ? -15.797 -2.379 -0.821 1 62.56 194 LEU B CA 1
ATOM 4296 C C . LEU B 1 194 ? -17.141 -2.186 -0.13 1 62.56 194 LEU B C 1
ATOM 4298 O O . LEU B 1 194 ? -17.516 -1.059 0.205 1 62.56 194 LEU B O 1
ATOM 4302 N N . SER B 1 195 ? -17.703 -3.25 0.262 1 63.97 195 SER B N 1
ATOM 4303 C CA . SER B 1 195 ? -19.094 -3.125 0.688 1 63.97 195 SER B CA 1
ATOM 4304 C C . SER B 1 195 ? -19.203 -3.041 2.207 1 63.97 195 SER B C 1
ATOM 4306 O O . SER B 1 195 ? -18.469 -3.715 2.926 1 63.97 195 SER B O 1
ATOM 4308 N N . GLY B 1 196 ? -20 -2.049 2.627 1 70.31 196 GLY B N 1
ATOM 4309 C CA . GLY B 1 196 ? -20.484 -1.959 3.996 1 70.31 196 GLY B CA 1
ATOM 4310 C C . GLY B 1 196 ? -19.547 -1.188 4.91 1 70.31 196 GLY B C 1
ATOM 4311 O O . GLY B 1 196 ? -19.797 -1.07 6.109 1 70.31 196 GLY B O 1
ATOM 4312 N N . LEU B 1 197 ? -18.484 -0.71 4.391 1 75.31 197 LEU B N 1
ATOM 4313 C CA . LEU B 1 197 ? -17.578 0.099 5.191 1 75.31 197 LEU B CA 1
ATOM 4314 C C . LEU B 1 197 ? -17.703 1.577 4.84 1 75.31 197 LEU B C 1
ATOM 4316 O O . LEU B 1 197 ? -18.016 1.923 3.695 1 75.31 197 LEU B O 1
ATOM 4320 N N . PRO B 1 198 ? -17.641 2.367 5.844 1 84.94 198 PRO B N 1
ATOM 4321 C CA . PRO B 1 198 ? -17.672 3.787 5.48 1 84.94 198 PRO B CA 1
ATOM 4322 C C . PRO B 1 198 ? -16.469 4.211 4.641 1 84.94 198 PRO B C 1
ATOM 4324 O O . PRO B 1 198 ? -15.367 3.686 4.828 1 84.94 198 PRO B O 1
ATOM 4327 N N . PHE B 1 199 ? -16.672 5.137 3.723 1 92.88 199 PHE B N 1
ATOM 4328 C CA . PHE B 1 199 ? -15.562 5.746 2.996 1 92.88 199 PHE B CA 1
ATOM 4329 C C . PHE B 1 199 ? -14.633 6.488 3.951 1 92.88 199 PHE B C 1
ATOM 4331 O O . PHE B 1 199 ? -15.086 7.125 4.902 1 92.88 199 PHE B O 1
ATOM 4338 N N . PRO B 1 200 ? -13.367 6.438 3.705 1 95.88 200 PRO B N 1
ATOM 4339 C CA . PRO B 1 200 ? -12.445 7.152 4.594 1 95.88 200 PRO B CA 1
ATOM 4340 C C . PRO B 1 200 ? -12.75 8.648 4.684 1 95.88 200 PRO B C 1
ATOM 4342 O O . PRO B 1 200 ? -13.117 9.266 3.682 1 95.88 200 PRO B O 1
ATOM 4345 N N . VAL B 1 201 ? -12.609 9.203 5.891 1 97.69 201 VAL B N 1
ATOM 4346 C CA . VAL B 1 201 ? -12.695 10.648 6.074 1 97.69 201 VAL B CA 1
ATOM 4347 C C . VAL B 1 201 ? -11.633 11.336 5.219 1 97.69 201 VAL B C 1
ATOM 4349 O O . VAL B 1 201 ? -10.469 10.922 5.211 1 97.69 201 VAL B O 1
ATOM 4352 N N . VAL B 1 202 ? -12.023 12.328 4.488 1 98.62 202 VAL B N 1
ATOM 4353 C CA . VAL B 1 202 ? -11.117 12.977 3.549 1 98.62 202 VAL B CA 1
ATOM 4354 C C . VAL B 1 202 ? -10.641 14.312 4.125 1 98.62 202 VAL B C 1
ATOM 4356 O O . VAL B 1 202 ? -11.445 15.219 4.352 1 98.62 202 VAL B O 1
ATOM 4359 N N . HIS B 1 203 ? -9.328 14.398 4.309 1 98.75 203 HIS B N 1
ATOM 4360 C CA . HIS B 1 203 ? -8.656 15.648 4.633 1 98.75 203 HIS B CA 1
ATOM 4361 C C . HIS B 1 203 ? -8.133 16.328 3.377 1 98.75 203 HIS B C 1
ATOM 4363 O O . HIS B 1 203 ? -7.586 15.68 2.488 1 98.75 203 HIS B O 1
ATOM 4369 N N . LEU B 1 204 ? -8.367 17.578 3.279 1 98.44 204 LEU B N 1
ATOM 4370 C CA . LEU B 1 204 ? -7.707 18.438 2.301 1 98.44 204 LEU B CA 1
ATOM 4371 C C . LEU B 1 204 ? -6.973 19.578 2.988 1 98.44 204 LEU B C 1
ATOM 4373 O O . LEU B 1 204 ? -7.164 19.812 4.184 1 98.44 204 LEU B O 1
ATOM 4377 N N . THR B 1 205 ? -6.074 20.188 2.268 1 97.06 205 THR B N 1
ATOM 4378 C CA . THR B 1 205 ? -5.199 21.172 2.896 1 97.06 205 THR B CA 1
ATOM 4379 C C . THR B 1 205 ? -5.062 22.406 2.018 1 97.06 205 THR B C 1
ATOM 4381 O O . THR B 1 205 ? -5.348 22.359 0.82 1 97.06 205 THR B O 1
ATOM 4384 N N . GLY B 1 206 ? -4.656 23.516 2.635 1 94.5 206 GLY B N 1
ATOM 4385 C CA . GLY B 1 206 ? -4.281 24.719 1.911 1 94.5 206 GLY B CA 1
ATOM 4386 C C . GLY B 1 206 ? -5.164 25.906 2.236 1 94.5 206 GLY B C 1
ATOM 4387 O O . GLY B 1 206 ? -6.312 25.734 2.652 1 94.5 206 GLY B O 1
ATOM 4388 N N . ASN B 1 207 ? -4.602 27.109 1.945 1 94.5 207 ASN B N 1
ATOM 4389 C CA . ASN B 1 207 ? -5.34 28.328 2.229 1 94.5 207 ASN B CA 1
ATOM 4390 C C . ASN B 1 207 ? -5.891 28.953 0.953 1 94.5 207 ASN B C 1
ATOM 4392 O O . ASN B 1 207 ? -6.691 29.891 1.013 1 94.5 207 ASN B O 1
ATOM 4396 N N . SER B 1 208 ? -5.547 28.453 -0.236 1 92.69 208 SER B N 1
ATOM 4397 C CA . SER B 1 208 ? -5.898 29.078 -1.508 1 92.69 208 SER B CA 1
ATOM 4398 C C . SER B 1 208 ? -7.383 28.906 -1.812 1 92.69 208 SER B C 1
ATOM 4400 O O . SER B 1 208 ? -8.039 28.031 -1.25 1 92.69 208 SER B O 1
ATOM 4402 N N . ASP B 1 209 ? -7.824 29.719 -2.668 1 94.75 209 ASP B N 1
ATOM 4403 C CA . ASP B 1 209 ? -9.219 29.656 -3.084 1 94.75 209 ASP B CA 1
ATOM 4404 C C . ASP B 1 209 ? -9.539 28.312 -3.727 1 94.75 209 ASP B C 1
ATOM 4406 O O . ASP B 1 209 ? -10.617 27.75 -3.506 1 94.75 209 ASP B O 1
ATOM 4410 N N . GLU B 1 210 ? -8.656 27.766 -4.523 1 94.56 210 GLU B N 1
ATOM 4411 C CA . GLU B 1 210 ? -8.859 26.484 -5.18 1 94.56 210 GLU B CA 1
ATOM 4412 C C . GLU B 1 210 ? -8.969 25.359 -4.16 1 94.56 210 GLU B C 1
ATOM 4414 O O . GLU B 1 210 ? -9.82 24.469 -4.297 1 94.56 210 GLU B O 1
ATOM 4419 N N . ALA B 1 211 ? -8.102 25.406 -3.191 1 95.88 211 ALA B N 1
ATOM 4420 C CA . ALA B 1 211 ? -8.117 24.391 -2.139 1 95.88 211 ALA B CA 1
ATOM 4421 C C . ALA B 1 211 ? -9.43 24.438 -1.357 1 95.88 211 ALA B C 1
ATOM 4423 O O . ALA B 1 211 ? -10.031 23.406 -1.078 1 95.88 211 ALA B O 1
ATOM 4424 N N . VAL B 1 212 ? -9.859 25.641 -1.05 1 97.25 212 VAL B N 1
ATOM 4425 C CA . VAL B 1 212 ? -11.086 25.859 -0.283 1 97.25 212 VAL B CA 1
ATOM 4426 C C . VAL B 1 212 ? -12.289 25.391 -1.09 1 97.25 212 VAL B C 1
ATOM 4428 O O . VAL B 1 212 ? -13.188 24.734 -0.553 1 97.25 212 VAL B O 1
ATOM 4431 N N . ARG B 1 213 ? -12.305 25.688 -2.334 1 97.12 213 ARG B N 1
ATOM 4432 C CA . ARG B 1 213 ? -13.398 25.266 -3.207 1 97.12 213 ARG B CA 1
ATOM 4433 C C . ARG B 1 213 ? -13.477 23.734 -3.279 1 97.12 213 ARG B C 1
ATOM 4435 O O . ARG B 1 213 ? -14.57 23.172 -3.207 1 97.12 213 ARG B O 1
ATOM 4442 N N . LEU B 1 214 ? -12.328 23.094 -3.451 1 97.88 214 LEU B N 1
ATOM 4443 C CA . LEU B 1 214 ? -12.305 21.641 -3.496 1 97.88 214 LEU B CA 1
ATOM 4444 C C . LEU B 1 214 ? -12.812 21.047 -2.186 1 97.88 214 LEU B C 1
ATOM 4446 O O . LEU B 1 214 ? -13.57 20.078 -2.191 1 97.88 214 LEU B O 1
ATOM 4450 N N . SER B 1 215 ? -12.367 21.641 -1.102 1 98.38 215 SER B N 1
ATOM 4451 C CA . SER B 1 215 ? -12.75 21.125 0.21 1 98.38 215 SER B CA 1
ATOM 4452 C C . SER B 1 215 ? -14.242 21.312 0.469 1 98.38 215 SER B C 1
ATOM 4454 O O . SER B 1 215 ? -14.883 20.469 1.098 1 98.38 215 SER B O 1
ATOM 4456 N N . ALA B 1 216 ? -14.766 22.406 0.066 1 98.69 216 ALA B N 1
ATOM 4457 C CA . ALA B 1 216 ? -16.203 22.656 0.229 1 98.69 216 ALA B CA 1
ATOM 4458 C C . ALA B 1 216 ? -17.016 21.547 -0.44 1 98.69 216 ALA B C 1
ATOM 4460 O O . ALA B 1 216 ? -18.062 21.156 0.072 1 98.69 216 ALA B O 1
ATOM 4461 N N . LYS B 1 217 ? -16.516 21.078 -1.5 1 98.25 217 LYS B N 1
ATOM 4462 C CA . LYS B 1 217 ? -17.234 20.062 -2.275 1 98.25 217 LYS B CA 1
ATOM 4463 C C . LYS B 1 217 ? -16.938 18.656 -1.752 1 98.25 217 LYS B C 1
ATOM 4465 O O . LYS B 1 217 ? -17.844 17.812 -1.714 1 98.25 217 LYS B O 1
ATOM 4470 N N . HIS B 1 218 ? -15.664 18.391 -1.319 1 98.19 218 HIS B N 1
ATOM 4471 C CA . HIS B 1 218 ? -15.273 17 -1.105 1 98.19 218 HIS B CA 1
ATOM 4472 C C . HIS B 1 218 ? -14.758 16.781 0.311 1 98.19 218 HIS B C 1
ATOM 4474 O O . HIS B 1 218 ? -14.734 15.648 0.805 1 98.19 218 HIS B O 1
ATOM 4480 N N . GLY B 1 219 ? -14.242 17.781 0.964 1 98.56 219 GLY B N 1
ATOM 4481 C CA . GLY B 1 219 ? -13.531 17.609 2.225 1 98.56 219 GLY B CA 1
ATOM 4482 C C . GLY B 1 219 ? -14.453 17.312 3.391 1 98.56 219 GLY B C 1
ATOM 4483 O O . GLY B 1 219 ? -15.547 17.875 3.488 1 98.56 219 GLY B O 1
ATOM 4484 N N . ASP B 1 220 ? -14.039 16.359 4.199 1 98.5 220 ASP B N 1
ATOM 4485 C CA . ASP B 1 220 ? -14.672 16.172 5.504 1 98.5 220 ASP B CA 1
ATOM 4486 C C . ASP B 1 220 ? -13.961 17 6.574 1 98.5 220 ASP B C 1
ATOM 4488 O O . ASP B 1 220 ? -14.594 17.453 7.535 1 98.5 220 ASP B O 1
ATOM 4492 N N . VAL B 1 221 ? -12.711 17.125 6.395 1 98.69 221 VAL B N 1
ATOM 4493 C CA . VAL B 1 221 ? -11.836 17.922 7.246 1 98.69 221 VAL B CA 1
ATOM 4494 C C . VAL B 1 221 ? -10.914 18.781 6.379 1 98.69 221 VAL B C 1
ATOM 4496 O O . VAL B 1 221 ? -10.406 18.312 5.355 1 98.69 221 VAL B O 1
ATOM 4499 N N . HIS B 1 222 ? -10.719 20.016 6.715 1 98.75 222 HIS B N 1
ATOM 4500 C CA . HIS B 1 222 ? -9.75 20.875 6.031 1 98.75 222 HIS B CA 1
ATOM 4501 C C . HIS B 1 222 ? -8.672 21.359 6.992 1 98.75 222 HIS B C 1
ATOM 4503 O O . HIS B 1 222 ? -8.977 21.828 8.094 1 98.75 222 HIS B O 1
ATOM 4509 N N . GLN B 1 223 ? -7.438 21.234 6.57 1 98.5 223 GLN B N 1
ATOM 4510 C CA . GLN B 1 223 ? -6.301 21.656 7.383 1 98.5 223 GLN B CA 1
ATOM 4511 C C . GLN B 1 223 ? -5.691 22.953 6.852 1 98.5 223 GLN B C 1
ATOM 4513 O O . GLN B 1 223 ? -5.172 22.984 5.734 1 98.5 223 GLN B O 1
ATOM 4518 N N . PHE B 1 224 ? -5.699 23.984 7.652 1 98 224 PHE B N 1
ATOM 4519 C CA . PHE B 1 224 ? -5.102 25.281 7.332 1 98 224 PHE B CA 1
ATOM 4520 C C . PHE B 1 224 ? -3.719 25.406 7.961 1 98 224 PHE B C 1
ATOM 4522 O O . PHE B 1 224 ? -3.357 24.625 8.836 1 98 224 PHE B O 1
ATOM 4529 N N . MET B 1 225 ? -3.002 26.344 7.445 1 97 225 MET B N 1
ATOM 4530 C CA . MET B 1 225 ? -1.78 26.797 8.102 1 97 225 MET B CA 1
ATOM 4531 C C . MET B 1 225 ? -1.937 28.234 8.602 1 97 225 MET B C 1
ATOM 4533 O O . MET B 1 225 ? -2.686 29.016 8.016 1 97 225 MET B O 1
ATOM 4537 N N . LEU B 1 226 ? -1.233 28.5 9.648 1 96.56 226 LEU B N 1
ATOM 4538 C CA . LEU B 1 226 ? -1.152 29.891 10.094 1 96.56 226 LEU B CA 1
ATOM 4539 C C . LEU B 1 226 ? -0.142 30.672 9.266 1 96.56 226 LEU B C 1
ATOM 4541 O O . LEU B 1 226 ? 1.014 30.25 9.133 1 96.56 226 LEU B O 1
ATOM 4545 N N . THR B 1 227 ? -0.629 31.75 8.664 1 94.75 227 THR B N 1
ATOM 4546 C CA . THR B 1 227 ? 0.227 32.594 7.859 1 94.75 227 THR B CA 1
ATOM 4547 C C . THR B 1 227 ? 0.233 34.031 8.406 1 94.75 227 THR B C 1
ATOM 4549 O O . THR B 1 227 ? -0.426 34.312 9.406 1 94.75 227 THR B O 1
ATOM 4552 N N . ASP B 1 228 ? 1.019 34.875 7.684 1 93.19 228 ASP B N 1
ATOM 4553 C CA . ASP B 1 228 ? 1.081 36.281 8.109 1 93.19 228 ASP B CA 1
ATOM 4554 C C . ASP B 1 228 ? -0.293 36.938 8.031 1 93.19 228 ASP B C 1
ATOM 4556 O O . ASP B 1 228 ? -0.603 37.844 8.812 1 93.19 228 ASP B O 1
ATOM 4560 N N . THR B 1 229 ? -1.084 36.438 7.129 1 93.19 229 THR B N 1
ATOM 4561 C CA . THR B 1 229 ? -2.412 37 6.949 1 93.19 229 THR B CA 1
ATOM 4562 C C . THR B 1 229 ? -3.467 36.188 7.672 1 93.19 229 THR B C 1
ATOM 4564 O O . THR B 1 229 ? -4.664 36.438 7.539 1 93.19 229 THR B O 1
ATOM 4567 N N . GLY B 1 230 ? -2.949 35.219 8.43 1 95.06 230 GLY B N 1
ATOM 4568 C CA . GLY B 1 230 ? -3.865 34.375 9.188 1 95.06 230 GLY B CA 1
ATOM 4569 C C . GLY B 1 230 ? -4.488 33.281 8.367 1 95.06 230 GLY B C 1
ATOM 4570 O O . GLY B 1 230 ? -3.904 32.812 7.375 1 95.06 230 GLY B O 1
ATOM 4571 N N . TYR B 1 231 ? -5.535 32.625 8.883 1 97.12 231 TYR B N 1
ATOM 4572 C CA . TYR B 1 231 ? -6.289 31.547 8.227 1 97.12 231 TYR B CA 1
ATOM 4573 C C . TYR B 1 231 ? -7.773 31.875 8.188 1 97.12 231 TYR B C 1
ATOM 4575 O O . TYR B 1 231 ? -8.539 31.234 7.461 1 97.12 231 TYR B O 1
ATOM 4583 N N . GLU B 1 232 ? -8.227 32.906 8.852 1 97.5 232 GLU B N 1
ATOM 4584 C CA . GLU B 1 232 ? -9.617 33.156 9.203 1 97.5 232 GLU B CA 1
ATOM 4585 C C . GLU B 1 232 ? -10.461 33.438 7.961 1 97.5 232 GLU B C 1
ATOM 4587 O O . GLU B 1 232 ? -11.594 32.969 7.844 1 97.5 232 GLU B O 1
ATOM 4592 N N . THR B 1 233 ? -9.961 34.25 7.098 1 97.44 233 THR B N 1
ATOM 4593 C CA . THR B 1 233 ? -10.711 34.562 5.883 1 97.44 233 THR B CA 1
ATOM 4594 C C . THR B 1 233 ? -10.992 33.312 5.074 1 97.44 233 THR B C 1
ATOM 4596 O O . THR B 1 233 ? -12.117 33.094 4.625 1 97.44 233 THR B O 1
ATOM 4599 N N . SER B 1 234 ? -9.922 32.469 4.887 1 97.75 234 SER B N 1
ATOM 4600 C CA . SER B 1 234 ? -10.086 31.219 4.164 1 97.75 234 SER B CA 1
ATOM 4601 C C . SER B 1 234 ? -11.062 30.297 4.879 1 97.75 234 SER B C 1
ATOM 4603 O O . SER B 1 234 ? -11.875 29.625 4.238 1 97.75 234 SER B O 1
ATOM 4605 N N . ALA B 1 235 ? -11 30.266 6.188 1 98.31 235 ALA B N 1
ATOM 4606 C CA . ALA B 1 235 ? -11.883 29.422 6.984 1 98.31 235 ALA B CA 1
ATOM 4607 C C . ALA B 1 235 ? -13.344 29.844 6.824 1 98.31 235 ALA B C 1
ATOM 4609 O O . ALA B 1 235 ? -14.234 29 6.68 1 98.31 235 ALA B O 1
ATOM 4610 N N . ARG B 1 236 ? -13.578 31.125 6.883 1 97.75 236 ARG B N 1
ATOM 4611 C CA . ARG B 1 236 ? -14.938 31.641 6.699 1 97.75 236 ARG B CA 1
ATOM 4612 C C . ARG B 1 236 ? -15.453 31.328 5.301 1 97.75 236 ARG B C 1
ATOM 4614 O O . ARG B 1 236 ? -16.609 30.938 5.133 1 97.75 236 ARG B O 1
ATOM 4621 N N . THR B 1 237 ? -14.609 31.562 4.344 1 98.31 237 THR B N 1
ATOM 4622 C CA . THR B 1 237 ? -14.992 31.266 2.967 1 98.31 237 THR B CA 1
ATOM 4623 C C . THR B 1 237 ? -15.359 29.797 2.812 1 98.31 237 THR B C 1
ATOM 4625 O O . THR B 1 237 ? -16.328 29.453 2.133 1 98.31 237 THR B O 1
ATOM 4628 N N . LEU B 1 238 ? -14.57 28.906 3.438 1 98.69 238 LEU B N 1
ATOM 4629 C CA . LEU B 1 238 ? -14.852 27.484 3.395 1 98.69 238 LEU B CA 1
ATOM 4630 C C . LEU B 1 238 ? -16.219 27.188 3.994 1 98.69 238 LEU B C 1
ATOM 4632 O O . LEU B 1 238 ? -17.016 26.438 3.404 1 98.69 238 LEU B O 1
ATOM 4636 N N . ALA B 1 239 ? -16.5 27.75 5.133 1 98.38 239 ALA B N 1
ATOM 4637 C CA . ALA B 1 239 ? -17.781 27.516 5.805 1 98.38 239 ALA B CA 1
ATOM 4638 C C . ALA B 1 239 ? -18.953 27.969 4.93 1 98.38 239 ALA B C 1
ATOM 4640 O O . ALA B 1 239 ? -19.938 27.234 4.781 1 98.38 239 ALA B O 1
ATOM 4641 N N . ASP B 1 240 ? -18.812 29.094 4.332 1 98.25 240 ASP B N 1
ATOM 4642 C CA . ASP B 1 240 ? -19.859 29.641 3.486 1 98.25 240 ASP B CA 1
ATOM 4643 C C . ASP B 1 240 ? -20.094 28.781 2.254 1 98.25 240 ASP B C 1
ATOM 4645 O O . ASP B 1 240 ? -21.234 28.438 1.929 1 98.25 240 ASP B O 1
ATOM 4649 N N . ARG B 1 241 ? -19.031 28.406 1.619 1 98.31 241 ARG B N 1
ATOM 4650 C CA . ARG B 1 241 ? -19.125 27.609 0.4 1 98.31 241 ARG B CA 1
ATOM 4651 C C . ARG B 1 241 ? -19.688 26.219 0.696 1 98.31 241 ARG B C 1
ATOM 4653 O O . ARG B 1 241 ? -20.453 25.672 -0.094 1 98.31 241 ARG B O 1
ATOM 4660 N N . ALA B 1 242 ? -19.203 25.625 1.754 1 98.56 242 ALA B N 1
ATOM 4661 C CA . ALA B 1 242 ? -19.719 24.328 2.146 1 98.56 242 ALA B CA 1
ATOM 4662 C C . ALA B 1 242 ? -21.219 24.391 2.447 1 98.56 242 ALA B C 1
ATOM 4664 O O . ALA B 1 242 ? -21.984 23.516 2.027 1 98.56 242 ALA B O 1
ATOM 4665 N N . LEU B 1 243 ? -21.641 25.406 3.17 1 97.88 243 LEU B N 1
ATOM 4666 C CA . LEU B 1 243 ? -23.031 25.594 3.52 1 97.88 243 LEU B CA 1
ATOM 4667 C C . LEU B 1 243 ? -23.906 25.719 2.268 1 97.88 243 LEU B C 1
ATOM 4669 O O . LEU B 1 243 ? -25.016 25.188 2.227 1 97.88 243 LEU B O 1
ATOM 4673 N N . GLU B 1 244 ? -23.438 26.406 1.273 1 97.81 244 GLU B N 1
ATOM 4674 C CA . GLU B 1 244 ? -24.141 26.531 -0 1 97.81 244 GLU B CA 1
ATOM 4675 C C . GLU B 1 244 ? -24.406 25.172 -0.625 1 97.81 244 GLU B C 1
ATOM 4677 O O . GLU B 1 244 ? -25.375 25 -1.379 1 97.81 244 GLU B O 1
ATOM 4682 N N . GLN B 1 245 ? -23.609 24.219 -0.303 1 97 245 GLN B N 1
ATOM 4683 C CA . GLN B 1 245 ? -23.734 22.875 -0.856 1 97 245 GLN B CA 1
ATOM 4684 C C . GLN B 1 245 ? -24.422 21.938 0.137 1 97 245 GLN B C 1
ATOM 4686 O O . GLN B 1 245 ? -24.453 20.719 -0.075 1 97 245 GLN B O 1
ATOM 4691 N N . GLY B 1 246 ? -24.828 22.422 1.303 1 97.88 246 GLY B N 1
ATOM 4692 C CA . GLY B 1 246 ? -25.5 21.625 2.322 1 97.88 246 GLY B CA 1
ATOM 4693 C C . GLY B 1 246 ? -24.531 20.766 3.119 1 97.88 246 GLY B C 1
ATOM 4694 O O . GLY B 1 246 ? -24.922 19.719 3.645 1 97.88 246 GLY B O 1
ATOM 4695 N N . ARG B 1 247 ? -23.266 21.203 3.102 1 98.06 247 ARG B N 1
ATOM 4696 C CA . ARG B 1 247 ? -22.234 20.422 3.789 1 98.06 247 ARG B CA 1
ATOM 4697 C C . ARG B 1 247 ? -21.625 21.219 4.934 1 98.06 247 ARG B C 1
ATOM 4699 O O . ARG B 1 247 ? -21.828 22.422 5.039 1 98.06 247 ARG B O 1
ATOM 4706 N N . SER B 1 248 ? -21 20.484 5.832 1 98 248 SER B N 1
ATOM 4707 C CA . SER B 1 248 ? -20.125 21.047 6.863 1 98 248 SER B CA 1
ATOM 4708 C C . SER B 1 248 ? -18.75 20.391 6.844 1 98 248 SER B C 1
ATOM 4710 O O . SER B 1 248 ? -18.641 19.172 6.668 1 98 248 SER B O 1
ATOM 4712 N N . VAL B 1 249 ? -17.734 21.188 6.918 1 98.62 249 VAL B N 1
ATOM 4713 C CA . VAL B 1 249 ? -16.359 20.703 6.887 1 98.62 249 VAL B CA 1
ATOM 4714 C C . VAL B 1 249 ? -15.656 21.062 8.195 1 98.62 249 VAL B C 1
ATOM 4716 O O . VAL B 1 249 ? -15.648 22.234 8.609 1 98.62 249 VAL B O 1
ATOM 4719 N N . ARG B 1 250 ? -15.172 20.109 8.836 1 98.5 250 ARG B N 1
ATOM 4720 C CA . ARG B 1 250 ? -14.375 20.375 10.031 1 98.5 250 ARG B CA 1
ATOM 4721 C C . ARG B 1 250 ? -13.055 21.062 9.664 1 98.5 250 ARG B C 1
ATOM 4723 O O . ARG B 1 250 ? -12.516 20.844 8.578 1 98.5 250 ARG B O 1
ATOM 4730 N N . LYS B 1 251 ? -12.555 21.859 10.555 1 98.69 251 LYS B N 1
ATOM 4731 C CA . LYS B 1 251 ? -11.367 22.656 10.281 1 98.69 251 LYS B CA 1
ATOM 4732 C C . LYS B 1 251 ? -10.273 22.375 11.32 1 98.69 251 LYS B C 1
ATOM 4734 O O . LYS B 1 251 ? -10.539 22.375 12.523 1 98.69 251 LYS B O 1
ATOM 4739 N N . LEU B 1 252 ? -9.086 22.109 10.812 1 98.69 252 LEU B N 1
ATOM 4740 C CA . LEU B 1 252 ? -7.914 21.938 11.664 1 98.69 252 LEU B CA 1
ATOM 4741 C C . LEU B 1 252 ? -6.84 22.969 11.32 1 98.69 252 LEU B C 1
ATOM 4743 O O . LEU B 1 252 ? -6.805 23.484 10.203 1 98.69 252 LEU B O 1
ATOM 4747 N N . LEU B 1 253 ? -6.027 23.25 12.281 1 98.44 253 LEU B N 1
ATOM 4748 C CA . LEU B 1 253 ? -4.871 24.125 12.078 1 98.44 253 LEU B CA 1
ATOM 4749 C C . LEU B 1 253 ? -3.574 23.344 12.305 1 98.44 253 LEU B C 1
ATOM 4751 O O . LEU B 1 253 ? -3.42 22.656 13.312 1 98.44 253 LEU B O 1
ATOM 4755 N N . ARG B 1 254 ? -2.709 23.375 11.352 1 98.31 254 ARG B N 1
ATOM 4756 C CA . ARG B 1 254 ? -1.411 22.719 11.453 1 98.31 254 ARG B CA 1
ATOM 4757 C C . ARG B 1 254 ? -0.388 23.625 12.125 1 98.31 254 ARG B C 1
ATOM 4759 O O . ARG B 1 254 ? -0.094 24.719 11.633 1 98.31 254 ARG B O 1
ATOM 4766 N N . LEU B 1 255 ? 0.263 23.109 13.234 1 97.88 255 LEU B N 1
ATOM 4767 C CA . LEU B 1 255 ? 1.146 23.953 14.023 1 97.88 255 LEU B CA 1
ATOM 4768 C C . LEU B 1 255 ? 2.312 23.156 14.594 1 97.88 255 LEU B C 1
ATOM 4770 O O . LEU B 1 255 ? 2.105 22.234 15.375 1 97.88 255 LEU B O 1
ATOM 4774 N N . PRO B 1 256 ? 3.545 23.516 14.195 1 97.69 256 PRO B N 1
ATOM 4775 C CA . PRO B 1 256 ? 4.656 23.047 15.031 1 97.69 256 PRO B CA 1
ATOM 4776 C C . PRO B 1 256 ? 4.672 23.703 16.406 1 97.69 256 PRO B C 1
ATOM 4778 O O . PRO B 1 256 ? 4.289 24.875 16.531 1 97.69 256 PRO B O 1
ATOM 4781 N N . ILE B 1 257 ? 5.105 22.953 17.375 1 97.88 257 ILE B N 1
ATOM 4782 C CA . ILE B 1 257 ? 5.133 23.516 18.734 1 97.88 257 ILE B CA 1
ATOM 4783 C C . ILE B 1 257 ? 6.469 23.172 19.391 1 97.88 257 ILE B C 1
ATOM 4785 O O . ILE B 1 257 ? 7.035 22.109 19.172 1 97.88 257 ILE B O 1
ATOM 4789 N N . ILE B 1 258 ? 6.98 24.031 20.125 1 97.5 258 ILE B N 1
ATOM 4790 C CA . ILE B 1 258 ? 8.055 23.859 21.094 1 97.5 258 ILE B CA 1
ATOM 4791 C C . ILE B 1 258 ? 7.598 24.344 22.469 1 97.5 258 ILE B C 1
ATOM 4793 O O . ILE B 1 258 ? 7.723 25.531 22.781 1 97.5 258 ILE B O 1
ATOM 4797 N N . ALA B 1 259 ? 7.102 23.422 23.266 1 97.94 259 ALA B N 1
ATOM 4798 C CA . ALA B 1 259 ? 6.551 23.719 24.594 1 97.94 259 ALA B CA 1
ATOM 4799 C C . ALA B 1 259 ? 7.402 23.094 25.688 1 97.94 259 ALA B C 1
ATOM 4801 O O . ALA B 1 259 ? 7.902 21.969 25.531 1 97.94 259 ALA B O 1
ATOM 4802 N N . ARG B 1 260 ? 7.562 23.812 26.734 1 97.5 260 ARG B N 1
ATOM 4803 C CA . ARG B 1 260 ? 8.328 23.375 27.891 1 97.5 260 ARG B CA 1
ATOM 4804 C C . ARG B 1 260 ? 7.656 23.797 29.203 1 97.5 260 ARG B C 1
ATOM 4806 O O . ARG B 1 260 ? 6.586 24.406 29.172 1 97.5 260 ARG B O 1
ATOM 4813 N N . GLU B 1 261 ? 8.312 23.453 30.297 1 95.94 261 GLU B N 1
ATOM 4814 C CA . GLU B 1 261 ? 7.781 23.844 31.594 1 95.94 261 GLU B CA 1
ATOM 4815 C C . GLU B 1 261 ? 7.738 25.375 31.75 1 95.94 261 GLU B C 1
ATOM 4817 O O . GLU B 1 261 ? 6.812 25.906 32.344 1 95.94 261 GLU B O 1
ATOM 4822 N N . THR B 1 262 ? 8.781 26 31.188 1 97.44 262 THR B N 1
ATOM 4823 C CA . THR B 1 262 ? 8.797 27.469 31.219 1 97.44 262 THR B CA 1
ATOM 4824 C C . THR B 1 262 ? 9.055 28.016 29.812 1 97.44 262 THR B C 1
ATOM 4826 O O . THR B 1 262 ? 9.648 27.344 28.969 1 97.44 262 THR B O 1
ATOM 4829 N N . THR B 1 263 ? 8.664 29.25 29.641 1 97.62 263 THR B N 1
ATOM 4830 C CA . THR B 1 263 ? 8.898 29.938 28.375 1 97.62 263 THR B CA 1
ATOM 4831 C C . THR B 1 263 ? 10.398 30.062 28.094 1 97.62 263 THR B C 1
ATOM 4833 O O . THR B 1 263 ? 10.844 29.906 26.953 1 97.62 263 THR B O 1
ATOM 4836 N N . ASP B 1 264 ? 11.164 30.328 29.125 1 97.38 264 ASP B N 1
ATOM 4837 C CA . ASP B 1 264 ? 12.609 30.469 28.969 1 97.38 264 ASP B CA 1
ATOM 4838 C C . ASP B 1 264 ? 13.234 29.172 28.438 1 97.38 264 ASP B C 1
ATOM 4840 O O . ASP B 1 264 ? 14.125 29.203 27.594 1 97.38 264 ASP B O 1
ATOM 4844 N N . GLU B 1 265 ? 12.781 28.094 28.969 1 96 265 GLU B N 1
ATOM 4845 C CA . GLU B 1 265 ? 13.281 26.797 28.516 1 96 265 GLU B CA 1
ATOM 4846 C C . GLU B 1 265 ? 12.938 26.562 27.047 1 96 265 GLU B C 1
ATOM 4848 O O . GLU B 1 265 ? 13.75 26.016 26.297 1 96 265 GLU B O 1
ATOM 4853 N N . ALA B 1 266 ? 11.734 26.891 26.656 1 97.5 266 ALA B N 1
ATOM 4854 C CA . ALA B 1 266 ? 11.312 26.734 25.266 1 97.5 266 ALA B CA 1
ATOM 4855 C C . ALA B 1 266 ? 12.188 27.562 24.344 1 97.5 266 ALA B C 1
ATOM 4857 O O . ALA B 1 266 ? 12.641 27.062 23.297 1 97.5 266 ALA B O 1
ATOM 4858 N N . TRP B 1 267 ? 12.477 28.781 24.734 1 96.94 267 TRP B N 1
ATOM 4859 C CA . TRP B 1 267 ? 13.297 29.656 23.922 1 96.94 267 TRP B CA 1
ATOM 4860 C C . TRP B 1 267 ? 14.734 29.156 23.859 1 96.94 267 TRP B C 1
ATOM 4862 O O . TRP B 1 267 ? 15.398 29.281 22.828 1 96.94 267 TRP B O 1
ATOM 4872 N N . ALA B 1 268 ? 15.172 28.641 24.953 1 95.56 268 ALA B N 1
ATOM 4873 C CA . ALA B 1 268 ? 16.516 28.062 24.953 1 95.56 268 ALA B CA 1
ATOM 4874 C C . ALA B 1 268 ? 16.625 26.969 23.891 1 95.56 268 ALA B C 1
ATOM 4876 O O . ALA B 1 268 ? 17.656 26.844 23.219 1 95.56 268 ALA B O 1
ATOM 4877 N N . ARG B 1 269 ? 15.578 26.203 23.812 1 93.31 269 ARG B N 1
ATOM 4878 C CA . ARG B 1 269 ? 15.547 25.156 22.797 1 93.31 269 ARG B CA 1
ATOM 4879 C C . ARG B 1 269 ? 15.562 25.766 21.406 1 93.31 269 ARG B C 1
ATOM 4881 O O . ARG B 1 269 ? 16.281 25.281 20.516 1 93.31 269 ARG B O 1
ATOM 4888 N N . VAL B 1 270 ? 14.828 26.75 21.141 1 95 270 VAL B N 1
ATOM 4889 C CA . VAL B 1 270 ? 14.758 27.406 19.844 1 95 270 VAL B CA 1
ATOM 4890 C C . VAL B 1 270 ? 16.125 27.969 19.469 1 95 270 VAL B C 1
ATOM 4892 O O . VAL B 1 270 ? 16.578 27.797 18.344 1 95 270 VAL B O 1
ATOM 4895 N N . GLU B 1 271 ? 16.734 28.594 20.453 1 93.31 271 GLU B N 1
ATOM 4896 C CA . GLU B 1 271 ? 18.031 29.219 20.203 1 93.31 271 GLU B CA 1
ATOM 4897 C C . GLU B 1 271 ? 19.094 28.172 19.859 1 93.31 271 GLU B C 1
ATOM 4899 O O . GLU B 1 271 ? 19.953 28.406 19 1 93.31 271 GLU B O 1
ATOM 4904 N N . ARG B 1 272 ? 19 27.094 20.516 1 88.62 272 ARG B N 1
ATOM 4905 C CA . ARG B 1 272 ? 19.922 26.016 20.203 1 88.62 272 ARG B CA 1
ATOM 4906 C C . ARG B 1 272 ? 19.703 25.516 18.766 1 88.62 272 ARG B C 1
ATOM 4908 O O . ARG B 1 272 ? 20.672 25.359 18.016 1 88.62 272 ARG B O 1
ATOM 4915 N N . LEU B 1 273 ? 18.469 25.297 18.406 1 89.06 273 LEU B N 1
ATOM 4916 C CA . LEU B 1 273 ? 18.141 24.828 17.062 1 89.06 273 LEU B CA 1
ATOM 4917 C C . LEU B 1 273 ? 18.547 25.859 16.016 1 89.06 273 LEU B C 1
ATOM 4919 O O . LEU B 1 273 ? 19.016 25.516 14.938 1 89.06 273 LEU B O 1
ATOM 4923 N N . TRP B 1 274 ? 18.344 27.062 16.375 1 90.06 274 TRP B N 1
ATOM 4924 C CA . TRP B 1 274 ? 18.641 28.172 15.469 1 90.06 274 TRP B CA 1
ATOM 4925 C C . TRP B 1 274 ? 20.125 28.219 15.156 1 90.06 274 TRP B C 1
ATOM 4927 O O . TRP B 1 274 ? 20.516 28.422 14 1 90.06 274 TRP B O 1
ATOM 4937 N N . ARG B 1 275 ? 20.969 28.031 16.125 1 87.56 275 ARG B N 1
ATOM 4938 C CA . ARG B 1 275 ? 22.406 28.031 15.945 1 87.56 275 ARG B CA 1
ATOM 4939 C C . ARG B 1 275 ? 22.859 26.859 15.078 1 87.56 275 ARG B C 1
ATOM 4941 O O . ARG B 1 275 ? 23.797 27 14.297 1 87.56 275 ARG B O 1
ATOM 4948 N N . GLU B 1 276 ? 22.172 25.844 15.266 1 82.88 276 GLU B N 1
ATOM 4949 C CA . GLU B 1 276 ? 22.5 24.656 14.469 1 82.88 276 GLU B CA 1
ATOM 4950 C C . GLU B 1 276 ? 22.125 24.859 13 1 82.88 276 GLU B C 1
ATOM 4952 O O . GLU B 1 276 ? 22.875 24.453 12.109 1 82.88 276 GLU B O 1
ATOM 4957 N N . ALA B 1 277 ? 21 25.406 12.82 1 83.81 277 ALA B N 1
ATOM 4958 C CA . ALA B 1 277 ? 20.484 25.594 11.469 1 83.81 277 ALA B CA 1
ATOM 4959 C C . ALA B 1 277 ? 21.219 26.719 10.75 1 83.81 277 ALA B C 1
ATOM 4961 O O . ALA B 1 277 ? 21.312 26.734 9.523 1 83.81 277 ALA B O 1
ATOM 4962 N N . HIS B 1 278 ? 21.719 27.625 11.562 1 85.12 278 HIS B N 1
ATOM 4963 C CA . HIS B 1 278 ? 22.359 28.828 11.008 1 85.12 278 HIS B CA 1
ATOM 4964 C C . HIS B 1 278 ? 23.703 29.078 11.656 1 85.12 278 HIS B C 1
ATOM 4966 O O . HIS B 1 278 ? 23.906 30.094 12.312 1 85.12 278 HIS B O 1
ATOM 4972 N N . PRO B 1 279 ? 24.625 28.219 11.289 1 81.25 279 PRO B N 1
ATOM 4973 C CA . PRO B 1 279 ? 25.906 28.328 11.969 1 81.25 279 PRO B CA 1
ATOM 4974 C C . PRO B 1 279 ? 26.641 29.641 11.641 1 81.25 279 PRO B C 1
ATOM 4976 O O . PRO B 1 279 ? 27.438 30.125 12.445 1 81.25 279 PRO B O 1
ATOM 4979 N N . ASP B 1 280 ? 26.359 30.141 10.516 1 79.38 280 ASP B N 1
ATOM 4980 C CA . ASP B 1 280 ? 27.109 31.328 10.102 1 79.38 280 ASP B CA 1
ATOM 4981 C C . ASP B 1 280 ? 26.516 32.594 10.711 1 79.38 280 ASP B C 1
ATOM 4983 O O . ASP B 1 280 ? 27.094 33.688 10.57 1 79.38 280 ASP B O 1
ATOM 4987 N N . GLY B 1 281 ? 25.5 32.5 11.461 1 67.88 281 GLY B N 1
ATOM 4988 C CA . GLY B 1 281 ? 24.891 33.625 12.164 1 67.88 281 GLY B CA 1
ATOM 4989 C C . GLY B 1 281 ? 24.203 34.594 11.234 1 67.88 281 GLY B C 1
ATOM 4990 O O . GLY B 1 281 ? 23.75 35.688 11.672 1 67.88 281 GLY B O 1
ATOM 4991 N N . VAL B 1 282 ? 24.188 34.344 10.047 1 67.69 282 VAL B N 1
ATOM 4992 C CA . VAL B 1 282 ? 23.688 35.25 9.039 1 67.69 282 VAL B CA 1
ATOM 4993 C C . VAL B 1 282 ? 22.172 35.406 9.172 1 67.69 282 VAL B C 1
ATOM 4995 O O . VAL B 1 282 ? 21.594 36.438 8.852 1 67.69 282 VAL B O 1
ATOM 4998 N N . SER B 1 283 ? 21.547 34.469 9.82 1 71.25 283 SER B N 1
ATOM 4999 C CA . SER B 1 283 ? 20.094 34.469 9.828 1 71.25 283 SER B CA 1
ATOM 5000 C C . SER B 1 283 ? 19.531 35.375 10.922 1 71.25 283 SER B C 1
ATOM 5002 O O . SER B 1 283 ? 18.328 35.469 11.094 1 71.25 283 SER B O 1
ATOM 5004 N N . GLY B 1 284 ? 20.344 36.188 11.562 1 78.88 284 GLY B N 1
ATOM 5005 C CA . GLY B 1 284 ? 19.875 37.125 12.555 1 78.88 284 GLY B CA 1
ATOM 5006 C C . GLY B 1 284 ? 19.391 36.469 13.836 1 78.88 284 GLY B C 1
ATOM 5007 O O . GLY B 1 284 ? 19.656 35.281 14.07 1 78.88 284 GLY B O 1
ATOM 5008 N N . ASP B 1 285 ? 18.688 37.312 14.648 1 86.62 285 ASP B N 1
ATOM 5009 C CA . ASP B 1 285 ? 18.203 36.906 15.969 1 86.62 285 ASP B CA 1
ATOM 5010 C C . ASP B 1 285 ? 16.875 36.188 15.859 1 86.62 285 ASP B C 1
ATOM 5012 O O . ASP B 1 285 ? 15.898 36.719 15.328 1 86.62 285 ASP B O 1
ATOM 5016 N N . SER B 1 286 ? 16.844 34.938 16.344 1 91.94 286 SER B N 1
ATOM 5017 C CA . SER B 1 286 ? 15.625 34.125 16.344 1 91.94 286 SER B CA 1
ATOM 5018 C C . SER B 1 286 ? 14.492 34.844 17.047 1 91.94 286 SER B C 1
ATOM 5020 O O . SER B 1 286 ? 13.328 34.75 16.656 1 91.94 286 SER B O 1
ATOM 5022 N N . ARG B 1 287 ? 14.773 35.656 18.016 1 93.12 287 ARG B N 1
ATOM 5023 C CA . ARG B 1 287 ? 13.75 36.312 18.812 1 93.12 287 ARG B CA 1
ATOM 5024 C C . ARG B 1 287 ? 13.086 37.438 18.031 1 93.12 287 ARG B C 1
ATOM 5026 O O . ARG B 1 287 ? 11.992 37.906 18.391 1 93.12 287 ARG B O 1
ATOM 5033 N N . ALA B 1 288 ? 13.719 37.938 17.047 1 92.75 288 ALA B N 1
ATOM 5034 C CA . ALA B 1 288 ? 13.156 38.969 16.203 1 92.75 288 ALA B CA 1
ATOM 5035 C C . ALA B 1 288 ? 11.922 38.469 15.445 1 92.75 288 ALA B C 1
ATOM 5037 O O . ALA B 1 288 ? 11.117 39.281 14.969 1 92.75 288 ALA B O 1
ATOM 5038 N N . LEU B 1 289 ? 11.773 37.219 15.359 1 95.06 289 LEU B N 1
ATOM 5039 C CA . LEU B 1 289 ? 10.672 36.625 14.617 1 95.06 289 LEU B CA 1
ATOM 5040 C C . LEU B 1 289 ? 9.508 36.281 15.539 1 95.06 289 LEU B C 1
ATOM 5042 O O . LEU B 1 289 ? 8.523 35.688 15.109 1 95.06 289 LEU B O 1
ATOM 5046 N N . ALA B 1 290 ? 9.68 36.625 16.797 1 95.94 290 ALA B N 1
ATOM 5047 C CA . ALA B 1 290 ? 8.602 36.406 17.766 1 95.94 290 ALA B CA 1
ATOM 5048 C C . ALA B 1 290 ? 7.391 37.281 17.438 1 95.94 290 ALA B C 1
ATOM 5050 O O . ALA B 1 290 ? 7.539 38.438 17.062 1 95.94 290 ALA B O 1
ATOM 5051 N N . ARG B 1 291 ? 6.262 36.688 17.531 1 94.94 291 ARG B N 1
ATOM 5052 C CA . ARG B 1 291 ? 4.98 37.375 17.391 1 94.94 291 ARG B CA 1
ATOM 5053 C C . ARG B 1 291 ? 4.219 37.406 18.703 1 94.94 291 ARG B C 1
ATOM 5055 O O . ARG B 1 291 ? 4.777 37.094 19.75 1 94.94 291 ARG B O 1
ATOM 5062 N N . GLU B 1 292 ? 3.002 37.844 18.594 1 91.44 292 GLU B N 1
ATOM 5063 C CA . GLU B 1 292 ? 2.166 37.875 19.797 1 91.44 292 GLU B CA 1
ATOM 5064 C C . GLU B 1 292 ? 1.657 36.469 20.141 1 91.44 292 GLU B C 1
ATOM 5066 O O . GLU B 1 292 ? 1.637 35.594 19.297 1 91.44 292 GLU B O 1
ATOM 5071 N N . ASN B 1 293 ? 1.343 36.312 21.422 1 92 293 ASN B N 1
ATOM 5072 C CA . ASN B 1 293 ? 0.587 35.156 21.906 1 92 293 ASN B CA 1
ATOM 5073 C C . ASN B 1 293 ? 1.316 33.844 21.641 1 92 293 ASN B C 1
ATOM 5075 O O . ASN B 1 293 ? 0.717 32.906 21.156 1 92 293 ASN B O 1
ATOM 5079 N N . SER B 1 294 ? 2.633 33.781 21.828 1 95.94 294 SER B N 1
ATOM 5080 C CA . SER B 1 294 ? 3.459 32.594 21.781 1 95.94 294 SER B CA 1
ATOM 5081 C C . SER B 1 294 ? 3.703 32.125 20.344 1 95.94 294 SER B C 1
ATOM 5083 O O . SER B 1 294 ? 4.199 31.031 20.109 1 95.94 294 SER B O 1
ATOM 5085 N N . GLN B 1 295 ? 3.262 32.938 19.391 1 97.88 295 GLN B N 1
ATOM 5086 C CA . GLN B 1 295 ? 3.484 32.594 17.984 1 97.88 295 GLN B CA 1
ATOM 5087 C C . GLN B 1 295 ? 4.895 32.969 17.547 1 97.88 295 GLN B C 1
ATOM 5089 O O . GLN B 1 295 ? 5.445 33.969 18 1 97.88 295 GLN B O 1
ATOM 5094 N N . TRP B 1 296 ? 5.434 32.188 16.734 1 97.81 296 TRP B N 1
ATOM 5095 C CA . TRP B 1 296 ? 6.781 32.406 16.219 1 97.81 296 TRP B CA 1
ATOM 5096 C C . TRP B 1 296 ? 6.863 32.094 14.734 1 97.81 296 TRP B C 1
ATOM 5098 O O . TRP B 1 296 ? 6.402 31.031 14.297 1 97.81 296 TRP B O 1
ATOM 5108 N N . SER B 1 297 ? 7.449 32.938 13.906 1 96.88 297 SER B N 1
ATOM 5109 C CA . SER B 1 297 ? 7.426 32.812 12.453 1 96.88 297 SER B CA 1
ATOM 5110 C C . SER B 1 297 ? 8.742 32.281 11.914 1 96.88 297 SER B C 1
ATOM 5112 O O . SER B 1 297 ? 9.117 32.562 10.773 1 96.88 297 SER B O 1
ATOM 5114 N N . GLY B 1 298 ? 9.453 31.547 12.688 1 95.31 298 GLY B N 1
ATOM 5115 C CA . GLY B 1 298 ? 10.758 31.078 12.242 1 95.31 298 GLY B CA 1
ATOM 5116 C C . GLY B 1 298 ? 10.797 29.578 11.984 1 95.31 298 GLY B C 1
ATOM 5117 O O . GLY B 1 298 ? 11.859 29.031 11.695 1 95.31 298 GLY B O 1
ATOM 5118 N N . PHE B 1 299 ? 9.711 28.922 12 1 95 299 PHE B N 1
ATOM 5119 C CA . PHE B 1 299 ? 9.734 27.469 11.969 1 95 299 PHE B CA 1
ATOM 5120 C C . PHE B 1 299 ? 10.203 26.953 10.609 1 95 299 PHE B C 1
ATOM 5122 O O . PHE B 1 299 ? 10.859 25.906 10.531 1 95 299 PHE B O 1
ATOM 5129 N N . ASP B 1 300 ? 9.828 27.609 9.492 1 90.81 300 ASP B N 1
ATOM 5130 C CA . ASP B 1 300 ? 10.281 27.188 8.172 1 90.81 300 ASP B CA 1
ATOM 5131 C C . ASP B 1 300 ? 11.797 27.281 8.062 1 90.81 300 ASP B C 1
ATOM 5133 O O . ASP B 1 300 ? 12.414 26.547 7.285 1 90.81 300 ASP B O 1
ATOM 5137 N N . ARG B 1 301 ? 12.406 28.141 8.859 1 90.69 301 ARG B N 1
ATOM 5138 C CA . ARG B 1 301 ? 13.859 28.281 8.867 1 90.69 301 ARG B CA 1
ATOM 5139 C C . ARG B 1 301 ? 14.508 27.203 9.75 1 90.69 301 ARG B C 1
ATOM 5141 O O . ARG B 1 301 ? 15.734 27.109 9.812 1 90.69 301 ARG B O 1
ATOM 5148 N N . LEU B 1 302 ? 13.695 26.453 10.445 1 89.25 302 LEU B N 1
ATOM 5149 C CA . LEU B 1 302 ? 14.172 25.328 11.227 1 89.25 302 LEU B CA 1
ATOM 5150 C C . LEU B 1 302 ? 13.844 24 10.523 1 89.25 302 LEU B C 1
ATOM 5152 O O . LEU B 1 302 ? 13.984 22.938 11.117 1 89.25 302 LEU B O 1
ATOM 5156 N N . GLY B 1 303 ? 13.297 24.078 9.32 1 84.94 303 GLY B N 1
ATOM 5157 C CA . GLY B 1 303 ? 13.078 22.875 8.531 1 84.94 303 GLY B CA 1
ATOM 5158 C C . GLY B 1 303 ? 11.648 22.359 8.594 1 84.94 303 GLY B C 1
ATOM 5159 O O . GLY B 1 303 ? 11.352 21.281 8.094 1 84.94 303 GLY B O 1
ATOM 5160 N N . TYR B 1 304 ? 10.758 23.109 9.195 1 89 304 TYR B N 1
ATOM 5161 C CA . TYR B 1 304 ? 9.344 22.734 9.203 1 89 304 TYR B CA 1
ATOM 5162 C C . TYR B 1 304 ? 8.648 23.234 7.941 1 89 304 TYR B C 1
ATOM 5164 O O . TYR B 1 304 ? 9.117 24.172 7.297 1 89 304 TYR B O 1
ATOM 5172 N N . ASP B 1 305 ? 7.562 22.578 7.613 1 86.88 305 ASP B N 1
ATOM 5173 C CA . ASP B 1 305 ? 6.766 23 6.465 1 86.88 305 ASP B CA 1
ATOM 5174 C C . ASP B 1 305 ? 5.965 24.25 6.785 1 86.88 305 ASP B C 1
ATOM 5176 O O . ASP B 1 305 ? 5.668 25.047 5.891 1 86.88 305 ASP B O 1
ATOM 5180 N N . GLN B 1 306 ? 5.664 24.438 8.016 1 92.81 306 GLN B N 1
ATOM 5181 C CA . GLN B 1 306 ? 4.883 25.578 8.469 1 92.81 306 GLN B CA 1
ATOM 5182 C C . GLN B 1 306 ? 5.785 26.766 8.828 1 92.81 306 GLN B C 1
ATOM 5184 O O . GLN B 1 306 ? 6.777 26.594 9.539 1 92.81 306 GLN B O 1
ATOM 5189 N N . PRO B 1 307 ? 5.391 27.906 8.445 1 94.5 307 PRO B N 1
ATOM 5190 C CA . PRO B 1 307 ? 6.223 29.062 8.797 1 94.5 307 PRO B CA 1
ATOM 5191 C C . PRO B 1 307 ? 6.016 29.531 10.234 1 94.5 307 PRO B C 1
ATOM 5193 O O . PRO B 1 307 ? 6.957 30 10.875 1 94.5 307 PRO B O 1
ATOM 5196 N N . ILE B 1 308 ? 4.816 29.438 10.672 1 97.62 308 ILE B N 1
ATOM 5197 C CA . ILE B 1 308 ? 4.465 29.953 11.992 1 97.62 308 ILE B CA 1
ATOM 5198 C C . ILE B 1 308 ? 3.99 28.812 12.891 1 97.62 308 ILE B C 1
ATOM 5200 O O . ILE B 1 308 ? 3.23 27.953 12.453 1 97.62 308 ILE B O 1
ATOM 5204 N N . GLY B 1 309 ? 4.457 28.734 14.094 1 98.31 309 GLY B N 1
ATOM 5205 C CA . GLY B 1 309 ? 4.031 27.828 15.141 1 98.31 309 GLY B CA 1
ATOM 5206 C C . GLY B 1 309 ? 3.996 28.469 16.516 1 98.31 309 GLY B C 1
ATOM 5207 O O . GLY B 1 309 ? 3.787 29.688 16.641 1 98.31 309 GLY B O 1
ATOM 5208 N N . LEU B 1 310 ? 4.051 27.625 17.562 1 98.62 310 LEU B N 1
ATOM 5209 C CA . LEU B 1 310 ? 3.924 28.156 18.906 1 98.62 310 LEU B CA 1
ATOM 5210 C C . LEU B 1 310 ? 5.141 27.781 19.75 1 98.62 310 LEU B C 1
ATOM 5212 O O . LEU B 1 310 ? 5.648 26.656 19.656 1 98.62 310 LEU B O 1
ATOM 5216 N N . ILE B 1 311 ? 5.605 28.734 20.516 1 98.44 311 ILE B N 1
ATOM 5217 C CA . ILE B 1 311 ? 6.707 28.547 21.453 1 98.44 311 ILE B CA 1
ATOM 5218 C C . ILE B 1 311 ? 6.305 29.094 22.828 1 98.44 311 ILE B C 1
ATOM 5220 O O . ILE B 1 311 ? 5.715 30.172 22.938 1 98.44 311 ILE B O 1
ATOM 5224 N N . GLY B 1 312 ? 6.637 28.297 23.891 1 98.38 312 GLY B N 1
ATOM 5225 C CA . GLY B 1 312 ? 6.387 28.812 25.219 1 98.38 312 GLY B CA 1
ATOM 5226 C C . GLY B 1 312 ? 6.191 27.719 26.266 1 98.38 312 GLY B C 1
ATOM 5227 O O . GLY B 1 312 ? 6.523 26.547 26.016 1 98.38 312 GLY B O 1
ATOM 5228 N N . SER B 1 313 ? 5.758 28.219 27.453 1 98 313 SER B N 1
ATOM 5229 C CA . SER B 1 313 ? 5.367 27.234 28.453 1 98 313 SER B CA 1
ATOM 5230 C C . SER B 1 313 ? 4.16 26.422 28 1 98 313 SER B C 1
ATOM 5232 O O . SER B 1 313 ? 3.445 26.828 27.078 1 98 313 SER B O 1
ATOM 5234 N N . TYR B 1 314 ? 3.938 25.281 28.672 1 96.5 314 TYR B N 1
ATOM 5235 C CA . TYR B 1 314 ? 2.758 24.469 28.375 1 96.5 314 TYR B CA 1
ATOM 5236 C C . TYR B 1 314 ? 1.484 25.297 28.5 1 96.5 314 TYR B C 1
ATOM 5238 O O . TYR B 1 314 ? 0.592 25.219 27.656 1 96.5 314 TYR B O 1
ATOM 5246 N N . GLU B 1 315 ? 1.453 26.141 29.5 1 97 315 GLU B N 1
ATOM 5247 C CA . GLU B 1 315 ? 0.281 26.969 29.75 1 97 315 GLU B CA 1
ATOM 5248 C C . GLU B 1 315 ? 0.109 28.016 28.672 1 97 315 GLU B C 1
ATOM 5250 O O . GLU B 1 315 ? -1.005 28.266 28.203 1 97 315 GLU B O 1
ATOM 5255 N N . ASP B 1 316 ? 1.21 28.609 28.297 1 97.81 316 ASP B N 1
ATOM 5256 C CA . ASP B 1 316 ? 1.159 29.641 27.266 1 97.81 316 ASP B CA 1
ATOM 5257 C C . ASP B 1 316 ? 0.688 29.047 25.938 1 97.81 316 ASP B C 1
ATOM 5259 O O . ASP B 1 316 ? -0.172 29.625 25.266 1 97.81 316 ASP B O 1
ATOM 5263 N N . VAL B 1 317 ? 1.298 27.984 25.547 1 98.31 317 VAL B N 1
ATOM 5264 C CA . VAL B 1 317 ? 0.958 27.312 24.297 1 98.31 317 VAL B CA 1
ATOM 5265 C C . VAL B 1 317 ? -0.494 26.844 24.328 1 98.31 317 VAL B C 1
ATOM 5267 O O . VAL B 1 317 ? -1.234 27.016 23.359 1 98.31 317 VAL B O 1
ATOM 5270 N N . ALA B 1 318 ? -0.949 26.297 25.422 1 97.19 318 ALA B N 1
ATOM 5271 C CA . ALA B 1 318 ? -2.332 25.844 25.562 1 97.19 318 ALA B CA 1
ATOM 5272 C C . ALA B 1 318 ? -3.305 27.016 25.406 1 97.19 318 ALA B C 1
ATOM 5274 O O . ALA B 1 318 ? -4.348 26.875 24.766 1 97.19 318 ALA B O 1
ATOM 5275 N N . ARG B 1 319 ? -2.973 28.078 26.078 1 97.19 319 ARG B N 1
ATOM 5276 C CA . ARG B 1 319 ? -3.811 29.281 25.984 1 97.19 319 ARG B CA 1
ATOM 5277 C C . ARG B 1 319 ? -3.955 29.734 24.531 1 97.19 319 ARG B C 1
ATOM 5279 O O . ARG B 1 319 ? -5.051 30.078 24.094 1 97.19 319 ARG B O 1
ATOM 5286 N N . GLU B 1 320 ? -2.842 29.75 23.844 1 97.69 320 GLU B N 1
ATOM 5287 C CA . GLU B 1 320 ? -2.893 30.172 22.438 1 97.69 320 GLU B CA 1
ATOM 5288 C C . GLU B 1 320 ? -3.699 29.188 21.594 1 97.69 320 GLU B C 1
ATOM 5290 O O . GLU B 1 320 ? -4.516 29.594 20.766 1 97.69 320 GLU B O 1
ATOM 5295 N N . LEU B 1 321 ? -3.49 27.906 21.75 1 97.69 321 LEU B N 1
ATOM 5296 C CA . LEU B 1 321 ? -4.258 26.891 21.047 1 97.69 321 LEU B CA 1
ATOM 5297 C C . LEU B 1 321 ? -5.754 27.078 21.281 1 97.69 321 LEU B C 1
ATOM 5299 O O . LEU B 1 321 ? -6.555 26.938 20.344 1 97.69 321 LEU B O 1
ATOM 5303 N N . SER B 1 322 ? -6.129 27.438 22.484 1 96 322 SER B N 1
ATOM 5304 C CA . SER B 1 322 ? -7.531 27.594 22.844 1 96 322 SER B CA 1
ATOM 5305 C C . SER B 1 322 ? -8.102 28.906 22.297 1 96 322 SER B C 1
ATOM 5307 O O . SER B 1 322 ? -9.312 29.109 22.297 1 96 322 SER B O 1
ATOM 5309 N N . SER B 1 323 ? -7.211 29.766 21.891 1 96.19 323 SER B N 1
ATOM 5310 C CA . SER B 1 323 ? -7.66 31.078 21.469 1 96.19 323 SER B CA 1
ATOM 5311 C C . SER B 1 323 ? -8.102 31.062 20.016 1 96.19 323 SER B C 1
ATOM 5313 O O . SER B 1 323 ? -8.789 31.984 19.547 1 96.19 323 SER B O 1
ATOM 5315 N N . PHE B 1 324 ? -7.625 30.062 19.188 1 96.81 324 PHE B N 1
ATOM 5316 C CA . PHE B 1 324 ? -7.992 30 17.781 1 96.81 324 PHE B CA 1
ATOM 5317 C C . PHE B 1 324 ? -9.484 29.766 17.625 1 96.81 324 PHE B C 1
ATOM 5319 O O . PHE B 1 324 ? -10.047 28.859 18.25 1 96.81 324 PHE B O 1
ATOM 5326 N N . ARG B 1 325 ? -10.109 30.578 16.812 1 95.06 325 ARG B N 1
ATOM 5327 C CA . ARG B 1 325 ? -11.555 30.5 16.609 1 95.06 325 ARG B CA 1
ATOM 5328 C C . ARG B 1 325 ? -11.883 29.719 15.328 1 95.06 325 ARG B C 1
ATOM 5330 O O . ARG B 1 325 ? -11.078 29.688 14.398 1 95.06 325 ARG B O 1
ATOM 5337 N N . ASP B 1 326 ? -12.992 29.125 15.305 1 95.62 326 ASP B N 1
ATOM 5338 C CA . ASP B 1 326 ? -13.539 28.422 14.141 1 95.62 326 ASP B CA 1
ATOM 5339 C C . ASP B 1 326 ? -12.625 27.281 13.719 1 95.62 326 ASP B C 1
ATOM 5341 O O . ASP B 1 326 ? -12.375 27.078 12.523 1 95.62 326 ASP B O 1
ATOM 5345 N N . ILE B 1 327 ? -11.984 26.688 14.664 1 96.56 327 ILE B N 1
ATOM 5346 C CA . ILE B 1 327 ? -11.133 25.516 14.469 1 96.56 327 ILE B CA 1
ATOM 5347 C C . ILE B 1 327 ? -11.625 24.375 15.344 1 96.56 327 ILE B C 1
ATOM 5349 O O . ILE B 1 327 ? -12.008 24.578 16.5 1 96.56 327 ILE B O 1
ATOM 5353 N N . ASP B 1 328 ? -11.578 23.188 14.789 1 97.12 328 ASP B N 1
ATOM 5354 C CA . ASP B 1 328 ? -12.102 22.016 15.484 1 97.12 328 ASP B CA 1
ATOM 5355 C C . ASP B 1 328 ? -10.969 21.172 16.062 1 97.12 328 ASP B C 1
ATOM 5357 O O . ASP B 1 328 ? -11.211 20.203 16.781 1 97.12 328 ASP B O 1
ATOM 5361 N N . GLY B 1 329 ? -9.758 21.516 15.75 1 97.62 329 GLY B N 1
ATOM 5362 C CA . GLY B 1 329 ? -8.625 20.766 16.234 1 97.62 329 GLY B CA 1
ATOM 5363 C C . GLY B 1 329 ? -7.309 21.172 15.609 1 97.62 329 GLY B C 1
ATOM 5364 O O . GLY B 1 329 ? -7.223 22.234 14.984 1 97.62 329 GLY B O 1
ATOM 5365 N N . PHE B 1 330 ? -6.289 20.297 15.867 1 98.31 330 PHE B N 1
ATOM 5366 C CA . PHE B 1 330 ? -4.949 20.703 15.461 1 98.31 330 PHE B CA 1
ATOM 5367 C C . PHE B 1 330 ? -4.172 19.5 14.914 1 98.31 330 PHE B C 1
ATOM 5369 O O . PHE B 1 330 ? -4.383 18.375 15.352 1 98.31 330 PHE B O 1
ATOM 5376 N N . VAL B 1 331 ? -3.373 19.734 13.938 1 98.38 331 VAL B N 1
ATOM 5377 C CA . VAL B 1 331 ? -2.275 18.844 13.578 1 98.38 331 VAL B CA 1
ATOM 5378 C C . VAL B 1 331 ? -0.962 19.391 14.133 1 98.38 331 VAL B C 1
ATOM 5380 O O . VAL B 1 331 ? -0.429 20.375 13.625 1 98.38 331 VAL B O 1
ATOM 5383 N N . LEU B 1 332 ? -0.462 18.734 15.141 1 97.81 332 LEU B N 1
ATOM 5384 C CA . LEU B 1 332 ? 0.748 19.219 15.805 1 97.81 332 LEU B CA 1
ATOM 5385 C C . LEU B 1 332 ? 1.967 18.422 15.344 1 97.81 332 LEU B C 1
ATOM 5387 O O . LEU B 1 332 ? 1.834 17.297 14.844 1 97.81 332 LEU B O 1
ATOM 5391 N N . THR B 1 333 ? 3.09 19.078 15.414 1 95.62 333 THR B N 1
ATOM 5392 C CA . THR B 1 333 ? 4.359 18.406 15.141 1 95.62 333 THR B CA 1
ATOM 5393 C C . THR B 1 333 ? 5.48 19.016 15.977 1 95.62 333 THR B C 1
ATOM 5395 O O . THR B 1 333 ? 5.352 20.141 16.484 1 95.62 333 THR B O 1
ATOM 5398 N N . GLY B 1 334 ? 6.465 18.266 16.25 1 92.88 334 GLY B N 1
ATOM 5399 C CA . GLY B 1 334 ? 7.668 18.656 16.984 1 92.88 334 GLY B CA 1
ATOM 5400 C C . GLY B 1 334 ? 8.781 17.625 16.875 1 92.88 334 GLY B C 1
ATOM 5401 O O . GLY B 1 334 ? 8.531 16.469 16.547 1 92.88 334 GLY B O 1
ATOM 5402 N N . ARG B 1 335 ? 9.922 18.078 17.094 1 88.19 335 ARG B N 1
ATOM 5403 C CA . ARG B 1 335 ? 11.086 17.188 17.016 1 88.19 335 ARG B CA 1
ATOM 5404 C C . ARG B 1 335 ? 11.953 17.312 18.266 1 88.19 335 ARG B C 1
ATOM 5406 O O . ARG B 1 335 ? 12.125 18.406 18.797 1 88.19 335 ARG B O 1
ATOM 5413 N N . PRO B 1 336 ? 12.492 16.266 18.75 1 88.31 336 PRO B N 1
ATOM 5414 C CA . PRO B 1 336 ? 12.273 14.898 18.281 1 88.31 336 PRO B CA 1
ATOM 5415 C C . PRO B 1 336 ? 10.867 14.391 18.594 1 88.31 336 PRO B C 1
ATOM 5417 O O . PRO B 1 336 ? 10.312 14.703 19.641 1 88.31 336 PRO B O 1
ATOM 5420 N N . HIS B 1 337 ? 10.344 13.539 17.797 1 90.69 337 HIS B N 1
ATOM 5421 C CA . HIS B 1 337 ? 8.922 13.227 17.766 1 90.69 337 HIS B CA 1
ATOM 5422 C C . HIS B 1 337 ? 8.5 12.5 19.047 1 90.69 337 HIS B C 1
ATOM 5424 O O . HIS B 1 337 ? 7.535 12.906 19.703 1 90.69 337 HIS B O 1
ATOM 5430 N N . ILE B 1 338 ? 9.242 11.5 19.453 1 87.06 338 ILE B N 1
ATOM 5431 C CA . ILE B 1 338 ? 8.828 10.719 20.609 1 87.06 338 ILE B CA 1
ATOM 5432 C C . ILE B 1 338 ? 8.805 11.602 21.844 1 87.06 338 ILE B C 1
ATOM 5434 O O . ILE B 1 338 ? 7.828 11.594 22.609 1 87.06 338 ILE B O 1
ATOM 5438 N N . GLU B 1 339 ? 9.836 12.359 22.016 1 88.12 339 GLU B N 1
ATOM 5439 C CA . GLU B 1 339 ? 9.945 13.242 23.172 1 88.12 339 GLU B CA 1
ATOM 5440 C C . GLU B 1 339 ? 8.844 14.297 23.172 1 88.12 339 GLU B C 1
ATOM 5442 O O . GLU B 1 339 ? 8.203 14.523 24.203 1 88.12 339 GLU B O 1
ATOM 5447 N N . GLU B 1 340 ? 8.656 14.867 22.047 1 93.75 340 GLU B N 1
ATOM 5448 C CA . GLU B 1 340 ? 7.664 15.938 21.953 1 93.75 340 GLU B CA 1
ATOM 5449 C C . GLU B 1 340 ? 6.246 15.398 22.109 1 93.75 340 GLU B C 1
ATOM 5451 O O . GLU B 1 340 ? 5.375 16.078 22.656 1 93.75 340 GLU B O 1
ATOM 5456 N N . LEU B 1 341 ? 6.082 14.227 21.656 1 92.69 341 LEU B N 1
ATOM 5457 C CA . LEU B 1 341 ? 4.789 13.562 21.828 1 92.69 341 LEU B CA 1
ATOM 5458 C C . LEU B 1 341 ? 4.5 13.328 23.312 1 92.69 341 LEU B C 1
ATOM 5460 O O . LEU B 1 341 ? 3.406 13.633 23.797 1 92.69 341 LEU B O 1
ATOM 5464 N N . HIS B 1 342 ? 5.441 12.828 23.984 1 89.25 342 HIS B N 1
ATOM 5465 C CA . HIS B 1 342 ? 5.246 12.57 25.406 1 89.25 342 HIS B CA 1
ATOM 5466 C C . HIS B 1 342 ? 5.02 13.867 26.172 1 89.25 342 HIS B C 1
ATOM 5468 O O . HIS B 1 342 ? 4.168 13.922 27.062 1 89.25 342 HIS B O 1
ATOM 5474 N N . ARG B 1 343 ? 5.727 14.859 25.828 1 92.94 343 ARG B N 1
ATOM 5475 C CA . ARG B 1 343 ? 5.531 16.156 26.453 1 92.94 343 ARG B CA 1
ATOM 5476 C C . ARG B 1 343 ? 4.121 16.688 26.219 1 92.94 343 ARG B C 1
ATOM 5478 O O . ARG B 1 343 ? 3.459 17.156 27.141 1 92.94 343 ARG B O 1
ATOM 5485 N N . ALA B 1 344 ? 3.713 16.625 24.984 1 94.81 344 ALA B N 1
ATOM 5486 C CA . ALA B 1 344 ? 2.377 17.109 24.641 1 94.81 344 ALA B CA 1
ATOM 5487 C C . ALA B 1 344 ? 1.303 16.312 25.375 1 94.81 344 ALA B C 1
ATOM 5489 O O . ALA B 1 344 ? 0.357 16.875 25.922 1 94.81 344 ALA B O 1
ATOM 5490 N N . GLY B 1 345 ? 1.417 15.031 25.406 1 91.31 345 GLY B N 1
ATOM 5491 C CA . GLY B 1 345 ? 0.442 14.164 26.031 1 91.31 345 GLY B CA 1
ATOM 5492 C C . GLY B 1 345 ? 0.35 14.359 27.531 1 91.31 345 GLY B C 1
ATOM 5493 O O . GLY B 1 345 ? -0.745 14.352 28.094 1 91.31 345 GLY B O 1
ATOM 5494 N N . GLU B 1 346 ? 1.451 14.586 28.125 1 89.88 346 GLU B N 1
ATOM 5495 C CA . GLU B 1 346 ? 1.508 14.656 29.594 1 89.88 346 GLU B CA 1
ATOM 5496 C C . GLU B 1 346 ? 1.149 16.047 30.078 1 89.88 346 GLU B C 1
ATOM 5498 O O . GLU B 1 346 ? 0.555 16.203 31.156 1 89.88 346 GLU B O 1
ATOM 5503 N N . HIS B 1 347 ? 1.471 17.031 29.266 1 92.62 347 HIS B N 1
ATOM 5504 C CA . HIS B 1 347 ? 1.482 18.344 29.906 1 92.62 347 HIS B CA 1
ATOM 5505 C C . HIS B 1 347 ? 0.639 19.344 29.125 1 92.62 347 HIS B C 1
ATOM 5507 O O . HIS B 1 347 ? 0.311 20.422 29.625 1 92.62 347 HIS B O 1
ATOM 5513 N N . LEU B 1 348 ? 0.224 19.031 27.938 1 94.62 348 LEU B N 1
ATOM 5514 C CA . LEU B 1 348 ? -0.306 20.094 27.094 1 94.62 348 LEU B CA 1
ATOM 5515 C C . LEU B 1 348 ? -1.744 19.797 26.688 1 94.62 348 LEU B C 1
ATOM 5517 O O . LEU B 1 348 ? -2.625 20.656 26.828 1 94.62 348 LEU B O 1
ATOM 5521 N N . LEU B 1 349 ? -2.033 18.594 26.188 1 93.81 349 LEU B N 1
ATOM 5522 C CA . LEU B 1 349 ? -3.297 18.297 25.531 1 93.81 349 LEU B CA 1
ATOM 5523 C C . LEU B 1 349 ? -4.469 18.484 26.484 1 93.81 349 LEU B C 1
ATOM 5525 O O . LEU B 1 349 ? -5.512 19.016 26.094 1 93.81 349 LEU B O 1
ATOM 5529 N N . HIS B 1 350 ? -4.301 18.078 27.75 1 90.5 350 HIS B N 1
ATOM 5530 C CA . HIS B 1 350 ? -5.383 18.172 28.719 1 90.5 350 HIS B CA 1
ATOM 5531 C C . HIS B 1 350 ? -5.664 19.641 29.078 1 90.5 350 HIS B C 1
ATOM 5533 O O . HIS B 1 350 ? -6.766 19.969 29.516 1 90.5 350 HIS B O 1
ATOM 5539 N N . LEU B 1 351 ? -4.641 20.5 28.953 1 93.19 351 LEU B N 1
ATOM 5540 C CA . LEU B 1 351 ? -4.848 21.922 29.203 1 93.19 351 LEU B CA 1
ATOM 5541 C C . LEU B 1 351 ? -5.73 22.547 28.125 1 93.19 351 LEU B C 1
ATOM 5543 O O . LEU B 1 351 ? -6.488 23.484 28.391 1 93.19 351 LEU B O 1
ATOM 5547 N N . VAL B 1 352 ? -5.621 22.047 26.922 1 93.31 352 VAL B N 1
ATOM 5548 C CA . VAL B 1 352 ? -6.359 22.562 25.781 1 93.31 352 VAL B CA 1
ATOM 5549 C C . VAL B 1 352 ? -7.785 22.016 25.797 1 93.31 352 VAL B C 1
ATOM 5551 O O . VAL B 1 352 ? -8.734 22.75 25.5 1 93.31 352 VAL B O 1
ATOM 5554 N N . ASP B 1 353 ? -7.895 20.75 26.062 1 90 353 ASP B N 1
ATOM 5555 C CA . ASP B 1 353 ? -9.188 20.062 26.062 1 90 353 ASP B CA 1
ATOM 5556 C C . ASP B 1 353 ? -9.391 19.281 27.359 1 90 353 ASP B C 1
ATOM 5558 O O . ASP B 1 353 ? -9.438 18.047 27.344 1 90 353 ASP B O 1
ATOM 5562 N N . PRO B 1 354 ? -9.656 19.875 28.391 1 80.38 354 PRO B N 1
ATOM 5563 C CA . PRO B 1 354 ? -9.781 19.203 29.688 1 80.38 354 PRO B CA 1
ATOM 5564 C C . PRO B 1 354 ? -10.945 18.219 29.734 1 80.38 354 PRO B C 1
ATOM 5566 O O . PRO B 1 354 ? -10.828 17.156 30.344 1 80.38 354 PRO B O 1
ATOM 5569 N N . ALA B 1 355 ? -12 18.484 29.094 1 70.94 355 ALA B N 1
ATOM 5570 C CA . ALA B 1 355 ? -13.18 17.625 29.141 1 70.94 355 ALA B CA 1
ATOM 5571 C C . ALA B 1 355 ? -12.953 16.344 28.359 1 70.94 355 ALA B C 1
ATOM 5573 O O . ALA B 1 355 ? -13.406 15.266 28.766 1 70.94 355 ALA B O 1
ATOM 5574 N N . GLY B 1 356 ? -12.203 16.391 27.297 1 69.12 356 GLY B N 1
ATOM 5575 C CA . GLY B 1 356 ? -12.031 15.25 26.406 1 69.12 356 GLY B CA 1
ATOM 5576 C C . GLY B 1 356 ? -10.883 14.352 26.812 1 69.12 356 GLY B C 1
ATOM 5577 O O . GLY B 1 356 ? -10.758 13.234 26.312 1 69.12 356 GLY B O 1
ATOM 5578 N N . ARG B 1 357 ? -10.094 14.719 27.594 1 69.19 357 ARG B N 1
ATOM 5579 C CA . ARG B 1 357 ? -8.859 13.969 27.828 1 69.19 357 ARG B CA 1
ATOM 5580 C C . ARG B 1 357 ? -8.68 13.648 29.297 1 69.19 357 ARG B C 1
ATOM 5582 O O . ARG B 1 357 ? -7.711 12.984 29.688 1 69.19 357 ARG B O 1
ATOM 5589 N N . THR B 1 358 ? -9.414 14.125 30.156 1 54.47 358 THR B N 1
ATOM 5590 C CA . THR B 1 358 ? -9.359 13.758 31.562 1 54.47 358 THR B CA 1
ATOM 5591 C C . THR B 1 358 ? -10.266 12.562 31.844 1 54.47 358 THR B C 1
ATOM 5593 O O . THR B 1 358 ? -11.406 12.516 31.375 1 54.47 358 THR B O 1
ATOM 5596 N N . LEU B 1 359 ? -9.57 11.219 31.734 1 45.94 359 LEU B N 1
ATOM 5597 C CA . LEU B 1 359 ? -10.344 10.055 32.125 1 45.94 359 LEU B CA 1
ATOM 5598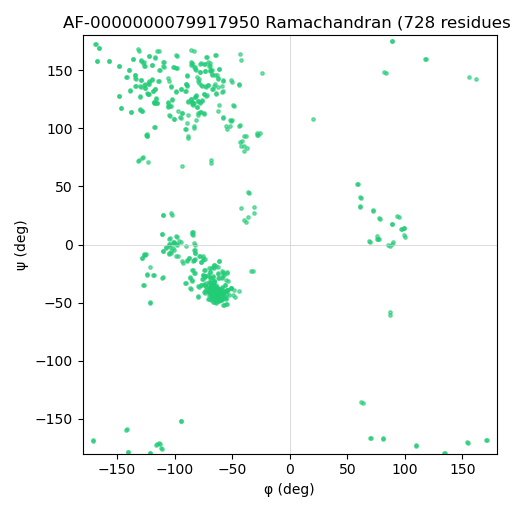 C C . LEU B 1 359 ? -11.383 10.438 33.188 1 45.94 359 LEU B C 1
ATOM 5600 O O . LEU B 1 359 ? -11.047 10.977 34.25 1 45.94 359 LEU B O 1
ATOM 5604 N N . ALA B 1 360 ? -12.43 10.688 32.781 1 38.47 360 ALA B N 1
ATOM 5605 C CA . ALA B 1 360 ? -13.391 10.656 33.875 1 38.47 360 ALA B CA 1
ATOM 5606 C C . ALA B 1 360 ? -13.148 9.445 34.781 1 38.47 360 ALA B C 1
ATOM 5608 O O . ALA B 1 360 ? -12.531 8.469 34.344 1 38.47 360 ALA B O 1
ATOM 5609 N N . GLY B 1 361 ? -13.633 9.336 35.938 1 37.84 361 GLY B N 1
ATOM 5610 C CA . GLY B 1 361 ? -13.656 8.328 37 1 37.84 361 GLY B CA 1
ATOM 5611 C C . GLY B 1 361 ? -13.82 6.922 36.469 1 37.84 361 GLY B C 1
ATOM 5612 O O . GLY B 1 361 ? -14.812 6.25 36.75 1 37.84 361 GLY B O 1
ATOM 5613 N N . GLN B 1 362 ? -13.547 6.633 35.312 1 37.91 362 GLN B N 1
ATOM 5614 C CA . GLN B 1 362 ? -13.805 5.207 35.156 1 37.91 362 GLN B CA 1
ATOM 5615 C C . GLN B 1 362 ? -13.047 4.383 36.188 1 37.91 362 GLN B C 1
ATOM 5617 O O . GLN B 1 362 ? -11.836 4.551 36.344 1 37.91 362 GLN B O 1
ATOM 5622 N N . GLU B 1 363 ? -13.758 3.965 37.188 1 31.17 363 GLU B N 1
ATOM 5623 C CA . GLU B 1 363 ? -13.5 2.977 38.25 1 31.17 363 GLU B CA 1
ATOM 5624 C C . GLU B 1 363 ? -12.82 1.735 37.688 1 31.17 363 GLU B C 1
ATOM 5626 O O . GLU B 1 363 ? -13.328 1.119 36.719 1 31.17 363 GLU B O 1
ATOM 5631 N N . VAL B 1 364 ? -11.609 1.677 37.531 1 38.06 364 VAL B N 1
ATOM 5632 C CA . VAL B 1 364 ? -10.914 0.395 37.438 1 38.06 364 VAL B CA 1
ATOM 5633 C C . VAL B 1 364 ? -11.547 -0.61 38.375 1 38.06 364 VAL B C 1
ATOM 5635 O O . VAL B 1 364 ? -11.602 -0.372 39.594 1 38.06 364 VAL B O 1
ATOM 5638 N N . HIS B 1 365 ? -12.664 -1.262 37.906 1 27.86 365 HIS B N 1
ATOM 5639 C CA . HIS B 1 365 ? -12.922 -2.393 38.781 1 27.86 365 HIS B CA 1
ATOM 5640 C C . HIS B 1 365 ? -11.68 -3.26 38.969 1 27.86 365 HIS B C 1
ATOM 5642 O O . HIS B 1 365 ? -11.086 -3.697 37.969 1 27.86 365 HIS B O 1
ATOM 5648 N N . ALA B 1 366 ? -11.078 -3.121 40 1 25.94 366 ALA B N 1
ATOM 5649 C CA . ALA B 1 366 ? -10.031 -4.07 40.406 1 25.94 366 ALA B CA 1
ATOM 5650 C C . ALA B 1 366 ? -10.508 -5.508 40.219 1 25.94 366 ALA B C 1
ATOM 5652 O O . ALA B 1 366 ? -11.648 -5.84 40.531 1 25.94 366 ALA B O 1
#

Sequence (732 aa):
MTDFYWELPSRGDGRRVASGLNTRGGFGADRPVTVATDPRPGKLGPFDELAQVIHAAELSGVDGVIAPYDPSGEESWVVAAAALRQTRHARVAVEFHPAFGTPVYAAKMSATLQRLSGGRLEWRLKVGTDPADARARGDRVTGRNRYARADEFLTVARGVWNDSEVLPGGFGGTGYDFAGNHYDVIDGGFRGILSGLPFPVVHLTGNSDEAVRLSAKHGDVHQFMLTDTGYETSARTLADRALEQGRSVRKLLRLPIIARETTDEAWARVERLWREAHPDGVSGDSRALARENSQWSGFDRLGYDQPIGLIGSYEDVARELSSFRDIDGFVLTGRPHIEELHRAGEHLLHLVDPAGRTLAGQEVHAMTDFYWELPSRGDGRRVASGLNTRGGFGADRPVTVATDPRPGKLGPFDELAQVIHAAELSGVDGVIAPYDPSGEESWVVAAAALRQTRHARVAVEFHPAFGTPVYAAKMSATLQRLSGGRLEWRLKVGTDPADARARGDRVTGRNRYARADEFLTVARGVWNDSEVLPGGFGGTGYDFAGNHYDVIDGGFRGILSGLPFPVVHLTGNSDEAVRLSAKHGDVHQFMLTDTGYETSARTLADRALEQGRSVRKLLRLPIIARETTDEAWARVERLWREAHPDGVSGDSRALARENSQWSGFDRLGYDQPIGLIGSYEDVARELSSFRDIDGFVLTGRPHIEELHRAGEHLLHLVDPAGRTLAGQEVHA

Secondary structure (DSSP, 8-state):
--EEEEE--BTBB-SSSSGGG--BTS-S------TTS--S-----HHHHHHHHHHHHHHTT-SEEEE---TTS--HHHHHHHHHHH-SS-EEEEEE-GGGB-HHHHHHHHHHHHHHHTS-EEEEE-----HHHHHHTT----TTHHHHHHHHHHHHHHHH-BSS---S-SSS--SEEEE-SS-EEEEES-SSTTBTSPPPEEEEE-SSHHHHHHHHHH-SEEEEE--TT-SHHHHHHHHHHHHHTT---EEEEEEEEEEESSHHHHHHHHHHHHHHH-TTSTT--GGGGB-STTEES-GGGGT-S-S-EEEEEHHHHHHHHHH--S--EEEEE-SSHHHHHHHIIIIIHHHH-HHHHS--------/--EEEEE--BTBB-SSSSGGG--BTS-S------TTS--S-----HHHHHHHHHHHHHHTT-SEEEE---TTS--HHHHHHHHHHH-SS-EEEEEE-GGGB-HHHHHHHHHHHHHHHTS-EEEEE----HHHHHHHTT----TTHHHHHHHHHHHHHHHH-BSS---S-SSS--SEEEE-SS-EEEEES-TTTTBTSPPPEEEEE-SSHHHHHHHHHH-SEEEEE--TT-SHHHHHHHHHHHHHTT---EEEEEEEEEEESSHHHHHHHHHHHHHHH-TTSTT--GGGGB-STTEES-GGGGT-S-S-EEEEEHHHHHHHHHH-SS--EEEEE-SSHHHHHHHIIIIIHHHH-HHHHS--------

=== Feature glossary ===
Legend for the data blocks above and below:

— What the protein is —

The amino-acid sequence is the protein's primary structure: the linear order of residues from the N-terminus to the C-terminus, written in one-letter code. Everything else here — the 3D coordinates, the secondary structure, the domain annotations — is ultimately a consequence of this string.

Database cross-references. InterPro integrates a dozen domain/family signature databases into unified entries with residue-range hits. GO terms attach function/process/location labels with evidence codes. CATH codes position the fold in a four-level structural taxonomy. Organism is the NCBI-taxonomy species name.

— Where its atoms are —

The mmCIF block holds the 3D Cartesian coordinates of each backbone atom (N, Cα, C, O) in ångströms. mmCIF is the PDB's canonical archive format — a tagged-loop text representation of the atomic model.

The six renders are orthographic views along the three Cartesian axes in both directions. Representation (cartoon, sticks, or surface) and color scheme (sequence-rainbow or by-chain) vary across proteins so the training set covers all the common visualization conventions.

— Local backbone conformation —

Secondary structure is the local, repeating backbone conformation. DSSP classifies it into eight states by reading the hydrogen-bond network: three helix types (H, G, I), two β types (E, B), two non-regular types (T, S), and unstructured coil (-).

SS3 is a coarse helix/strand/coil call (letters a/b/c) made by the P-SEA algorithm from inter-Cα distances and dihedrals. It is less detailed than DSSP but needs only Cα positions.

Backbone dihedral angles. Every residue except chain termini has a φ (preceding-C → N → Cα → C) and a ψ (N → Cα → C → next-N). They are reported in degrees following the IUPAC sign convention. Secondary structure is essentially a statement about which (φ, ψ) basin each residue occupies.

— Global shape and packing —

The geometric summary reports three shape descriptors. Rg (radius of gyration) measures how spread out the Cα atoms are about their centre of mass; compact globular proteins have small Rg, elongated or unfolded ones large. Cα contacts (<8 Å, |i−j|>4) count long-range residue pairs in spatial proximity — high for tightly packed folds, near zero for rods or random coil. The bounding-box extents give the protein's footprint along x, y, z in Å.

Solvent accessibility: the surface area of each residue that a 1.4 Å water probe can touch, in Å². When only backbone atoms are present the absolute values are lower than full-atom SASA (side chains contribute most of the area) and are flagged as backbone-only.

Plot images: a contact map (which residues are close in 3D, as an N×N binary image), a Ramachandran scatter (backbone torsion angles, revealing secondary-structure composition at a glance), and — for AlphaFold structures — a PAE heatmap (pairwise prediction confidence).

— Structural neighborhood —

Foldseek's 3Di representation compresses backbone geometry into a per-residue letter drawn from a learned twenty-state alphabet. It captures the tertiary interaction pattern around each residue — which residues are packed against it in space, regardless of where they are in sequence.

Structural nearest neighbors (via Foldseek easy-search vs the PDB). Reported per hit: target PDB id, E-value, and alignment TM-score. A TM-score above ~0.5 is the conventional threshold for 'same fold'.

— Confidence and disorder —

pLDDT (predicted Local Distance Difference Test) is AlphaFold's per-residue confidence score, ranging from 0 to 100. Values above 90 indicate high confidence (typically well-packed cores); 70–90 is confident; 50–70 low confidence; below 50 usually means the region is disordered or the prediction is unreliable there. AlphaFold stores pLDDT in the mmCIF B-factor column.

For experimental (PDB) structures, the B-factor (temperature factor) quantifies the positional spread of each atom in the crystal — a combination of thermal vibration and static disorder — in units of Å². High B-factors mark flexible loops or poorly resolved regions; low B-factors mark the rigid, well-ordered core.

Predicted Aligned Error (PAE) is an AlphaFold confidence matrix: entry (i, j) is the expected error in the position of residue j, in ångströms, when the prediction is superimposed on the true structure at residue i. Low PAE within a block of residues means that block is internally rigid and well-predicted; high PAE between two blocks means their relative placement is uncertain even if each block individually is confident.